Protein AF-A0A1V4AT78-F1 (afdb_monomer_lite)

Radius of gyration: 45.96 Å; chains: 1; bounding box: 81×84×139 Å

Secondary structure (DSSP, 8-state):
--SHHHHHHHHHHHHHHHHHHHHHHHHHHHHHHHTSPP-----S-EEEE-TTS-EEEEE-TT-EEEETTEEEEEGGG-HHHHHHHHHHHHHHHHHHHS-TT-HHHHHHHHHHHHHHHHHHHHHHHHHHHHHHHHHHS---SHHHHHHHHHHHTT-HHHHHHTS-HHHHHHHHHHHHHHHHHHHHHHHHHHHHHHHHHHHHHHHHHHHHH-TT-TTHHHHHHHHHHHHHHH---HHHHHHHHHHHHHTT-HHHHHHHHHHHHHHHTTTS-HHHHHHHHHHHHHHHHHTT-HHHHHHHHHHHHHHHHHHHHH-HHHHHHHHHHHHHHHHHHHHHTS--HHHHHHHHHHHHHHHGGGTTT-TTHHHHHHHHHHHHHHTT--HHHHHHTT-GGG-

Sequence (391 aa):
MKHTIQKGAITTLAIIVTVVITSITLDTFAELKHQLPQPQKDTGKISIQDSQNVVTGSINAKGDVIIGGSKVTNIYGFDDYQKLVEQIKELEQDLKDIPPDKVVSRLHKGKKLEELRKQEQDFKQQVIRLAETFNKIEINTERLKQAQQYFAQGKFREADAVLKAEELSLDQKQLLDAKVRKTRELEELNKQLISNSSEFLIKAQITATNFSNPNRFQDACSFYEKSIQSYPTFENLFQYAYFLYEHNQHNDAGRYYQEVMNKFGREMDTATRAMTLNNLGALQAAKNEFEDALKSYREALEIYRKLAQANPQSYLPDVAMTLINLSIFYQASQPDKETSIKYAIEALEILAPFLEKAPYTQRYAQSARQVLQGWGVDIEKMLAEGSSLAK

Structure (mmCIF, N/CA/C/O backbone):
data_AF-A0A1V4AT78-F1
#
_entry.id   AF-A0A1V4AT78-F1
#
loop_
_atom_site.group_PDB
_atom_site.id
_atom_site.type_symbol
_atom_site.label_atom_id
_atom_site.label_alt_id
_atom_site.label_comp_id
_atom_site.label_asym_id
_atom_site.label_entity_id
_atom_site.label_seq_id
_atom_site.pdbx_PDB_ins_code
_atom_site.Cartn_x
_atom_site.Cartn_y
_atom_site.Cartn_z
_atom_site.occupancy
_atom_site.B_iso_or_equiv
_atom_site.auth_seq_id
_atom_site.auth_comp_id
_atom_site.auth_asym_id
_atom_site.auth_atom_id
_atom_site.pdbx_PDB_model_num
ATOM 1 N N . MET A 1 1 ? -24.329 62.465 97.294 1.00 45.50 1 MET A N 1
ATOM 2 C CA . MET A 1 1 ? -24.465 62.486 95.816 1.00 45.50 1 MET A CA 1
ATOM 3 C C . MET A 1 1 ? -23.651 61.421 95.058 1.00 45.50 1 MET A C 1
ATOM 5 O O . MET A 1 1 ? -23.862 61.297 93.862 1.00 45.50 1 MET A O 1
ATOM 9 N N . LYS A 1 2 ? -22.785 60.597 95.683 1.00 41.78 2 LYS A N 1
ATOM 10 C CA . LYS A 1 2 ? -21.995 59.577 94.948 1.00 41.78 2 LYS A CA 1
ATOM 11 C C . LYS A 1 2 ? -22.668 58.204 94.742 1.00 41.78 2 LYS A C 1
ATOM 13 O O . LYS A 1 2 ? -22.196 57.445 93.909 1.00 41.78 2 LYS A O 1
ATOM 18 N N . HIS A 1 3 ? -23.780 57.892 95.417 1.00 43.12 3 HIS A N 1
ATOM 19 C CA . HIS A 1 3 ? -24.427 56.569 95.300 1.00 43.12 3 HIS A CA 1
ATOM 20 C C . HIS A 1 3 ? -25.548 56.455 94.252 1.00 43.12 3 HIS A C 1
ATOM 22 O O . HIS A 1 3 ? -25.955 55.343 93.926 1.00 43.12 3 HIS A O 1
ATOM 28 N N . THR A 1 4 ? -26.017 57.565 93.675 1.00 43.66 4 THR A N 1
ATOM 29 C CA . THR A 1 4 ? -27.126 57.547 92.699 1.00 43.66 4 THR A CA 1
ATOM 30 C C . THR A 1 4 ? -26.640 57.391 91.250 1.00 43.66 4 THR A C 1
ATOM 32 O O . THR A 1 4 ? -27.350 56.834 90.420 1.00 43.66 4 THR A O 1
ATOM 35 N N . ILE A 1 5 ? -25.399 57.788 90.943 1.00 43.34 5 ILE A N 1
ATOM 36 C CA . ILE A 1 5 ? -24.840 57.751 89.575 1.00 43.34 5 ILE A CA 1
ATOM 37 C C . ILE A 1 5 ? -24.407 56.325 89.173 1.00 43.34 5 ILE A C 1
ATOM 39 O O . ILE A 1 5 ? -24.507 55.940 88.010 1.00 43.34 5 ILE A O 1
ATOM 43 N N . GLN A 1 6 ? -24.004 55.494 90.140 1.00 43.50 6 GLN A N 1
ATOM 44 C CA . GLN A 1 6 ? -23.454 54.162 89.864 1.00 43.50 6 GLN A CA 1
ATOM 45 C C . GLN A 1 6 ? -24.532 53.116 89.518 1.00 43.50 6 GLN A C 1
ATOM 47 O O . GLN A 1 6 ? -24.288 52.245 88.690 1.00 43.50 6 GLN A O 1
ATOM 52 N N . LYS A 1 7 ? -25.752 53.227 90.071 1.00 48.72 7 LYS A N 1
ATOM 53 C CA . LYS A 1 7 ? -26.873 52.337 89.702 1.00 48.72 7 LYS A CA 1
ATOM 54 C C . LYS A 1 7 ? -27.452 52.659 88.317 1.00 48.72 7 LYS A C 1
ATOM 56 O O . LYS A 1 7 ? -27.806 51.737 87.589 1.00 48.72 7 LYS A O 1
ATOM 61 N N . GLY A 1 8 ? -27.485 53.935 87.919 1.00 46.25 8 GLY A N 1
ATOM 62 C CA . GLY A 1 8 ? -27.912 54.339 86.572 1.00 46.25 8 GLY A CA 1
ATOM 63 C C . GLY A 1 8 ? -26.984 53.802 85.479 1.00 46.25 8 GLY A C 1
ATOM 64 O O . GLY A 1 8 ? -27.452 53.196 84.524 1.00 46.25 8 GLY A O 1
ATOM 65 N N . ALA A 1 9 ? -25.665 53.921 85.665 1.00 47.09 9 ALA A N 1
ATOM 66 C CA . ALA A 1 9 ? -24.675 53.463 84.687 1.00 47.09 9 ALA A CA 1
ATOM 67 C C . ALA A 1 9 ? -24.655 51.933 84.496 1.00 47.09 9 ALA A C 1
ATOM 69 O O . ALA A 1 9 ? -24.538 51.466 83.367 1.00 47.09 9 ALA A O 1
ATOM 70 N N . ILE A 1 10 ? -24.817 51.152 85.572 1.00 49.81 10 ILE A N 1
ATOM 71 C CA . ILE A 1 10 ? -24.837 49.678 85.503 1.00 49.81 10 ILE A CA 1
ATOM 72 C C . ILE A 1 10 ? -26.097 49.174 84.786 1.00 49.81 10 ILE A C 1
ATOM 74 O O . ILE A 1 10 ? -26.020 48.238 83.993 1.00 49.81 10 ILE A O 1
ATOM 78 N N . THR A 1 11 ? -27.243 49.824 85.004 1.00 51.56 11 THR A N 1
ATOM 79 C CA . THR A 1 11 ? -28.498 49.448 84.333 1.00 51.56 11 THR A CA 1
ATOM 80 C C . THR A 1 11 ? -28.437 49.772 82.836 1.00 51.56 11 THR A C 1
ATOM 82 O O . THR A 1 11 ? -28.828 48.950 82.012 1.00 51.56 11 THR A O 1
ATOM 85 N N . THR A 1 12 ? -27.853 50.915 82.459 1.00 49.69 12 THR A N 1
ATOM 86 C CA . THR A 1 12 ? -27.651 51.288 81.050 1.00 49.69 12 THR A CA 1
ATOM 87 C C . THR A 1 12 ? -26.634 50.381 80.346 1.00 49.69 12 THR A C 1
ATOM 89 O O . THR A 1 12 ? -26.875 49.977 79.214 1.00 49.69 12 THR A O 1
ATOM 92 N N . LEU A 1 13 ? -25.538 49.985 81.008 1.00 46.50 13 LEU A N 1
ATOM 93 C CA . LEU A 1 13 ? -24.563 49.029 80.457 1.00 46.50 13 LEU A CA 1
ATOM 94 C C . LEU A 1 13 ? -25.154 47.625 80.280 1.00 46.50 13 LEU A C 1
ATOM 96 O O . LEU A 1 13 ? -24.898 46.993 79.261 1.00 46.50 13 LEU A O 1
ATOM 100 N N . ALA A 1 14 ? -25.983 47.153 81.215 1.00 43.81 14 ALA A N 1
ATOM 101 C CA . ALA A 1 14 ? -26.669 45.871 81.074 1.00 43.81 14 ALA A CA 1
ATOM 102 C C . ALA A 1 14 ? -27.669 45.879 79.903 1.00 43.81 14 ALA A C 1
ATOM 104 O O . ALA A 1 14 ? -27.737 44.908 79.152 1.00 43.81 14 ALA A O 1
ATOM 105 N N . ILE A 1 15 ? -28.391 46.985 79.692 1.00 49.09 15 ILE A N 1
ATOM 106 C CA . ILE A 1 15 ? -29.299 47.143 78.545 1.00 49.09 15 ILE A CA 1
ATOM 107 C C . ILE A 1 15 ? -28.506 47.218 77.236 1.00 49.09 15 ILE A C 1
ATOM 109 O O . ILE A 1 15 ? -28.856 46.518 76.294 1.00 49.09 15 ILE A O 1
ATOM 113 N N . ILE A 1 16 ? -27.408 47.982 77.174 1.00 44.78 16 ILE A N 1
ATOM 114 C CA . ILE A 1 16 ? -26.568 48.080 75.967 1.00 44.78 16 ILE A CA 1
ATOM 115 C C . ILE A 1 16 ? -25.931 46.729 75.631 1.00 44.78 16 ILE A C 1
ATOM 117 O O . ILE A 1 16 ? -25.974 46.322 74.479 1.00 44.78 16 ILE A O 1
ATOM 121 N N . VAL A 1 17 ? -25.397 45.993 76.610 1.00 46.38 17 VAL A N 1
ATOM 122 C CA . VAL A 1 17 ? -24.814 44.661 76.372 1.00 46.38 17 VAL A CA 1
ATOM 123 C C . VAL A 1 17 ? -25.886 43.667 75.934 1.00 46.38 17 VAL A C 1
ATOM 125 O O . VAL A 1 17 ? -25.659 42.909 74.997 1.00 46.38 17 VAL A O 1
ATOM 128 N N . THR A 1 18 ? -27.076 43.707 76.539 1.00 46.69 18 THR A N 1
ATOM 129 C CA . THR A 1 18 ? -28.181 42.833 76.126 1.00 46.69 18 THR A CA 1
ATOM 130 C C . THR A 1 18 ? -28.625 43.163 74.704 1.00 46.69 18 THR A C 1
ATOM 132 O O . THR A 1 18 ? -28.687 42.248 73.890 1.00 46.69 18 THR A O 1
ATOM 135 N N . VAL A 1 19 ? -28.839 44.444 74.371 1.00 47.78 19 VAL A N 1
ATOM 136 C CA . VAL A 1 19 ? -29.237 44.915 73.030 1.00 47.78 19 VAL A CA 1
ATOM 137 C C . VAL A 1 19 ? -28.161 44.616 71.987 1.00 47.78 19 VAL A C 1
ATOM 139 O O . VAL A 1 19 ? -28.492 44.143 70.911 1.00 47.78 19 VAL A O 1
ATOM 142 N N . VAL A 1 20 ? -26.876 44.800 72.298 1.00 44.56 20 VAL A N 1
ATOM 143 C CA . VAL A 1 20 ? -25.769 44.485 71.377 1.00 44.56 20 VAL A CA 1
ATOM 144 C C . VAL A 1 20 ? -25.663 42.977 71.141 1.00 44.56 20 VAL A C 1
ATOM 146 O O . VAL A 1 20 ? -25.507 42.559 69.999 1.00 44.56 20 VAL A O 1
ATOM 149 N N . ILE A 1 21 ? -25.829 42.140 72.172 1.00 45.72 21 ILE A N 1
ATOM 150 C CA . ILE A 1 21 ? -25.876 40.678 72.003 1.00 45.72 21 ILE A CA 1
ATOM 151 C C . ILE A 1 21 ? -27.127 40.258 71.218 1.00 45.72 21 ILE A C 1
ATOM 153 O O . ILE A 1 21 ? -27.031 39.381 70.360 1.00 45.72 21 ILE A O 1
ATOM 157 N N . THR A 1 22 ? -28.287 40.890 71.443 1.00 45.72 22 THR A N 1
ATOM 158 C CA . THR A 1 22 ? -29.501 40.585 70.661 1.00 45.72 22 THR A CA 1
ATOM 159 C C . THR A 1 22 ? -29.359 41.022 69.204 1.00 45.72 22 THR A C 1
ATOM 161 O O . THR A 1 22 ? -29.732 40.264 68.319 1.00 45.72 22 THR A O 1
ATOM 164 N N . SER A 1 23 ? -28.761 42.182 68.927 1.00 43.41 23 SER A N 1
ATOM 165 C CA . SER A 1 23 ? -28.523 42.663 67.560 1.00 43.41 23 SER A CA 1
ATOM 166 C C . SER A 1 23 ? -27.481 41.822 66.821 1.00 43.41 23 SER A C 1
ATOM 168 O O . SER A 1 23 ? -27.727 41.430 65.688 1.00 43.41 23 SER A O 1
ATOM 170 N N . ILE A 1 24 ? -26.372 41.444 67.472 1.00 48.34 24 ILE A N 1
ATOM 171 C CA . ILE A 1 24 ? -25.363 40.550 66.874 1.00 48.34 24 ILE A CA 1
ATOM 172 C C . ILE A 1 24 ? -25.967 39.174 66.573 1.00 48.34 24 ILE A C 1
ATOM 174 O O . ILE A 1 24 ? -25.697 38.607 65.515 1.00 48.34 24 ILE A O 1
ATOM 178 N N . THR A 1 25 ? -26.797 38.637 67.475 1.00 52.66 25 THR A N 1
ATOM 179 C CA . THR A 1 25 ? -27.484 37.353 67.255 1.00 52.66 25 THR A CA 1
ATOM 180 C C . THR A 1 25 ? -28.571 37.440 66.187 1.00 52.66 25 THR A C 1
ATOM 182 O O . THR A 1 25 ? -28.726 36.479 65.442 1.00 52.66 25 THR A O 1
ATOM 185 N N . LEU A 1 26 ? -29.274 38.569 66.055 1.00 50.94 26 LEU A N 1
ATOM 186 C CA . LEU A 1 26 ? -30.249 38.825 64.988 1.00 50.94 26 LEU A CA 1
ATOM 187 C C . LEU A 1 26 ? -29.587 38.970 63.613 1.00 50.94 26 LEU A C 1
ATOM 189 O O . LEU A 1 26 ? -30.081 38.373 62.658 1.00 50.94 26 LEU A O 1
ATOM 193 N N . ASP A 1 27 ? -28.463 39.684 63.519 1.00 51.41 27 ASP A N 1
ATOM 194 C CA . ASP A 1 27 ? -27.717 39.856 62.267 1.00 51.41 27 ASP A CA 1
ATOM 195 C C . ASP A 1 27 ? -27.086 38.533 61.807 1.00 51.41 27 ASP A C 1
ATOM 197 O O . ASP A 1 27 ? -27.262 38.140 60.654 1.00 51.41 27 ASP A O 1
ATOM 201 N N . THR A 1 28 ? -26.476 37.757 62.715 1.00 54.19 28 THR A N 1
ATOM 202 C CA . THR A 1 28 ? -26.005 36.395 62.381 1.00 54.19 28 THR A CA 1
ATOM 203 C C . THR A 1 28 ? -27.155 35.444 62.037 1.00 54.19 28 THR A C 1
ATOM 205 O O . THR A 1 28 ? -27.007 34.611 61.143 1.00 54.19 28 THR A O 1
ATOM 208 N N . PHE A 1 29 ? -28.324 35.564 62.680 1.00 54.00 29 PHE A N 1
ATOM 209 C CA . PHE A 1 29 ? -29.516 34.797 62.294 1.00 54.00 29 PHE A CA 1
ATOM 210 C C . PHE A 1 29 ? -30.021 35.172 60.899 1.00 54.00 29 PHE A C 1
ATOM 212 O O . PHE A 1 29 ? -30.411 34.285 60.141 1.00 54.00 29 PHE A O 1
ATOM 219 N N . ALA A 1 30 ? -30.038 36.461 60.555 1.00 55.44 30 ALA A N 1
ATOM 220 C CA . ALA A 1 30 ? -30.465 36.944 59.247 1.00 55.44 30 ALA A CA 1
ATOM 221 C C . ALA A 1 30 ? -29.510 36.469 58.140 1.00 55.44 30 ALA A C 1
ATOM 223 O O . ALA A 1 30 ? -29.960 35.985 57.099 1.00 55.44 30 ALA A O 1
ATOM 224 N N . GLU A 1 31 ? -28.204 36.506 58.401 1.00 55.94 31 GLU A N 1
ATOM 225 C CA . GLU A 1 31 ? -27.157 36.045 57.488 1.00 55.94 31 GLU A CA 1
ATOM 226 C C . GLU A 1 31 ? -27.203 34.517 57.278 1.00 55.94 31 GLU A C 1
ATOM 228 O O . GLU A 1 31 ? -27.165 34.037 56.143 1.00 55.94 31 GLU A O 1
ATOM 233 N N . LEU A 1 32 ? -27.429 33.735 58.343 1.00 53.94 32 LEU A N 1
ATOM 234 C CA . LEU A 1 32 ? -27.657 32.284 58.259 1.00 53.94 32 LEU A CA 1
ATOM 235 C C . LEU A 1 32 ? -28.977 31.920 57.559 1.00 53.94 32 LEU A C 1
ATOM 237 O O . LEU A 1 32 ? -29.064 30.885 56.897 1.00 53.94 32 LEU A O 1
ATOM 241 N N . LYS A 1 33 ? -30.014 32.759 57.670 1.00 53.38 33 LYS A N 1
ATOM 242 C CA . LYS A 1 33 ? -31.307 32.549 56.999 1.00 53.38 33 LYS A CA 1
ATOM 243 C C . LYS A 1 33 ? -31.201 32.729 55.482 1.00 53.38 33 LYS A C 1
ATOM 245 O O . LYS A 1 33 ? -31.885 32.018 54.750 1.00 53.38 33 LYS A O 1
ATOM 250 N N . HIS A 1 34 ? -30.313 33.608 55.012 1.00 53.84 34 HIS A N 1
ATOM 251 C CA . HIS A 1 34 ? -29.964 33.738 53.592 1.00 53.84 34 HIS A CA 1
ATOM 252 C C . HIS A 1 34 ? -29.127 32.562 53.052 1.00 53.84 34 HIS A C 1
ATOM 254 O O . HIS A 1 34 ? -29.126 32.335 51.845 1.00 53.84 34 HIS A O 1
ATOM 260 N N . GLN A 1 35 ? -28.475 31.783 53.925 1.00 52.59 35 GLN A N 1
ATOM 261 C CA . GLN A 1 35 ? -27.742 30.556 53.574 1.00 52.59 35 GLN A CA 1
ATOM 262 C C . GLN A 1 35 ? -28.610 29.284 53.598 1.00 52.59 35 GLN A C 1
ATOM 264 O O . GLN A 1 35 ? -28.119 28.200 53.280 1.00 52.59 35 GLN A O 1
ATOM 269 N N . LEU A 1 36 ? -29.892 29.376 53.980 1.00 51.16 36 LEU A N 1
ATOM 270 C CA . LEU A 1 36 ? -30.807 28.238 53.905 1.00 51.16 36 LEU A CA 1
ATOM 271 C C . LEU A 1 36 ? -31.138 27.936 52.431 1.00 51.16 36 LEU A C 1
ATOM 273 O O . LEU A 1 36 ? -31.583 28.838 51.714 1.00 51.16 36 LEU A O 1
ATOM 277 N N . PRO A 1 37 ? -30.971 26.683 51.969 1.00 46.69 37 PRO A N 1
ATOM 278 C CA . PRO A 1 37 ? -31.261 26.323 50.588 1.00 46.69 37 PRO A CA 1
ATOM 279 C C . PRO A 1 37 ? -32.745 26.548 50.271 1.00 46.69 37 PRO A C 1
ATOM 281 O O . PRO A 1 37 ? -33.634 26.050 50.966 1.00 46.69 37 PRO A O 1
ATOM 284 N N . GLN A 1 38 ? -33.015 27.316 49.212 1.00 45.72 38 GLN A N 1
ATOM 285 C CA . GLN A 1 38 ? -34.368 27.539 48.703 1.00 45.72 38 GLN A CA 1
ATOM 286 C C . GLN A 1 38 ? -34.890 26.258 48.027 1.00 45.72 38 GLN A C 1
ATOM 288 O O . GLN A 1 38 ? -34.104 25.520 47.423 1.00 45.72 38 GLN A O 1
ATOM 293 N N . PRO A 1 39 ? -36.202 25.968 48.083 1.00 42.34 39 PRO A N 1
ATOM 294 C CA . PRO A 1 39 ? -36.773 24.823 47.384 1.00 42.34 39 PRO A CA 1
ATOM 295 C C . PRO A 1 39 ? -36.614 24.994 45.864 1.00 42.34 39 PRO A C 1
ATOM 297 O O . PRO A 1 39 ? -37.363 25.730 45.223 1.00 42.34 39 PRO A O 1
ATOM 300 N N . GLN A 1 40 ? -35.628 24.314 45.273 1.00 45.69 40 GLN A N 1
ATOM 301 C CA . GLN A 1 40 ? -35.532 24.150 43.824 1.00 45.69 40 GLN A CA 1
ATOM 302 C C . GLN A 1 40 ? -36.632 23.185 43.365 1.00 45.69 40 GLN A C 1
ATOM 304 O O . GLN A 1 40 ? -36.764 22.087 43.903 1.00 45.69 40 GLN A O 1
ATOM 309 N N . LYS A 1 41 ? -37.433 23.594 42.374 1.00 42.03 41 LYS A N 1
ATOM 310 C CA . LYS A 1 41 ? -38.353 22.684 41.682 1.00 42.03 41 LYS A CA 1
ATOM 311 C C . LYS A 1 41 ? -37.521 21.714 40.847 1.00 42.03 41 LYS A C 1
ATOM 313 O O . LYS A 1 41 ? -36.931 22.141 39.857 1.00 42.03 4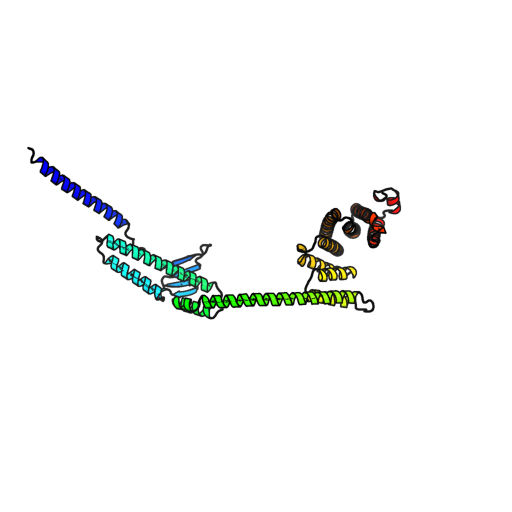1 LYS A O 1
ATOM 318 N N . ASP A 1 42 ? -37.501 20.436 41.221 1.00 48.38 42 ASP A N 1
ATOM 319 C CA . ASP A 1 42 ? -37.038 19.385 40.316 1.00 48.38 42 ASP A CA 1
ATOM 320 C C . ASP A 1 42 ? -37.970 19.378 39.098 1.00 48.38 42 ASP A C 1
ATOM 322 O O . ASP A 1 42 ? -39.172 19.127 39.200 1.00 48.38 42 ASP A O 1
ATOM 326 N N . THR A 1 43 ? -37.441 19.759 37.939 1.00 47.75 43 THR A N 1
ATOM 327 C CA . THR A 1 43 ? -38.212 19.810 36.693 1.00 47.75 43 THR A CA 1
ATOM 328 C C . THR A 1 43 ? -38.400 18.418 36.090 1.00 47.75 43 THR A C 1
ATOM 330 O O . THR A 1 43 ? -39.109 18.285 35.089 1.00 47.75 43 THR A O 1
ATOM 333 N N . GLY A 1 44 ? -37.764 17.383 36.663 1.00 54.88 44 GLY A N 1
ATOM 334 C CA . GLY A 1 44 ? -37.846 15.993 36.216 1.00 54.88 44 GLY A CA 1
ATOM 335 C C . GLY A 1 44 ? -37.255 15.747 34.824 1.00 54.88 44 GLY A C 1
ATOM 336 O O . GLY A 1 44 ? -37.363 14.640 34.304 1.00 54.88 44 GLY A O 1
ATOM 337 N N . LYS A 1 45 ? -36.649 16.766 34.200 1.00 64.44 45 LYS A N 1
ATOM 338 C CA . LYS A 1 45 ? -36.080 16.710 32.852 1.00 64.44 45 LYS A CA 1
ATOM 339 C C . LYS A 1 45 ? -34.598 17.030 32.907 1.00 64.44 45 LYS A C 1
ATOM 341 O O . LYS A 1 45 ? -34.209 18.142 33.250 1.00 64.44 45 LYS A O 1
ATOM 346 N N . ILE A 1 46 ? -33.787 16.052 32.525 1.00 78.19 46 ILE A N 1
ATOM 347 C CA . ILE A 1 46 ? -32.339 16.195 32.381 1.00 78.19 46 ILE A CA 1
ATOM 348 C C . ILE A 1 46 ? -31.962 15.801 30.958 1.00 78.19 46 ILE A C 1
ATOM 350 O O . ILE A 1 46 ? -32.509 14.845 30.415 1.00 78.19 46 ILE A O 1
ATOM 354 N N . SER A 1 47 ? -31.033 16.537 30.356 1.00 78.62 47 SER A N 1
ATOM 355 C CA . SER A 1 47 ? -30.506 16.252 29.024 1.00 78.62 47 SER A CA 1
ATOM 356 C C . SER A 1 47 ? -28.991 16.397 28.987 1.00 78.62 47 SER A C 1
ATOM 358 O O . SER A 1 47 ? -28.423 17.202 29.726 1.00 78.62 47 SER A O 1
ATOM 360 N N . ILE A 1 48 ? -28.362 15.643 28.093 1.00 73.75 48 ILE A N 1
ATOM 361 C CA . ILE A 1 48 ? -26.965 15.802 27.687 1.00 73.75 48 ILE A CA 1
ATOM 362 C C . ILE A 1 48 ? -26.952 16.334 26.264 1.00 73.75 48 ILE A C 1
ATOM 364 O O . ILE A 1 48 ? -27.796 15.946 25.457 1.00 73.75 48 ILE A O 1
ATOM 368 N N . GLN A 1 49 ? -26.025 17.246 25.989 1.00 77.50 49 GLN A N 1
ATOM 369 C CA . GLN A 1 49 ? -25.788 17.802 24.664 1.00 77.50 49 GLN A CA 1
ATOM 370 C C . GLN A 1 49 ? -24.381 17.441 24.180 1.00 77.50 49 GLN A C 1
ATOM 372 O O . GLN A 1 49 ? -23.463 17.304 24.995 1.00 77.50 49 GLN A O 1
ATOM 377 N N . ASP A 1 50 ? -24.207 17.298 22.868 1.00 69.19 50 ASP A N 1
ATOM 378 C CA . ASP A 1 50 ? -22.886 17.189 22.246 1.00 69.19 50 ASP A CA 1
ATOM 379 C C . ASP A 1 50 ? -22.207 18.559 22.054 1.00 69.19 50 ASP A C 1
ATOM 381 O O . ASP A 1 50 ? -22.725 19.608 22.440 1.00 69.19 50 ASP A O 1
ATOM 385 N N . SER A 1 51 ? -21.022 18.554 21.436 1.00 65.62 51 SER A N 1
ATOM 386 C CA . SER A 1 51 ? -20.250 19.760 21.109 1.00 65.62 51 SER A CA 1
ATOM 387 C C . SER A 1 51 ? -20.933 20.692 20.101 1.00 65.62 51 SER A C 1
ATOM 389 O O . SER A 1 51 ? -20.459 21.809 19.897 1.00 65.62 51 SER A O 1
ATOM 391 N N . GLN A 1 52 ? -22.028 20.255 19.476 1.00 70.88 52 GLN A N 1
ATOM 392 C CA . GLN A 1 52 ? -22.858 21.035 18.560 1.00 70.88 52 GLN A CA 1
ATOM 393 C C . GLN A 1 52 ? -24.173 21.486 19.224 1.00 70.88 52 GLN A C 1
ATOM 395 O O . GLN A 1 52 ? -25.061 21.995 18.542 1.00 70.88 52 GLN A O 1
ATOM 400 N N . ASN A 1 53 ? -24.290 21.343 20.552 1.00 71.75 53 ASN A N 1
ATOM 401 C CA . ASN A 1 53 ? -25.482 21.625 21.358 1.00 71.75 53 ASN A CA 1
ATOM 402 C C . ASN A 1 53 ? -26.712 20.765 21.006 1.00 71.75 53 ASN A C 1
ATOM 404 O O . ASN A 1 53 ? -27.840 21.112 21.374 1.00 71.75 53 ASN A O 1
ATOM 408 N N . VAL A 1 54 ? -26.533 19.629 20.326 1.00 75.00 54 VAL A N 1
ATOM 409 C CA . VAL A 1 54 ? -27.627 18.698 20.022 1.00 75.00 54 VAL A CA 1
ATOM 410 C C . VAL A 1 54 ? -27.863 17.802 21.229 1.00 75.00 54 VAL A C 1
ATOM 412 O O . VAL A 1 54 ? -26.923 17.224 21.762 1.00 75.00 54 VAL A O 1
ATOM 415 N N . VAL A 1 55 ? -29.120 17.663 21.665 1.00 77.94 55 VAL A N 1
ATOM 416 C CA . VAL A 1 55 ? -29.472 16.761 22.772 1.00 77.94 55 VAL A CA 1
ATOM 417 C C . VAL A 1 55 ? -29.242 15.310 22.347 1.00 77.94 55 VAL A C 1
ATOM 419 O O . VAL A 1 55 ? -30.006 14.760 21.556 1.00 77.94 55 VAL A O 1
ATOM 422 N N . THR A 1 56 ? -28.199 14.687 22.886 1.00 78.88 56 THR A N 1
ATOM 423 C CA . THR A 1 56 ? -27.794 13.309 22.574 1.00 78.88 56 THR A CA 1
ATOM 424 C C . THR A 1 56 ? -28.513 12.272 23.429 1.00 78.88 56 THR A C 1
ATOM 426 O O . THR A 1 56 ? -28.711 11.133 22.999 1.00 78.88 56 THR A O 1
ATOM 429 N N . GLY A 1 57 ? -28.978 12.687 24.605 1.00 88.56 57 GLY A N 1
ATOM 430 C CA . GLY A 1 57 ? -29.718 11.840 25.521 1.00 88.56 57 GLY A CA 1
ATOM 431 C C . GLY A 1 57 ? -30.520 12.652 26.528 1.00 88.56 57 GLY A C 1
ATOM 432 O O . GLY A 1 57 ? -30.155 13.774 26.883 1.00 88.56 57 GLY A O 1
ATOM 433 N N . SER A 1 58 ? -31.642 12.103 26.984 1.00 92.50 58 SER A N 1
ATOM 434 C CA . SER A 1 58 ? -32.491 12.766 27.975 1.00 92.50 58 SER A CA 1
ATOM 435 C C . SER A 1 58 ? -33.209 11.785 28.889 1.00 92.50 58 SER A C 1
ATOM 437 O O . SER A 1 58 ? -33.398 10.622 28.542 1.00 92.50 58 SER A O 1
ATOM 439 N N . ILE A 1 59 ? -33.629 12.276 30.053 1.00 92.25 59 ILE A N 1
ATOM 440 C CA . ILE A 1 59 ? -34.580 11.611 30.938 1.00 92.25 59 ILE A CA 1
ATOM 441 C C . ILE A 1 59 ? -35.861 12.436 30.940 1.00 92.25 59 ILE A C 1
ATOM 443 O O . ILE A 1 59 ? -35.836 13.638 31.220 1.00 92.25 59 ILE A O 1
ATOM 447 N N . ASN A 1 60 ? -36.976 11.798 30.587 1.00 90.25 60 ASN A N 1
ATOM 448 C CA . ASN A 1 60 ? -38.286 12.439 30.619 1.00 90.25 60 ASN A CA 1
ATOM 449 C C . ASN A 1 60 ? -38.906 12.380 32.031 1.00 90.25 60 ASN A C 1
ATOM 451 O O . ASN A 1 60 ? -38.421 11.687 32.921 1.00 90.25 60 ASN A O 1
ATOM 455 N N . ALA A 1 61 ? -40.048 13.047 32.217 1.00 87.50 61 ALA A N 1
ATOM 456 C CA . ALA A 1 61 ? -40.749 13.084 33.505 1.00 87.50 61 ALA A CA 1
ATOM 457 C C . ALA A 1 61 ? -41.296 11.719 33.986 1.00 87.50 61 ALA A C 1
ATOM 459 O O . ALA A 1 61 ? -41.746 11.609 35.120 1.00 87.50 61 ALA A O 1
ATOM 460 N N . LYS A 1 62 ? -41.299 10.687 33.131 1.00 91.31 62 LYS A N 1
ATOM 461 C CA . LYS A 1 62 ? -41.659 9.305 33.491 1.00 91.31 62 LYS A CA 1
ATOM 462 C C . LYS A 1 62 ? -40.433 8.471 33.886 1.00 91.31 62 LYS A C 1
ATOM 464 O O . LYS A 1 62 ? -40.578 7.274 34.121 1.00 91.31 62 LYS A O 1
ATOM 469 N N . GLY A 1 63 ? -39.241 9.070 33.905 1.00 90.44 63 GLY A N 1
ATOM 470 C CA . GLY A 1 63 ? -37.978 8.382 34.154 1.00 90.44 63 GLY A CA 1
ATOM 471 C C . GLY A 1 63 ? -37.438 7.615 32.945 1.00 90.44 63 GLY A C 1
ATOM 472 O O . GLY A 1 63 ? -36.447 6.900 33.083 1.00 90.44 63 GLY A O 1
ATOM 473 N N . ASP A 1 64 ? -38.052 7.728 31.760 1.00 95.19 64 ASP A N 1
ATOM 474 C CA . ASP A 1 64 ? -37.541 7.041 30.572 1.00 95.19 64 ASP A CA 1
ATOM 475 C C . ASP A 1 64 ? -36.254 7.711 30.095 1.00 95.19 64 ASP A C 1
ATOM 477 O O . ASP A 1 64 ? -36.236 8.919 29.839 1.00 95.19 64 ASP A O 1
ATOM 481 N N . VAL A 1 65 ? -35.207 6.906 29.929 1.00 95.00 65 VAL A N 1
ATOM 482 C CA . VAL A 1 65 ? -33.942 7.315 29.316 1.00 95.00 65 VAL A CA 1
ATOM 483 C C . VAL A 1 65 ? -34.091 7.174 27.804 1.00 95.00 65 VAL A C 1
ATOM 485 O O . VAL A 1 65 ? -34.306 6.068 27.298 1.00 95.00 65 VAL A O 1
ATOM 488 N N . ILE A 1 66 ? -33.993 8.289 27.085 1.00 94.00 66 ILE A N 1
ATOM 489 C CA . ILE A 1 66 ? -34.174 8.371 25.635 1.00 94.00 66 ILE A CA 1
ATOM 490 C C . ILE A 1 66 ? -32.847 8.747 24.986 1.00 94.00 66 ILE A C 1
ATOM 492 O O . ILE A 1 66 ? -32.328 9.831 25.251 1.00 94.00 66 ILE A O 1
ATOM 496 N N . ILE A 1 67 ? -32.345 7.884 24.102 1.00 92.62 67 ILE A N 1
ATOM 497 C CA . ILE A 1 67 ? -31.138 8.101 23.294 1.00 92.62 67 ILE A CA 1
ATOM 498 C C . ILE A 1 67 ? -31.535 8.042 21.820 1.00 92.62 67 ILE A C 1
ATOM 500 O O . ILE A 1 67 ? -32.235 7.118 21.408 1.00 92.62 67 ILE A O 1
ATOM 504 N N . GLY A 1 68 ? -31.142 9.040 21.023 1.00 86.25 68 GLY A N 1
ATOM 505 C CA . GLY A 1 68 ? -31.458 9.067 19.585 1.00 86.25 68 GLY A CA 1
ATOM 506 C C . GLY A 1 68 ? -32.959 8.946 19.264 1.00 86.25 68 GLY A C 1
ATOM 507 O O . GLY A 1 68 ? -33.330 8.375 18.244 1.00 86.25 68 GLY A O 1
ATOM 508 N N . GLY A 1 69 ? -33.831 9.416 20.163 1.00 86.00 69 GLY A N 1
ATOM 509 C CA . GLY A 1 69 ? -35.290 9.327 20.024 1.00 86.00 69 GLY A CA 1
ATOM 510 C C . GLY A 1 69 ? -35.921 7.999 20.463 1.00 86.00 69 GLY A C 1
ATOM 511 O O . GLY A 1 69 ? -37.146 7.906 20.499 1.00 86.00 69 GLY A O 1
ATOM 512 N N . SER A 1 70 ? -35.128 6.998 20.855 1.00 90.94 70 SER A N 1
ATOM 513 C CA . SER A 1 70 ? -35.623 5.695 21.315 1.00 90.94 70 SER A CA 1
ATOM 514 C C . SER A 1 70 ? -35.469 5.529 22.823 1.00 90.94 70 SER A C 1
ATOM 516 O O . SER A 1 70 ? -34.462 5.924 23.411 1.00 90.94 70 SER A O 1
ATOM 518 N N . LYS A 1 71 ? -36.472 4.922 23.464 1.00 94.19 71 LYS A N 1
ATOM 519 C CA . LYS A 1 71 ? -36.400 4.551 24.881 1.00 94.19 71 LYS A CA 1
ATOM 520 C C . LYS A 1 71 ? -35.430 3.381 25.055 1.00 94.19 71 LYS A C 1
ATOM 522 O O . LYS A 1 71 ? -35.647 2.322 24.477 1.00 94.19 71 LYS A O 1
ATOM 527 N N . VAL A 1 72 ? -34.419 3.567 25.900 1.00 93.44 72 VAL A N 1
ATOM 528 C CA . VAL A 1 72 ? -33.405 2.544 26.210 1.00 93.44 72 VAL A CA 1
ATOM 529 C C . VAL A 1 72 ? -33.720 1.823 27.520 1.00 93.44 72 VAL A C 1
ATOM 531 O O . VAL A 1 72 ? -33.617 0.605 27.606 1.00 93.44 72 VAL A O 1
ATOM 534 N N . THR A 1 73 ? -34.121 2.563 28.553 1.00 94.94 73 THR A N 1
ATOM 535 C CA . THR A 1 73 ? -34.436 2.019 29.883 1.00 94.94 73 THR A CA 1
ATOM 536 C C . THR A 1 73 ? -35.318 3.004 30.668 1.00 94.94 73 THR A C 1
ATOM 538 O O . THR A 1 73 ? -35.719 4.042 30.132 1.00 94.94 73 THR A O 1
ATOM 541 N N . ASN A 1 74 ? -35.674 2.679 31.911 1.00 95.75 74 ASN A N 1
ATOM 542 C CA . ASN A 1 74 ? -36.386 3.563 32.825 1.00 95.75 74 ASN A CA 1
ATOM 543 C C . ASN A 1 74 ? -35.675 3.613 34.186 1.00 95.75 74 ASN A C 1
ATOM 545 O O . ASN A 1 74 ? -35.636 2.622 34.913 1.00 95.75 74 ASN A O 1
ATOM 549 N N . ILE A 1 75 ? -35.145 4.789 34.526 1.00 95.12 75 ILE A N 1
ATOM 550 C CA . ILE A 1 75 ? -34.308 5.005 35.712 1.00 95.12 75 ILE A CA 1
ATOM 551 C C . ILE A 1 75 ? -35.080 4.847 37.028 1.00 95.12 75 ILE A C 1
ATOM 553 O O . ILE A 1 75 ? -34.494 4.507 38.050 1.00 95.12 75 ILE A O 1
ATOM 557 N N . TYR A 1 76 ? -36.402 5.041 37.017 1.00 93.69 76 TYR A N 1
ATOM 558 C CA . TYR A 1 76 ? -37.233 4.891 38.216 1.00 93.69 76 TYR A CA 1
ATOM 559 C C . TYR A 1 76 ? -37.374 3.430 38.650 1.00 93.69 76 TYR A C 1
ATOM 561 O O . TYR A 1 76 ? -37.735 3.166 39.795 1.00 93.69 76 TYR A O 1
ATOM 569 N N . GLY A 1 77 ? -37.065 2.483 37.760 1.00 92.88 77 GLY A N 1
ATOM 570 C CA . GLY A 1 77 ? -36.986 1.062 38.087 1.00 92.88 77 GLY A CA 1
ATOM 571 C C . GLY A 1 77 ? -35.667 0.634 38.734 1.00 92.88 77 GLY A C 1
ATOM 572 O O . GLY A 1 77 ? -35.522 -0.544 39.031 1.00 92.88 77 GLY A O 1
ATOM 573 N N . PHE A 1 78 ? -34.693 1.535 38.911 1.00 96.69 78 PHE A N 1
ATOM 574 C CA . PHE A 1 78 ? -33.371 1.172 39.423 1.00 96.69 78 PHE A CA 1
ATOM 575 C C . PHE A 1 78 ? -33.337 1.261 40.950 1.00 96.69 78 PHE A C 1
ATOM 577 O O . PHE A 1 78 ? -33.572 2.332 41.509 1.00 96.69 78 PHE A O 1
ATOM 584 N N . ASP A 1 79 ? -32.964 0.171 41.621 1.00 94.31 79 ASP A N 1
ATOM 585 C CA . ASP A 1 79 ? -32.907 0.102 43.089 1.00 94.31 79 ASP A CA 1
ATOM 586 C C . ASP A 1 79 ? -32.021 1.198 43.701 1.00 94.31 79 ASP A C 1
ATOM 588 O O . ASP A 1 79 ? -32.374 1.805 44.713 1.00 94.31 79 ASP A O 1
ATOM 592 N N . ASP A 1 80 ? -30.869 1.480 43.087 1.00 91.81 80 ASP A N 1
ATOM 593 C CA . ASP A 1 80 ? -29.942 2.507 43.575 1.00 91.81 80 ASP A CA 1
ATOM 594 C C . ASP A 1 80 ? -30.514 3.923 43.420 1.00 91.81 80 ASP A C 1
ATOM 596 O O . ASP A 1 80 ? -30.322 4.766 44.298 1.00 91.81 80 ASP A O 1
ATOM 600 N N . TYR A 1 81 ? -31.289 4.169 42.357 1.00 94.94 81 TYR A N 1
ATOM 601 C CA . TYR A 1 81 ? -32.004 5.433 42.183 1.00 94.94 81 TYR A CA 1
ATOM 602 C C . TYR A 1 81 ? -33.119 5.586 43.222 1.00 94.94 81 TYR A C 1
ATOM 604 O O . TYR A 1 81 ? -33.236 6.634 43.852 1.00 94.94 81 TYR A O 1
ATOM 612 N N . GLN A 1 82 ? -33.908 4.530 43.451 1.00 94.75 82 GLN A N 1
ATOM 613 C CA . GLN A 1 82 ? -34.987 4.541 44.442 1.00 94.75 82 GLN A CA 1
ATOM 614 C C . GLN A 1 82 ? -34.462 4.802 45.858 1.00 94.75 82 GLN A C 1
ATOM 616 O O . GLN A 1 82 ? -35.025 5.629 46.572 1.00 94.75 82 GLN A O 1
ATOM 621 N N . LYS A 1 83 ? -33.350 4.164 46.249 1.00 95.31 83 LYS A N 1
ATOM 622 C CA . LYS A 1 83 ? -32.696 4.417 47.545 1.00 95.31 83 LYS A CA 1
ATOM 623 C C . LYS A 1 83 ? -32.255 5.871 47.689 1.00 95.31 83 LYS A C 1
ATOM 625 O O . LYS A 1 83 ? -32.452 6.460 48.747 1.00 95.31 83 LYS A O 1
ATOM 630 N N . LEU A 1 84 ? -31.666 6.445 46.639 1.00 94.56 84 LEU A N 1
ATOM 631 C CA . LEU A 1 84 ? -31.205 7.832 46.647 1.00 94.56 84 LEU A CA 1
ATOM 632 C C . LEU A 1 84 ? -32.374 8.817 46.785 1.00 94.56 84 LEU A C 1
ATOM 634 O O . LEU A 1 84 ? -32.306 9.746 47.588 1.00 94.56 84 LEU A O 1
ATOM 638 N N . VAL A 1 85 ? -33.467 8.586 46.054 1.00 93.75 85 VAL A N 1
ATOM 639 C CA . VAL A 1 85 ? -34.678 9.414 46.139 1.00 93.75 85 VAL A CA 1
ATOM 640 C C . VAL A 1 85 ? -35.365 9.280 47.500 1.00 93.75 85 VAL A C 1
ATOM 642 O O . VAL A 1 85 ? -35.806 10.292 48.044 1.00 93.75 85 VAL A O 1
ATOM 645 N N . GLU A 1 86 ? -35.429 8.082 48.091 1.00 96.00 86 GLU A N 1
ATOM 646 C CA . GLU A 1 86 ? -36.024 7.924 49.426 1.00 96.00 86 GLU A CA 1
ATOM 647 C C . GLU A 1 86 ? -35.192 8.650 50.494 1.00 96.00 86 GLU A C 1
ATOM 649 O O . GLU A 1 86 ? -35.762 9.376 51.301 1.00 96.00 86 GLU A O 1
ATOM 654 N N . GLN A 1 87 ? -33.855 8.591 50.431 1.00 96.50 87 GLN A N 1
ATOM 655 C CA . GLN A 1 87 ? -32.983 9.373 51.323 1.00 96.50 87 GLN A CA 1
ATOM 656 C C . GLN A 1 87 ? -33.208 10.887 51.190 1.00 96.50 87 GLN A C 1
ATOM 658 O O . GLN A 1 87 ? -33.224 11.606 52.190 1.00 96.50 87 GLN A O 1
ATOM 663 N N . ILE A 1 88 ? -33.386 11.385 49.961 1.00 93.69 88 ILE A N 1
ATOM 664 C CA . ILE A 1 88 ? -33.716 12.795 49.704 1.00 93.69 88 ILE A CA 1
ATOM 665 C C . ILE A 1 88 ? -35.058 13.145 50.351 1.00 93.69 88 ILE A C 1
ATOM 667 O O . ILE A 1 88 ? -35.154 14.140 51.067 1.00 93.69 88 ILE A O 1
ATOM 671 N N . LYS A 1 89 ? -36.082 12.318 50.138 1.00 93.88 89 LYS A N 1
ATOM 672 C CA . LYS A 1 89 ? -37.446 12.534 50.633 1.00 93.88 89 LYS A CA 1
ATOM 673 C C . LYS A 1 89 ? -37.538 12.484 52.159 1.00 93.88 89 LYS A C 1
ATOM 675 O O . LYS A 1 89 ? -38.190 13.345 52.749 1.00 93.88 89 LYS A O 1
ATOM 680 N N . GLU A 1 90 ? -36.876 11.520 52.796 1.00 94.94 90 GLU A N 1
ATOM 681 C CA . GLU A 1 90 ? -36.753 11.438 54.256 1.00 94.94 90 GLU A CA 1
ATOM 682 C C . GLU A 1 90 ? -36.111 12.714 54.809 1.00 94.94 90 GLU A C 1
ATOM 684 O O . GLU A 1 90 ? -36.645 13.343 55.722 1.00 94.94 90 GLU A O 1
ATOM 689 N N . LEU A 1 91 ? -35.011 13.164 54.196 1.00 93.19 91 LEU A N 1
ATOM 690 C CA . LEU A 1 91 ? -34.291 14.351 54.644 1.00 93.19 91 LEU A CA 1
ATOM 691 C C . LEU A 1 91 ? -35.070 15.657 54.405 1.00 93.19 91 LEU A C 1
ATOM 693 O O . LEU A 1 91 ? -34.978 16.591 55.203 1.00 93.19 91 LEU A O 1
ATOM 697 N N . GLU A 1 92 ? -35.857 15.733 53.330 1.00 91.75 92 GLU A N 1
ATOM 698 C CA . GLU A 1 92 ? -36.788 16.836 53.074 1.00 91.75 92 GLU A CA 1
ATOM 699 C C . GLU A 1 92 ? -37.907 16.898 54.110 1.00 91.75 92 GLU A C 1
ATOM 701 O O . GLU A 1 92 ? -38.258 17.990 54.565 1.00 91.75 92 GLU A O 1
ATOM 706 N N . GLN A 1 93 ? -38.473 15.744 54.471 1.00 92.12 93 GLN A N 1
ATOM 707 C CA . GLN A 1 93 ? -39.515 15.655 55.486 1.00 92.12 93 GLN A CA 1
ATOM 708 C C . GLN A 1 93 ? -38.966 16.066 56.855 1.00 92.12 93 GLN A C 1
ATOM 710 O O . GLN A 1 93 ? -39.488 16.988 57.479 1.00 92.12 93 GLN A O 1
ATOM 715 N N . ASP A 1 94 ? -37.818 15.513 57.232 1.00 91.19 94 ASP A N 1
ATOM 716 C CA . ASP A 1 94 ? -37.063 15.901 58.419 1.00 91.19 94 ASP A CA 1
ATOM 717 C C . ASP A 1 94 ? -36.805 17.415 58.500 1.00 91.19 94 ASP A C 1
ATOM 719 O O . ASP A 1 94 ? -36.856 18.012 59.575 1.00 91.19 94 ASP A O 1
ATOM 723 N N . LEU A 1 95 ? -36.492 18.063 57.373 1.00 89.31 95 LEU A N 1
ATOM 724 C CA . LEU A 1 95 ? -36.240 19.505 57.322 1.00 89.31 95 LEU A CA 1
ATOM 725 C C . LEU A 1 95 ? -37.521 20.335 57.516 1.00 89.31 95 LEU A C 1
ATOM 727 O O . LEU A 1 95 ? -37.447 21.462 58.018 1.00 89.31 95 LEU A O 1
ATOM 731 N N . LYS A 1 96 ? -38.686 19.812 57.110 1.00 89.12 96 LYS A N 1
ATOM 732 C CA . LYS A 1 96 ? -39.995 20.438 57.371 1.00 89.12 96 LYS A CA 1
ATOM 733 C C . LYS A 1 96 ? -40.367 20.342 58.847 1.00 89.12 96 LYS A C 1
ATOM 735 O O . LYS A 1 96 ? -40.909 21.304 59.383 1.00 89.12 96 LYS A O 1
ATOM 740 N N . ASP A 1 97 ? -40.016 19.231 59.486 1.00 90.88 97 ASP A N 1
ATOM 741 C CA . ASP A 1 97 ? -40.354 18.955 60.884 1.00 90.88 97 ASP A CA 1
ATOM 742 C C . ASP A 1 97 ? -39.461 19.724 61.879 1.00 90.88 97 ASP A C 1
ATOM 744 O O . ASP A 1 97 ? -39.833 19.917 63.037 1.00 90.88 97 ASP A O 1
ATOM 748 N N . ILE A 1 98 ? -38.297 20.227 61.441 1.00 87.31 98 ILE A N 1
ATOM 749 C CA . ILE A 1 98 ? -37.427 21.073 62.272 1.00 87.31 98 ILE A CA 1
ATOM 750 C C . ILE A 1 98 ? -37.973 22.513 62.351 1.00 87.31 98 ILE A C 1
ATOM 752 O O . ILE A 1 98 ? -38.023 23.199 61.321 1.00 87.31 98 ILE A O 1
ATOM 756 N N . PRO A 1 99 ? -38.255 23.038 63.562 1.00 89.38 99 PRO A N 1
ATOM 757 C CA . PRO A 1 99 ? -38.731 24.406 63.757 1.00 89.38 99 PRO A CA 1
ATOM 758 C C . PRO A 1 99 ? -37.831 25.472 63.096 1.00 89.38 99 PRO A C 1
ATOM 760 O O . PRO A 1 99 ? -36.602 25.334 63.122 1.00 89.38 99 PRO A O 1
ATOM 763 N N . PRO A 1 100 ? -38.394 26.550 62.512 1.00 82.19 100 PRO A N 1
ATOM 764 C CA . PRO A 1 100 ? -37.619 27.578 61.805 1.00 82.19 100 PRO A CA 1
ATOM 765 C C . PRO A 1 100 ? -36.523 28.263 62.638 1.00 82.19 100 PRO A C 1
ATOM 767 O O . PRO A 1 100 ? -35.542 28.740 62.073 1.00 82.19 100 PRO A O 1
ATOM 770 N N . ASP A 1 101 ? -36.667 28.301 63.963 1.00 85.00 101 ASP A N 1
ATOM 771 C CA . ASP A 1 101 ? -35.715 28.869 64.924 1.00 85.00 101 ASP A CA 1
ATOM 772 C C . ASP A 1 101 ? -34.484 27.973 65.174 1.00 85.00 101 ASP A C 1
ATOM 774 O O . ASP A 1 101 ? -33.453 28.446 65.651 1.00 85.00 101 ASP A O 1
ATOM 778 N N . LYS A 1 102 ? -34.521 26.691 64.784 1.00 89.25 102 LYS A N 1
ATOM 779 C CA . LYS A 1 102 ? -33.392 25.747 64.902 1.00 89.25 102 LYS A CA 1
ATOM 780 C C . LYS A 1 102 ? -32.420 25.843 63.718 1.00 89.25 102 LYS A C 1
ATOM 782 O O . LYS A 1 102 ? -32.140 24.860 63.030 1.00 89.25 102 LYS A O 1
ATOM 787 N N . VAL A 1 103 ? -31.877 27.036 63.488 1.00 85.00 103 VAL A N 1
ATOM 788 C CA . VAL A 1 103 ? -31.096 27.393 62.286 1.00 85.00 103 VAL A CA 1
ATOM 789 C C . VAL A 1 103 ? -29.896 26.477 62.020 1.00 85.00 103 VAL A C 1
ATOM 791 O O . VAL A 1 103 ? -29.726 26.020 60.893 1.00 85.00 103 VAL A O 1
ATOM 794 N N . VAL A 1 104 ? -29.097 26.139 63.037 1.00 85.00 104 VAL A N 1
ATOM 795 C CA . VAL A 1 104 ? -27.892 25.300 62.861 1.00 85.00 104 VAL A CA 1
ATOM 796 C C . VAL A 1 104 ? -28.244 23.881 62.391 1.00 85.00 104 VAL A C 1
ATOM 798 O O . VAL A 1 104 ? -27.626 23.360 61.462 1.00 85.00 104 VAL A O 1
ATOM 801 N N . SER A 1 105 ? -29.274 23.263 62.979 1.00 82.31 105 SER A N 1
ATOM 802 C CA . SER A 1 105 ? -29.741 21.926 62.587 1.00 82.31 105 SER A CA 1
ATOM 803 C C . SER A 1 105 ? -30.330 21.917 61.174 1.00 82.31 105 SER A C 1
ATOM 805 O O . SER A 1 105 ? -30.065 20.990 60.407 1.00 82.31 105 SER A O 1
ATOM 807 N N . ARG A 1 106 ? -31.073 22.972 60.804 1.00 87.62 106 ARG A N 1
ATOM 808 C CA . ARG A 1 106 ? -31.591 23.162 59.438 1.00 87.62 106 ARG A CA 1
ATOM 809 C C . ARG A 1 106 ? -30.462 23.342 58.426 1.00 87.62 106 ARG A C 1
ATOM 811 O O . ARG A 1 106 ? -30.532 22.765 57.348 1.00 87.62 106 ARG A O 1
ATOM 818 N N . LEU A 1 107 ? -29.410 24.084 58.775 1.00 85.69 107 LEU A N 1
ATOM 819 C CA . LEU A 1 107 ? -28.257 24.294 57.899 1.00 85.69 107 LEU A CA 1
ATOM 820 C C . LEU A 1 107 ? -27.512 22.981 57.617 1.00 85.69 107 LEU A C 1
ATOM 822 O O . LEU A 1 107 ? -27.204 22.690 56.464 1.00 85.69 107 LEU A O 1
ATOM 826 N N . HIS A 1 108 ? -27.250 22.169 58.646 1.00 87.31 108 HIS A N 1
ATOM 827 C CA . HIS A 1 108 ? -26.547 20.894 58.473 1.00 87.31 108 HIS A CA 1
ATOM 828 C C . HIS A 1 108 ? -27.337 19.911 57.592 1.00 87.31 108 HIS A C 1
ATOM 830 O O . HIS A 1 108 ? -26.795 19.393 56.615 1.00 87.31 108 HIS A O 1
ATOM 836 N N . LYS A 1 109 ? -28.632 19.707 57.880 1.00 90.00 109 LYS A N 1
ATOM 837 C CA . LYS A 1 109 ? -29.494 18.851 57.045 1.00 90.00 109 LYS A CA 1
ATOM 838 C C . LYS A 1 109 ? -29.690 19.425 55.638 1.00 90.00 109 LYS A C 1
ATOM 840 O O . LYS A 1 109 ? -29.681 18.670 54.674 1.00 90.00 109 LYS A O 1
ATOM 845 N N . GLY A 1 110 ? -29.795 20.748 55.506 1.00 88.69 110 GLY A N 1
ATOM 846 C CA . GLY A 1 110 ? -29.897 21.435 54.217 1.00 88.69 110 GLY A CA 1
ATOM 847 C C . GLY A 1 110 ? -28.688 21.189 53.312 1.00 88.69 110 GLY A C 1
ATOM 848 O O . GLY A 1 110 ? -28.871 20.846 52.148 1.00 88.69 110 GLY A O 1
ATOM 849 N N . LYS A 1 111 ? -27.464 21.268 53.853 1.00 90.94 111 LYS A N 1
ATOM 850 C CA . LYS A 1 111 ? -26.242 20.909 53.109 1.00 90.94 111 LYS A CA 1
ATOM 851 C C . LYS A 1 111 ? -26.249 19.447 52.675 1.00 90.94 111 LYS A C 1
ATOM 853 O O . LYS A 1 111 ? -25.920 19.142 51.533 1.00 90.94 111 LYS A O 1
ATOM 858 N N . LYS A 1 112 ? -26.667 18.536 53.561 1.00 93.25 112 LYS A N 1
ATOM 859 C CA . LYS A 1 112 ? -26.734 17.113 53.215 1.00 93.25 112 LYS A CA 1
ATOM 860 C C . LYS A 1 112 ? -27.756 16.828 52.109 1.00 93.25 112 LYS A C 1
ATOM 862 O O . LYS A 1 112 ? -27.503 16.001 51.238 1.00 93.25 112 LYS A O 1
ATOM 867 N N . LEU A 1 113 ? -28.881 17.539 52.118 1.00 92.25 113 LEU A N 1
ATOM 868 C CA . LEU A 1 113 ? -29.903 17.458 51.077 1.00 92.25 113 LEU A CA 1
ATOM 869 C C . LEU A 1 113 ? -29.375 17.963 49.731 1.00 92.25 113 LEU A C 1
ATOM 871 O O . LEU A 1 113 ? -29.637 17.351 48.700 1.00 92.25 113 LEU A O 1
ATOM 875 N N . GLU A 1 114 ? -28.605 19.049 49.739 1.00 90.69 114 GLU A N 1
ATOM 876 C CA . GLU A 1 114 ? -27.938 19.565 48.543 1.00 90.69 114 GLU A CA 1
ATOM 877 C C . GLU A 1 114 ? -26.934 18.553 47.964 1.00 90.69 114 GLU A C 1
ATOM 879 O O . GLU A 1 114 ? -26.946 18.303 46.759 1.00 90.69 114 GLU A O 1
ATOM 884 N N . GLU A 1 115 ? -26.128 17.901 48.811 1.00 93.75 115 GLU A N 1
ATOM 885 C CA . GLU A 1 115 ? -25.224 16.822 48.387 1.00 93.75 115 GLU A CA 1
ATOM 886 C C . GLU A 1 115 ? -25.974 15.660 47.726 1.00 93.75 115 GLU A C 1
ATOM 888 O O . GLU A 1 115 ? -25.573 15.210 46.654 1.00 93.75 115 GLU A O 1
ATOM 893 N N . LEU A 1 116 ? -27.061 15.176 48.340 1.00 93.50 116 LEU A N 1
ATOM 894 C CA . LEU A 1 116 ? -27.846 14.065 47.794 1.00 93.50 116 LEU A CA 1
ATOM 895 C C . LEU A 1 116 ? -28.522 14.441 46.469 1.00 93.50 116 LEU A C 1
ATOM 897 O O . LEU A 1 116 ? -28.502 13.655 45.526 1.00 93.50 116 LEU A O 1
ATOM 901 N N . ARG A 1 117 ? -29.054 15.664 46.349 1.00 90.94 117 ARG A N 1
ATOM 902 C CA . ARG A 1 117 ? -29.621 16.168 45.086 1.00 90.94 117 ARG A CA 1
ATOM 903 C C . ARG A 1 117 ? -28.570 16.271 43.986 1.00 90.94 117 ARG A C 1
ATOM 905 O O . ARG A 1 117 ? -28.848 15.934 42.837 1.00 90.94 117 ARG A O 1
ATOM 912 N N . LYS A 1 118 ? -27.349 16.691 44.326 1.00 91.38 118 LYS A N 1
ATOM 913 C CA . LYS A 1 118 ? -26.231 16.674 43.380 1.00 91.38 118 LYS A CA 1
ATOM 914 C C . LYS A 1 118 ? -25.890 15.244 42.955 1.00 91.38 118 LYS A C 1
ATOM 916 O O . LYS A 1 118 ? -25.758 14.992 41.763 1.00 91.38 118 LYS A O 1
ATOM 921 N N . GLN A 1 119 ? -25.814 14.305 43.899 1.00 93.62 119 GLN A N 1
ATOM 922 C CA . GLN A 1 119 ? -25.601 12.887 43.589 1.00 93.62 119 GLN A CA 1
ATOM 923 C C . GLN A 1 119 ? -26.702 12.327 42.680 1.00 93.62 119 GLN A C 1
ATOM 925 O O . GLN A 1 119 ? -26.407 11.545 41.782 1.00 93.62 119 GLN A O 1
ATOM 930 N N . GLU A 1 120 ? -27.954 12.749 42.860 1.00 93.44 120 GLU A N 1
ATOM 931 C CA . GLU A 1 120 ? -29.070 12.342 42.001 1.00 93.44 120 GLU A CA 1
ATOM 932 C C . GLU A 1 120 ? -28.909 12.868 40.571 1.00 93.44 120 GLU A C 1
ATOM 934 O O . GLU A 1 120 ? -29.102 12.125 39.604 1.00 93.44 120 GLU A O 1
ATOM 939 N N . GLN A 1 121 ? -28.523 14.137 40.423 1.00 90.25 121 GLN A N 1
ATOM 940 C CA . GLN A 1 121 ? -28.226 14.727 39.120 1.00 90.25 121 GLN A CA 1
ATOM 941 C C . GLN A 1 121 ? -27.044 14.027 38.444 1.00 90.25 121 GLN A C 1
ATOM 943 O O . GLN A 1 121 ? -27.148 13.663 37.271 1.00 90.25 121 GLN A O 1
ATOM 948 N N . ASP A 1 122 ? -25.960 13.787 39.183 1.00 91.31 122 ASP A N 1
ATOM 949 C CA . ASP A 1 122 ? -24.780 13.078 38.691 1.00 91.31 122 ASP A CA 1
ATOM 950 C C . ASP A 1 122 ? -25.150 11.652 38.260 1.00 91.31 122 ASP A C 1
ATOM 952 O O . ASP A 1 122 ? -24.795 11.228 37.162 1.00 91.31 122 ASP A O 1
ATOM 956 N N . PHE A 1 123 ? -25.942 10.931 39.055 1.00 94.12 123 PHE A N 1
ATOM 957 C CA . PHE A 1 123 ? -26.425 9.594 38.714 1.00 94.12 123 PHE A CA 1
ATOM 958 C C . PHE A 1 123 ? -27.247 9.596 37.416 1.00 94.12 123 PHE A C 1
ATOM 960 O O . PHE A 1 123 ? -26.943 8.838 36.493 1.00 94.12 123 PHE A O 1
ATOM 967 N N . LYS A 1 124 ? -28.238 10.494 37.295 1.00 92.56 124 LYS A N 1
ATOM 968 C CA . LYS A 1 124 ? -29.045 10.675 36.071 1.00 92.56 124 LYS A CA 1
ATOM 969 C C . LYS A 1 124 ? -28.152 10.930 34.849 1.00 92.56 124 LYS A C 1
ATOM 971 O O . LYS A 1 124 ? -28.343 10.317 33.801 1.00 92.56 124 LYS A O 1
ATOM 976 N N . GLN A 1 125 ? -27.151 11.798 34.992 1.00 91.75 125 GLN A N 1
ATOM 977 C CA . GLN A 1 125 ? -26.183 12.113 33.940 1.00 91.75 125 GLN A CA 1
ATOM 978 C C . GLN A 1 125 ? -25.335 10.896 33.545 1.00 91.75 125 GLN A C 1
ATOM 980 O O . GLN A 1 125 ? -25.185 10.616 32.356 1.00 91.75 125 GLN A O 1
ATOM 985 N N . GLN A 1 126 ? -24.813 10.138 34.512 1.00 93.56 126 GLN A N 1
ATOM 986 C CA . GLN A 1 126 ? -24.007 8.947 34.227 1.00 93.56 126 GLN A CA 1
ATOM 987 C C . GLN A 1 126 ? -24.821 7.843 33.543 1.00 93.56 126 GLN A C 1
ATOM 989 O O . GLN A 1 126 ? -24.325 7.212 32.611 1.00 93.56 126 GLN A O 1
ATOM 994 N N . VAL A 1 127 ? -26.089 7.660 33.923 1.00 95.50 127 VAL A N 1
ATOM 995 C CA . VAL A 1 127 ? -26.995 6.718 33.245 1.00 95.50 127 VAL A CA 1
ATOM 996 C C . VAL A 1 127 ? -27.200 7.103 31.780 1.00 95.50 127 VAL A C 1
ATOM 998 O O . VAL A 1 127 ? -27.114 6.233 30.913 1.00 95.50 127 VAL A O 1
ATOM 1001 N N . ILE A 1 128 ? -27.419 8.389 31.477 1.00 93.75 128 ILE A N 1
ATOM 1002 C CA . ILE A 1 128 ? -27.540 8.853 30.086 1.00 93.75 128 ILE A CA 1
ATOM 1003 C C . ILE A 1 128 ? -26.234 8.584 29.322 1.00 93.75 128 ILE A C 1
ATOM 1005 O O . ILE A 1 128 ? -26.278 8.009 28.238 1.00 93.75 128 ILE A O 1
ATOM 1009 N N . ARG A 1 129 ? -25.067 8.926 29.890 1.00 92.75 129 ARG A N 1
ATOM 1010 C CA . ARG A 1 129 ? -23.757 8.695 29.242 1.00 92.75 129 ARG A CA 1
ATOM 1011 C C . ARG A 1 129 ? -23.499 7.218 28.951 1.00 92.75 129 ARG A C 1
ATOM 1013 O O . ARG A 1 129 ? -23.011 6.875 27.873 1.00 92.75 129 ARG A O 1
ATOM 1020 N N . LEU A 1 130 ? -23.830 6.337 29.891 1.00 94.94 130 LEU A N 1
ATOM 1021 C CA . LEU A 1 130 ? -23.663 4.899 29.712 1.00 94.94 130 LEU A CA 1
ATOM 1022 C C . LEU A 1 130 ? -24.633 4.350 28.653 1.00 94.94 130 LEU A C 1
ATOM 1024 O O . LEU A 1 130 ? -24.210 3.592 27.781 1.00 94.94 130 LEU A O 1
ATOM 1028 N N . ALA A 1 131 ? -25.895 4.798 28.653 1.00 94.88 131 ALA A N 1
ATOM 1029 C CA . ALA A 1 131 ? -26.865 4.451 27.611 1.00 94.88 131 ALA A CA 1
ATOM 1030 C C . ALA A 1 131 ? -26.402 4.904 26.216 1.00 94.88 131 ALA A C 1
ATOM 1032 O O . ALA A 1 131 ? -26.476 4.134 25.260 1.00 94.88 131 ALA A O 1
ATOM 1033 N N . GLU A 1 132 ? -25.880 6.129 26.096 1.00 93.56 132 GLU A N 1
ATOM 1034 C CA . GLU A 1 132 ? -25.290 6.617 24.847 1.00 93.56 132 GLU A CA 1
ATOM 1035 C C . GLU A 1 132 ? -24.113 5.760 24.392 1.00 93.56 132 GLU A C 1
ATOM 1037 O O . GLU A 1 132 ? -23.979 5.491 23.201 1.00 93.56 132 GLU A O 1
ATOM 1042 N N . THR A 1 133 ? -23.265 5.333 25.328 1.00 94.25 133 THR A N 1
ATOM 1043 C CA . THR A 1 133 ? -22.104 4.495 25.021 1.00 94.25 133 THR A CA 1
ATOM 1044 C C . THR A 1 133 ? -22.553 3.164 24.430 1.00 94.25 133 THR A C 1
ATOM 1046 O O . THR A 1 133 ? -22.120 2.821 23.333 1.00 94.25 133 THR A O 1
ATOM 1049 N N . PHE A 1 134 ? -23.490 2.466 25.081 1.00 94.94 134 PHE A N 1
ATOM 1050 C CA . PHE A 1 134 ? -24.069 1.224 24.557 1.00 94.94 134 PHE A CA 1
ATOM 1051 C C . PHE A 1 134 ? -24.752 1.394 23.193 1.00 94.94 134 PHE A C 1
ATOM 1053 O O . PHE A 1 134 ? -24.777 0.449 22.414 1.00 94.94 134 PHE A O 1
ATOM 1060 N N . ASN A 1 135 ? -25.302 2.575 22.897 1.00 91.56 135 ASN A N 1
ATOM 1061 C CA . ASN A 1 135 ? -25.931 2.865 21.607 1.00 91.56 135 ASN A CA 1
ATOM 1062 C C . ASN A 1 135 ? -24.916 3.194 20.494 1.00 91.56 135 ASN A C 1
ATOM 1064 O O . ASN A 1 135 ? -25.227 3.038 19.317 1.00 91.56 135 ASN A O 1
ATOM 1068 N N . LYS A 1 136 ? -23.729 3.701 20.849 1.00 92.06 136 LYS A N 1
ATOM 1069 C CA . LYS A 1 136 ? -22.684 4.115 19.894 1.00 92.06 136 LYS A CA 1
ATOM 1070 C C . LYS A 1 136 ? -21.732 2.980 19.519 1.00 92.06 136 LYS A C 1
ATOM 1072 O O . LYS A 1 136 ? -21.150 3.025 18.439 1.00 92.06 136 LYS A O 1
ATOM 1077 N N . ILE A 1 137 ? -21.535 2.006 20.405 1.00 94.12 137 ILE A N 1
ATOM 1078 C CA . ILE A 1 137 ? -20.630 0.876 20.169 1.00 94.12 137 ILE A CA 1
ATOM 1079 C C . ILE A 1 137 ? -21.369 -0.319 19.563 1.00 94.12 137 ILE A C 1
ATOM 1081 O O . ILE A 1 137 ? -22.562 -0.516 19.783 1.00 94.12 137 ILE A O 1
ATOM 1085 N N . GLU A 1 138 ? -20.635 -1.163 18.844 1.00 95.00 138 GLU A N 1
ATOM 1086 C CA . GLU A 1 138 ? -21.150 -2.451 18.392 1.00 95.00 138 GLU A CA 1
ATOM 1087 C C . GLU A 1 138 ? -21.162 -3.464 19.552 1.00 95.00 138 GLU A C 1
ATOM 1089 O O . GLU A 1 138 ? -20.147 -3.689 20.214 1.00 95.00 138 GLU A O 1
ATOM 1094 N N . ILE A 1 139 ? -22.310 -4.098 19.797 1.00 94.25 139 ILE A N 1
ATOM 1095 C CA . ILE A 1 139 ? -22.495 -5.088 20.869 1.00 94.25 139 ILE A CA 1
ATOM 1096 C C . ILE A 1 139 ? -22.367 -6.500 20.286 1.00 94.25 139 ILE A C 1
ATOM 1098 O O . ILE A 1 139 ? -23.353 -7.175 19.991 1.00 94.25 139 ILE A O 1
ATOM 1102 N N . ASN A 1 140 ? -21.124 -6.941 20.095 1.00 94.25 140 ASN A N 1
ATOM 1103 C CA . ASN A 1 140 ? -20.794 -8.178 19.376 1.00 94.25 140 ASN A CA 1
ATOM 1104 C C . ASN A 1 140 ? -20.239 -9.312 20.260 1.00 94.25 140 ASN A C 1
ATOM 1106 O O . ASN A 1 140 ? -20.019 -10.416 19.765 1.00 94.25 140 ASN A O 1
ATOM 1110 N N . THR A 1 141 ? -20.064 -9.089 21.565 1.00 94.88 141 THR A N 1
ATOM 1111 C CA . THR A 1 141 ? -19.660 -10.138 22.517 1.00 94.88 141 THR A CA 1
ATOM 1112 C C . THR A 1 141 ? -20.807 -10.513 23.450 1.00 94.88 141 THR A C 1
ATOM 1114 O O . THR A 1 141 ? -21.623 -9.668 23.820 1.00 94.88 141 THR A O 1
ATOM 1117 N N . GLU A 1 142 ? -20.855 -11.774 23.885 1.00 95.00 142 GLU A N 1
ATOM 1118 C CA . GLU A 1 142 ? -21.856 -12.224 24.866 1.00 95.00 142 GLU A CA 1
ATOM 1119 C C . GLU A 1 142 ? -21.751 -11.456 26.193 1.00 95.00 142 GLU A C 1
ATOM 1121 O O . GLU A 1 142 ? -22.772 -11.091 26.772 1.00 95.00 142 GLU A O 1
ATOM 1126 N N . ARG A 1 143 ? -20.530 -11.108 26.627 1.00 95.69 143 ARG A N 1
ATOM 1127 C CA . ARG A 1 143 ? -20.301 -10.274 27.818 1.00 95.69 143 ARG A CA 1
ATOM 1128 C C . ARG A 1 143 ? -20.905 -8.875 27.670 1.00 95.69 143 ARG A C 1
ATOM 1130 O O . ARG A 1 143 ? -21.591 -8.422 28.580 1.00 95.69 143 ARG A O 1
ATOM 1137 N N . LEU A 1 144 ? -20.726 -8.208 26.524 1.00 96.50 144 LEU A N 1
ATOM 1138 C CA . LEU A 1 144 ? -21.335 -6.892 26.286 1.00 96.50 144 LEU A CA 1
ATOM 1139 C C . LEU A 1 144 ? -22.864 -6.966 26.188 1.00 96.50 144 LEU A C 1
ATOM 1141 O O . LEU A 1 144 ? -23.536 -6.089 26.729 1.00 96.50 144 LEU A O 1
ATOM 1145 N N . LYS A 1 145 ? -23.423 -8.012 25.560 1.00 97.25 145 LYS A N 1
ATOM 1146 C CA . LYS A 1 145 ? -24.881 -8.235 25.525 1.00 97.25 145 LYS A CA 1
ATOM 1147 C C . LYS A 1 145 ? -25.450 -8.375 26.937 1.00 97.25 145 LYS A C 1
ATOM 1149 O O . LYS A 1 145 ? -26.435 -7.719 27.270 1.00 97.25 145 LYS A O 1
ATOM 1154 N N . GLN A 1 146 ? -24.811 -9.185 27.782 1.00 97.69 146 GLN A N 1
ATOM 1155 C CA . GLN A 1 146 ? -25.216 -9.364 29.179 1.00 97.69 146 GLN A CA 1
ATOM 1156 C C . GLN A 1 146 ? -25.067 -8.070 29.986 1.00 97.69 146 GLN A C 1
ATOM 1158 O O . GLN A 1 146 ? -25.993 -7.685 30.697 1.00 97.69 146 GLN A O 1
ATOM 1163 N N . ALA A 1 147 ? -23.951 -7.350 29.835 1.00 97.69 147 ALA A N 1
ATOM 1164 C CA . ALA A 1 147 ? -23.735 -6.071 30.510 1.00 97.69 147 ALA A CA 1
ATOM 1165 C C . ALA A 1 147 ? -24.809 -5.039 30.135 1.00 97.69 147 ALA A C 1
ATOM 1167 O O . ALA A 1 147 ? -25.346 -4.361 31.010 1.00 97.69 147 ALA A O 1
ATOM 1168 N N . GLN A 1 148 ? -25.186 -4.967 28.854 1.00 97.19 148 GLN A N 1
ATOM 1169 C CA . GLN A 1 148 ? -26.266 -4.102 28.380 1.00 97.19 148 GLN A CA 1
ATOM 1170 C C . GLN A 1 148 ? -27.627 -4.509 28.969 1.00 97.19 148 GLN A C 1
ATOM 1172 O O . GLN A 1 148 ? -28.407 -3.646 29.372 1.00 97.19 148 GLN A O 1
ATOM 1177 N N . GLN A 1 149 ? -27.915 -5.811 29.061 1.00 96.62 149 GLN A N 1
ATOM 1178 C CA . GLN A 1 149 ? -29.145 -6.316 29.680 1.00 96.62 149 GLN A CA 1
ATOM 1179 C C . GLN A 1 149 ? -29.223 -5.987 31.175 1.00 96.62 149 GLN A C 1
ATOM 1181 O O . GLN A 1 149 ? -30.287 -5.590 31.655 1.00 96.62 149 GLN A O 1
ATOM 1186 N N . TYR A 1 150 ? -28.120 -6.134 31.912 1.00 97.38 150 TYR A N 1
ATOM 1187 C CA . TYR A 1 150 ? -28.052 -5.754 33.322 1.00 97.38 150 TYR A CA 1
ATOM 1188 C C . TYR A 1 150 ? -28.163 -4.239 33.506 1.00 97.38 150 TYR A C 1
ATOM 1190 O O . TYR A 1 150 ? -28.934 -3.784 34.351 1.00 97.38 150 TYR A O 1
ATOM 1198 N N . PHE A 1 151 ? -27.496 -3.450 32.659 1.00 96.75 151 PHE A N 1
ATOM 1199 C CA . PHE A 1 151 ? -27.650 -1.996 32.625 1.00 96.75 151 PHE A CA 1
ATOM 1200 C C . PHE A 1 151 ? -29.111 -1.577 32.412 1.00 96.75 151 PHE A C 1
ATOM 1202 O O . PHE A 1 151 ? -29.625 -0.739 33.150 1.00 96.75 151 PHE A O 1
ATOM 1209 N N . ALA A 1 152 ? -29.815 -2.197 31.460 1.00 94.94 152 ALA A N 1
ATOM 1210 C CA . ALA A 1 152 ? -31.221 -1.898 31.194 1.00 94.94 152 ALA A CA 1
ATOM 1211 C C . ALA A 1 152 ? -32.143 -2.196 32.394 1.00 94.94 152 ALA A C 1
ATOM 1213 O O . ALA A 1 152 ? -33.221 -1.610 32.479 1.00 94.94 152 ALA A O 1
ATOM 1214 N N . GLN A 1 153 ? -31.713 -3.065 33.317 1.00 94.69 153 GLN A N 1
ATOM 1215 C CA . GLN A 1 153 ? -32.392 -3.393 34.578 1.00 94.69 153 GLN A CA 1
ATOM 1216 C C . GLN A 1 153 ? -31.911 -2.547 35.774 1.00 94.69 153 GLN A C 1
ATOM 1218 O O . GLN A 1 153 ? -32.412 -2.740 36.876 1.00 94.69 153 GLN A O 1
ATOM 1223 N N . GLY A 1 154 ? -30.927 -1.657 35.600 1.00 95.00 154 GLY A N 1
ATOM 1224 C CA . GLY A 1 154 ? -30.314 -0.897 36.699 1.00 95.00 154 GLY A CA 1
ATOM 1225 C C . GLY A 1 154 ? -29.348 -1.701 37.572 1.00 95.00 154 GLY A C 1
ATOM 1226 O O . GLY A 1 154 ? -28.961 -1.248 38.645 1.00 95.00 154 GLY A O 1
ATOM 1227 N N . LYS A 1 155 ? -28.955 -2.897 37.125 1.00 96.19 155 LYS A N 1
ATOM 1228 C CA . LYS A 1 155 ? -28.094 -3.844 37.843 1.00 96.19 155 LYS A CA 1
ATOM 1229 C C . LYS A 1 155 ? -26.619 -3.592 37.533 1.00 96.19 155 LYS A C 1
ATOM 1231 O O . LYS A 1 155 ? -25.965 -4.366 36.836 1.00 96.19 155 LYS A O 1
ATOM 1236 N N . PHE A 1 156 ? -26.095 -2.454 37.990 1.00 94.19 156 PHE A N 1
ATOM 1237 C CA . PHE A 1 156 ? -24.738 -2.016 37.632 1.00 94.19 156 PHE A CA 1
ATOM 1238 C C . PHE A 1 156 ? -23.643 -2.950 38.153 1.00 94.19 156 PHE A C 1
ATOM 1240 O O . PHE A 1 156 ? -22.637 -3.136 37.476 1.00 94.19 156 PHE A O 1
ATOM 1247 N N . ARG A 1 157 ? -23.840 -3.567 39.325 1.00 93.56 157 ARG A N 1
ATOM 1248 C CA . ARG A 1 157 ? -22.865 -4.506 39.902 1.00 93.56 157 ARG A CA 1
ATOM 1249 C C . ARG A 1 157 ? -22.766 -5.785 39.083 1.00 93.56 157 ARG A C 1
ATOM 1251 O O . ARG A 1 157 ? -21.679 -6.308 38.889 1.00 93.56 157 ARG A O 1
ATOM 1258 N N . GLU A 1 158 ? -23.889 -6.279 38.587 1.00 96.00 158 GLU A N 1
ATOM 1259 C CA . GLU A 1 158 ? -23.943 -7.453 37.726 1.00 96.00 158 GLU A CA 1
ATOM 1260 C C . GLU A 1 158 ? -23.381 -7.145 36.335 1.00 96.00 158 GLU A C 1
ATOM 1262 O O . GLU A 1 158 ? -22.657 -7.968 35.781 1.00 96.00 158 GLU A O 1
ATOM 1267 N N . ALA A 1 159 ? -23.647 -5.945 35.803 1.00 95.38 159 ALA A N 1
ATOM 1268 C CA . ALA A 1 159 ? -23.035 -5.472 34.563 1.00 95.38 159 ALA A CA 1
ATOM 1269 C C . ALA A 1 159 ? -21.499 -5.377 34.669 1.00 95.38 159 ALA A C 1
ATOM 1271 O O . ALA A 1 159 ? -20.797 -5.763 33.737 1.00 95.38 159 ALA A O 1
ATOM 1272 N N . ASP A 1 160 ? -20.978 -4.909 35.805 1.00 94.50 160 ASP A N 1
ATOM 1273 C CA . ASP A 1 160 ? -19.541 -4.880 36.105 1.00 94.50 160 ASP A CA 1
ATOM 1274 C C . ASP A 1 160 ? -18.965 -6.298 36.276 1.00 94.50 160 ASP A C 1
ATOM 1276 O O . ASP A 1 160 ? -17.950 -6.647 35.675 1.00 94.50 160 ASP A O 1
ATOM 1280 N N . ALA A 1 161 ? -19.673 -7.173 36.997 1.00 94.25 161 ALA A N 1
ATOM 1281 C CA . ALA A 1 161 ? -19.236 -8.541 37.266 1.00 94.25 161 ALA A CA 1
ATOM 1282 C C . ALA A 1 161 ? -19.103 -9.421 36.009 1.00 94.25 161 ALA A C 1
ATOM 1284 O O . ALA A 1 161 ? -18.341 -10.391 36.032 1.00 94.25 161 ALA A O 1
ATOM 1285 N N . VAL A 1 162 ? -19.819 -9.113 34.920 1.00 96.50 162 VAL A N 1
ATOM 1286 C CA . VAL A 1 162 ? -19.632 -9.789 33.621 1.00 96.50 162 VAL A CA 1
ATOM 1287 C C . VAL A 1 162 ? -18.490 -9.193 32.786 1.00 96.50 162 VAL A C 1
ATOM 1289 O O . VAL A 1 162 ? -18.016 -9.840 31.853 1.00 96.50 162 VAL A O 1
ATOM 1292 N N . LEU A 1 163 ? -18.009 -7.991 33.119 1.00 95.25 163 LEU A N 1
ATOM 1293 C CA . LEU A 1 163 ? -16.922 -7.273 32.441 1.00 95.25 163 LEU A CA 1
ATOM 1294 C C . LEU A 1 163 ? -15.640 -7.232 33.294 1.00 95.25 163 LEU A C 1
ATOM 1296 O O . LEU A 1 163 ? -14.995 -6.193 33.420 1.00 95.25 163 LEU A O 1
ATOM 1300 N N . LYS A 1 164 ? -15.239 -8.376 33.863 1.00 94.62 164 LYS A N 1
ATOM 1301 C CA . LYS A 1 164 ? -14.073 -8.451 34.760 1.00 94.62 164 LYS A CA 1
ATOM 1302 C C . LYS A 1 164 ? -12.777 -8.040 34.067 1.00 94.62 164 LYS A C 1
ATOM 1304 O O . LYS A 1 164 ? -12.399 -8.614 33.041 1.00 94.62 164 LYS A O 1
ATOM 1309 N N . ALA A 1 165 ? -12.062 -7.096 34.671 1.00 92.81 165 ALA A N 1
ATOM 1310 C CA . ALA A 1 165 ? -10.844 -6.520 34.113 1.00 92.81 165 ALA A CA 1
ATOM 1311 C C . ALA A 1 165 ? -9.753 -7.570 33.841 1.00 92.81 165 ALA A C 1
ATOM 1313 O O . ALA A 1 165 ? -9.050 -7.471 32.835 1.00 92.81 165 ALA A O 1
ATOM 1314 N N . GLU A 1 166 ? -9.626 -8.596 34.685 1.00 93.88 166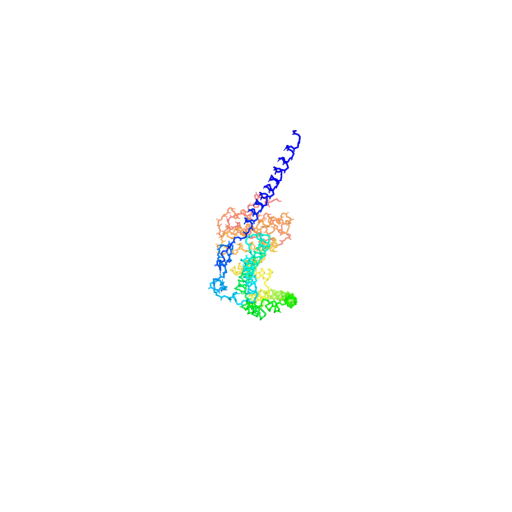 GLU A N 1
ATOM 1315 C CA . GLU A 1 166 ? -8.635 -9.667 34.543 1.00 93.88 166 GLU A CA 1
ATOM 1316 C C . GLU A 1 166 ? -8.916 -10.542 33.316 1.00 93.88 166 GLU A C 1
ATOM 1318 O O . GLU A 1 166 ? -8.002 -10.841 32.548 1.00 93.88 166 GLU A O 1
ATOM 1323 N N . GLU A 1 167 ? -10.183 -10.914 33.105 1.00 94.25 167 GLU A N 1
ATOM 1324 C CA . GLU A 1 167 ? -10.619 -11.704 31.947 1.00 94.25 167 GLU A CA 1
ATOM 1325 C C . GLU A 1 167 ? -10.450 -10.894 30.654 1.00 94.25 167 GLU A C 1
ATOM 1327 O O . GLU A 1 167 ? -9.861 -11.383 29.692 1.00 94.25 167 GLU A O 1
ATOM 1332 N N . LEU A 1 168 ? -10.882 -9.626 30.653 1.00 96.19 168 LEU A N 1
ATOM 1333 C CA . LEU A 1 168 ? -10.714 -8.718 29.511 1.00 96.19 168 LEU A CA 1
ATOM 1334 C C . LEU A 1 168 ? -9.233 -8.515 29.152 1.00 96.19 168 LEU A C 1
ATOM 1336 O O . LEU A 1 168 ? -8.865 -8.520 27.976 1.00 96.19 168 LEU A O 1
ATOM 1340 N N . SER A 1 169 ? -8.374 -8.368 30.163 1.00 96.38 169 SER A N 1
ATOM 1341 C CA . SER A 1 169 ? -6.929 -8.186 29.977 1.00 96.38 169 SER A CA 1
ATOM 1342 C C . SER A 1 169 ? -6.251 -9.454 29.459 1.00 96.38 169 SER A C 1
ATOM 1344 O O . SER A 1 169 ? -5.339 -9.379 28.630 1.00 96.38 169 SER A O 1
ATOM 1346 N N . LEU A 1 170 ? -6.695 -10.629 29.916 1.00 97.38 170 LEU A N 1
ATOM 1347 C CA . LEU A 1 170 ? -6.193 -11.911 29.427 1.00 97.38 170 LEU A CA 1
ATOM 1348 C C . LEU A 1 170 ? -6.531 -12.105 27.944 1.00 97.38 170 LEU A C 1
ATOM 1350 O O . LEU A 1 170 ? -5.636 -12.434 27.161 1.00 97.38 170 LEU A O 1
ATOM 1354 N N . ASP A 1 171 ? -7.780 -11.844 27.552 1.00 96.31 171 ASP A N 1
ATOM 1355 C CA . ASP A 1 171 ? -8.215 -11.922 26.153 1.00 96.31 171 ASP A CA 1
ATOM 1356 C C . ASP A 1 171 ? -7.426 -10.948 25.274 1.00 96.31 171 ASP A C 1
ATOM 1358 O O . ASP A 1 171 ? -6.909 -11.326 24.221 1.00 96.31 171 ASP A O 1
ATOM 1362 N N . GLN A 1 172 ? -7.267 -9.699 25.731 1.00 97.62 172 GLN A N 1
ATOM 1363 C CA . GLN A 1 172 ? -6.480 -8.687 25.028 1.00 97.62 172 GLN A CA 1
ATOM 1364 C C . GLN A 1 172 ? -5.053 -9.176 24.771 1.00 97.62 172 GLN A C 1
ATOM 1366 O O . GLN A 1 172 ? -4.565 -9.089 23.642 1.00 97.62 172 GLN A O 1
ATOM 1371 N N . LYS A 1 173 ? -4.386 -9.719 25.796 1.00 98.31 173 LYS A N 1
ATOM 1372 C CA . LYS A 1 173 ? -3.025 -10.244 25.664 1.00 98.31 173 LYS A CA 1
ATOM 1373 C C . LYS A 1 173 ? -2.957 -11.371 24.631 1.00 98.31 173 LYS A C 1
ATOM 1375 O O . LYS A 1 173 ? -2.110 -11.331 23.744 1.00 98.31 173 LYS A O 1
ATOM 1380 N N . GLN A 1 174 ? -3.871 -12.339 24.700 1.00 98.38 174 GLN A N 1
ATOM 1381 C CA . GLN A 1 174 ? -3.907 -13.460 23.756 1.00 98.38 174 GLN A CA 1
ATOM 1382 C C . GLN A 1 174 ? -4.130 -12.998 22.311 1.00 98.38 174 GLN A C 1
ATOM 1384 O O . GLN A 1 174 ? -3.473 -13.504 21.397 1.00 98.38 174 GLN A O 1
ATOM 1389 N N . LEU A 1 175 ? -5.019 -12.021 22.101 1.00 98.38 175 LEU A N 1
ATOM 1390 C CA . LEU A 1 175 ? -5.296 -11.438 20.787 1.00 98.38 175 LEU A CA 1
ATOM 1391 C C . LEU A 1 175 ? -4.088 -10.675 20.234 1.00 98.38 175 LEU A C 1
ATOM 1393 O O . LEU A 1 175 ? -3.767 -10.813 19.053 1.00 98.38 175 LEU A O 1
ATOM 1397 N N . LEU A 1 176 ? -3.388 -9.907 21.072 1.00 98.38 176 LEU A N 1
ATOM 1398 C CA . LEU A 1 176 ? -2.165 -9.208 20.673 1.00 98.38 176 LEU A CA 1
ATOM 1399 C C . LEU A 1 176 ? -1.042 -10.192 20.324 1.00 98.38 176 LEU A C 1
ATOM 1401 O O . LEU A 1 176 ? -0.422 -10.055 19.269 1.00 98.38 176 LEU A O 1
ATOM 1405 N N . ASP A 1 177 ? -0.839 -11.229 21.137 1.00 98.38 177 ASP A N 1
ATOM 1406 C CA . ASP A 1 177 ? 0.150 -12.274 20.865 1.00 98.38 177 ASP A CA 1
ATOM 1407 C C . ASP A 1 177 ? -0.180 -13.033 19.566 1.00 98.38 177 ASP A C 1
ATOM 1409 O O . ASP A 1 177 ? 0.706 -13.331 18.760 1.00 98.38 177 ASP A O 1
ATOM 1413 N N . ALA A 1 178 ? -1.462 -13.331 19.326 1.00 98.56 178 ALA A N 1
ATOM 1414 C CA . ALA A 1 178 ? -1.924 -13.948 18.085 1.00 98.56 178 ALA A CA 1
ATOM 1415 C C . ALA A 1 178 ? -1.703 -13.035 16.872 1.00 98.56 178 ALA A C 1
ATOM 1417 O O . ALA A 1 178 ? -1.235 -13.513 15.837 1.00 98.56 178 ALA A O 1
ATOM 1418 N N . LYS A 1 179 ? -1.973 -11.731 17.005 1.00 98.62 179 LYS A N 1
ATOM 1419 C CA . LYS A 1 179 ? -1.719 -10.735 15.958 1.00 98.62 179 LYS A CA 1
ATOM 1420 C C . LYS A 1 179 ? -0.240 -10.699 15.584 1.00 98.62 179 LYS A C 1
ATOM 1422 O O . LYS A 1 179 ? 0.073 -10.799 14.405 1.00 98.62 179 LYS A O 1
ATOM 1427 N N . VAL A 1 180 ? 0.662 -10.644 16.567 1.00 98.44 180 VAL A N 1
ATOM 1428 C CA . VAL A 1 180 ? 2.116 -10.658 16.324 1.00 98.44 180 VAL A CA 1
ATOM 1429 C C . VAL A 1 180 ? 2.548 -11.931 15.591 1.00 98.44 180 VAL A C 1
ATOM 1431 O O . VAL A 1 180 ? 3.297 -11.849 14.617 1.00 98.44 180 VAL A O 1
ATOM 1434 N N . ARG A 1 181 ? 2.051 -13.108 16.004 1.00 98.31 181 ARG A N 1
ATOM 1435 C CA . ARG A 1 181 ? 2.345 -14.373 15.305 1.00 98.31 181 ARG A CA 1
ATOM 1436 C C . ARG A 1 181 ? 1.867 -14.348 13.854 1.00 98.31 181 ARG A C 1
ATOM 1438 O O . ARG A 1 181 ? 2.641 -14.683 12.965 1.00 98.31 181 ARG A O 1
ATOM 1445 N N . LYS A 1 182 ? 0.631 -13.903 13.611 1.00 98.56 182 LYS A N 1
ATOM 1446 C CA . LYS A 1 182 ? 0.055 -13.818 12.262 1.00 98.56 182 LYS A CA 1
ATOM 1447 C C . LYS A 1 182 ? 0.780 -12.810 11.375 1.00 98.56 182 LYS A C 1
ATOM 1449 O O . LYS A 1 182 ? 0.990 -13.093 10.202 1.00 98.56 182 LYS A O 1
ATOM 1454 N N . THR A 1 183 ? 1.219 -11.680 11.927 1.00 98.06 183 THR A N 1
ATOM 1455 C CA . THR A 1 183 ? 2.071 -10.727 11.206 1.00 98.06 183 THR A CA 1
ATOM 1456 C C . THR A 1 183 ? 3.392 -11.373 10.791 1.00 98.06 183 THR A C 1
ATOM 1458 O O . THR A 1 183 ? 3.760 -11.273 9.627 1.00 98.06 183 THR A O 1
ATOM 1461 N N . ARG A 1 184 ? 4.062 -12.110 11.688 1.00 98.00 184 ARG A N 1
ATOM 1462 C CA . ARG A 1 184 ? 5.306 -12.822 11.352 1.00 98.00 184 ARG A CA 1
ATOM 1463 C C . ARG A 1 184 ? 5.094 -13.906 10.289 1.00 98.00 184 ARG A C 1
ATOM 1465 O O . ARG A 1 184 ? 5.917 -14.043 9.390 1.00 98.00 184 ARG A O 1
ATOM 1472 N N . GLU A 1 185 ? 4.006 -14.672 10.381 1.00 98.12 185 GLU A N 1
ATOM 1473 C CA . GLU A 1 185 ? 3.634 -15.660 9.355 1.00 98.12 185 GLU A CA 1
ATOM 1474 C C . GLU A 1 185 ? 3.420 -14.992 7.986 1.00 98.12 185 GLU A C 1
ATOM 1476 O O . GLU A 1 185 ? 3.904 -15.497 6.975 1.00 98.12 185 GLU A O 1
ATOM 1481 N N . LEU A 1 186 ? 2.748 -13.835 7.955 1.00 97.94 186 LEU A N 1
ATOM 1482 C CA . LEU A 1 186 ? 2.528 -13.060 6.732 1.00 97.94 186 LEU A CA 1
ATOM 1483 C C . LEU A 1 186 ? 3.834 -12.493 6.156 1.00 97.94 186 LEU A C 1
ATOM 1485 O O . LEU A 1 186 ? 4.040 -12.546 4.947 1.00 97.94 186 LEU A O 1
ATOM 1489 N N . GLU A 1 187 ? 4.725 -11.972 7.000 1.00 97.56 187 GLU A N 1
ATOM 1490 C CA . GLU A 1 187 ? 6.047 -11.488 6.580 1.00 97.56 187 GLU A CA 1
ATOM 1491 C C . GLU A 1 187 ? 6.878 -12.603 5.939 1.00 97.56 187 GLU A C 1
ATOM 1493 O O . GLU A 1 187 ? 7.507 -12.388 4.904 1.00 97.56 187 GLU A O 1
ATOM 1498 N N . GLU A 1 188 ? 6.862 -13.802 6.521 1.00 98.19 188 GLU A N 1
ATOM 1499 C CA . GLU A 1 188 ? 7.594 -14.941 5.972 1.00 98.19 188 GLU A CA 1
ATOM 1500 C C . GLU A 1 188 ? 6.987 -15.432 4.652 1.00 98.19 188 GLU A C 1
ATOM 1502 O O . GLU A 1 188 ? 7.717 -15.697 3.696 1.00 98.19 188 GLU A O 1
ATOM 1507 N N . LEU A 1 189 ? 5.654 -15.462 4.551 1.00 98.25 189 LEU A N 1
ATOM 1508 C CA . LEU A 1 189 ? 4.964 -15.755 3.296 1.00 98.25 189 LEU A CA 1
ATOM 1509 C C . LEU A 1 189 ? 5.318 -14.731 2.204 1.00 98.25 189 LEU A C 1
ATOM 1511 O O . LEU A 1 189 ? 5.591 -15.114 1.068 1.00 98.25 189 LEU A O 1
ATOM 1515 N N . ASN A 1 190 ? 5.391 -13.442 2.545 1.00 97.69 190 ASN A N 1
ATOM 1516 C CA . ASN A 1 190 ? 5.790 -12.397 1.603 1.00 97.69 190 ASN A CA 1
ATOM 1517 C C . ASN A 1 190 ? 7.225 -12.593 1.091 1.00 97.69 190 ASN A C 1
ATOM 1519 O O . ASN A 1 190 ? 7.466 -12.415 -0.100 1.00 97.69 190 ASN A O 1
ATOM 1523 N N . LYS A 1 191 ? 8.177 -13.021 1.932 1.00 97.88 191 LYS A N 1
ATOM 1524 C CA . LYS A 1 191 ? 9.542 -13.347 1.467 1.00 97.88 191 LYS A CA 1
ATOM 1525 C C . LYS A 1 191 ? 9.555 -14.505 0.468 1.00 97.88 191 LYS A C 1
ATOM 1527 O O . LYS A 1 191 ? 10.299 -14.464 -0.515 1.00 97.88 191 LYS A O 1
ATOM 1532 N N . GLN A 1 192 ? 8.725 -15.523 0.694 1.00 98.44 192 GLN A N 1
ATOM 1533 C CA . GLN A 1 192 ? 8.579 -16.643 -0.240 1.00 98.44 192 GLN A CA 1
ATOM 1534 C C . GLN A 1 192 ? 7.964 -16.181 -1.566 1.00 98.44 192 GLN A C 1
ATOM 1536 O O . GLN A 1 192 ? 8.454 -16.552 -2.630 1.00 98.44 192 GLN A O 1
ATOM 1541 N N . LEU A 1 193 ? 6.957 -15.305 -1.519 1.00 98.50 193 LEU A N 1
ATOM 1542 C CA . LEU A 1 193 ? 6.353 -14.703 -2.710 1.00 98.50 193 LEU A CA 1
ATOM 1543 C C . LEU A 1 193 ? 7.335 -13.818 -3.492 1.00 98.50 193 LEU A C 1
ATOM 1545 O O . LEU A 1 193 ? 7.358 -13.885 -4.718 1.00 98.50 193 LEU A O 1
ATOM 1549 N N . ILE A 1 194 ? 8.194 -13.051 -2.812 1.00 97.75 194 ILE A N 1
ATOM 1550 C CA . ILE A 1 194 ? 9.284 -12.282 -3.443 1.00 97.75 194 ILE A CA 1
ATOM 1551 C C . ILE A 1 194 ? 10.288 -13.218 -4.131 1.00 97.75 194 ILE A C 1
ATOM 1553 O O . ILE A 1 194 ? 10.723 -12.957 -5.255 1.00 97.75 194 ILE A O 1
ATOM 1557 N N . SER A 1 195 ? 10.641 -14.329 -3.481 1.00 98.12 195 SER A N 1
ATOM 1558 C CA . SER A 1 195 ? 11.551 -15.327 -4.056 1.00 98.12 195 SER A CA 1
ATOM 1559 C C . SER A 1 195 ? 10.946 -15.967 -5.307 1.00 98.12 195 SER A C 1
ATOM 1561 O O . SER A 1 195 ? 11.576 -15.982 -6.361 1.00 98.12 195 SER A O 1
ATOM 1563 N N . ASN A 1 196 ? 9.681 -16.389 -5.241 1.00 98.50 196 ASN A N 1
ATOM 1564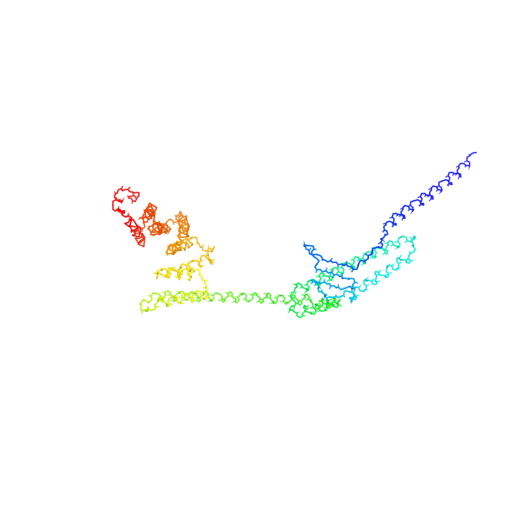 C CA . ASN A 1 196 ? 8.972 -16.946 -6.390 1.00 98.50 196 ASN A CA 1
ATOM 1565 C C . ASN A 1 196 ? 8.768 -15.921 -7.523 1.00 98.50 196 ASN A C 1
ATOM 1567 O O . ASN A 1 196 ? 8.894 -16.251 -8.701 1.00 98.50 196 ASN A O 1
ATOM 1571 N N . SER A 1 197 ? 8.507 -14.660 -7.176 1.00 98.56 197 SER A N 1
ATOM 1572 C CA . SER A 1 197 ? 8.477 -13.549 -8.130 1.00 98.56 197 SER A CA 1
ATOM 1573 C C . SER A 1 197 ? 9.808 -13.427 -8.880 1.00 98.56 197 SER A C 1
ATOM 1575 O O . SER A 1 197 ? 9.817 -13.315 -10.109 1.00 98.56 197 SER A O 1
ATOM 1577 N N . SER A 1 198 ? 10.931 -13.551 -8.169 1.00 98.19 198 SER A N 1
ATOM 1578 C CA . SER A 1 198 ? 12.273 -13.505 -8.760 1.00 98.19 198 SER A CA 1
ATOM 1579 C C . SER A 1 198 ? 12.543 -14.708 -9.676 1.00 98.19 198 SER A C 1
ATOM 1581 O O . SER A 1 198 ? 13.102 -14.546 -10.760 1.00 98.19 198 SER A O 1
ATOM 1583 N N . GLU A 1 199 ? 12.090 -15.908 -9.303 1.00 98.56 199 GLU A N 1
ATOM 1584 C CA . GLU A 1 199 ? 12.170 -17.100 -10.164 1.00 98.56 199 GLU A CA 1
ATOM 1585 C C . GLU A 1 199 ? 11.424 -16.898 -11.491 1.00 98.56 199 GLU A C 1
ATOM 1587 O O . GLU A 1 199 ? 11.959 -17.204 -12.561 1.00 98.56 199 GLU A O 1
ATOM 1592 N N . PHE A 1 200 ? 10.208 -16.343 -11.445 1.00 98.81 200 PHE A N 1
ATOM 1593 C CA . PHE A 1 200 ? 9.435 -16.047 -12.652 1.00 98.81 200 PHE A CA 1
ATOM 1594 C C . PHE A 1 200 ? 10.061 -14.946 -13.508 1.00 98.81 200 PHE A C 1
ATOM 1596 O O . PHE A 1 200 ? 10.031 -15.054 -14.734 1.00 98.81 200 PHE A O 1
ATOM 1603 N N . LEU A 1 201 ? 10.674 -13.932 -12.891 1.00 98.62 201 LEU A N 1
ATOM 1604 C CA . LEU A 1 201 ? 11.404 -12.891 -13.613 1.00 98.62 201 LEU A CA 1
ATOM 1605 C C . LEU A 1 201 ? 12.554 -13.496 -14.432 1.00 98.62 201 LEU A C 1
ATOM 1607 O O . LEU A 1 201 ? 12.644 -13.281 -15.642 1.00 98.62 201 LEU A O 1
ATOM 1611 N N . ILE A 1 202 ? 13.389 -14.320 -13.796 1.00 98.50 202 ILE A N 1
ATOM 1612 C CA . ILE A 1 202 ? 14.488 -15.012 -14.481 1.00 98.50 202 ILE A CA 1
ATOM 1613 C C . ILE A 1 202 ? 13.944 -15.958 -15.556 1.00 98.50 202 ILE A C 1
ATOM 1615 O O . ILE A 1 202 ? 14.473 -16.017 -16.669 1.00 98.50 202 ILE A O 1
ATOM 1619 N N . LYS A 1 203 ? 12.843 -16.667 -15.277 1.00 98.50 203 LYS A N 1
ATOM 1620 C CA . LYS A 1 203 ? 12.184 -17.529 -16.264 1.00 98.50 203 LYS A CA 1
ATOM 1621 C C . LYS A 1 203 ? 11.720 -16.746 -17.494 1.00 98.50 203 LYS A C 1
ATOM 1623 O O . LYS A 1 203 ? 11.887 -17.249 -18.609 1.00 98.50 203 LYS A O 1
ATOM 1628 N N . ALA A 1 204 ? 11.172 -15.546 -17.315 1.00 98.56 204 ALA A N 1
ATOM 1629 C CA . ALA A 1 204 ? 10.755 -14.674 -18.408 1.00 98.56 204 ALA A CA 1
ATOM 1630 C C . ALA A 1 204 ? 11.949 -14.274 -19.287 1.00 98.56 204 ALA A C 1
ATOM 1632 O O . ALA A 1 204 ? 11.901 -14.463 -20.502 1.00 98.56 204 ALA A O 1
ATOM 1633 N N . GLN A 1 205 ? 13.057 -13.842 -18.679 1.00 98.00 205 GLN A N 1
ATOM 1634 C CA . GLN A 1 205 ? 14.275 -13.437 -19.394 1.00 98.00 205 GLN A CA 1
ATOM 1635 C C . GLN A 1 205 ? 14.944 -14.598 -20.151 1.00 98.00 205 GLN A C 1
ATOM 1637 O O . GLN A 1 205 ? 15.332 -14.450 -21.314 1.00 98.00 205 GLN A O 1
ATOM 1642 N N . ILE A 1 206 ? 15.028 -15.785 -19.535 1.00 98.19 206 ILE A N 1
ATOM 1643 C CA . ILE A 1 206 ? 15.516 -17.000 -20.210 1.00 98.19 206 ILE A CA 1
ATOM 1644 C C . ILE A 1 206 ? 14.626 -17.325 -21.412 1.00 98.19 206 ILE A C 1
ATOM 1646 O O . ILE A 1 206 ? 15.124 -17.653 -22.489 1.00 98.19 206 ILE A O 1
ATOM 1650 N N . THR A 1 207 ? 13.308 -17.220 -21.238 1.00 98.25 207 THR A N 1
ATOM 1651 C CA . THR A 1 207 ? 12.341 -17.498 -22.304 1.00 98.25 207 THR A CA 1
ATOM 1652 C C . THR A 1 207 ? 12.493 -16.503 -23.451 1.00 98.25 207 THR A C 1
ATOM 1654 O O . THR A 1 207 ? 12.596 -16.935 -24.595 1.00 98.25 207 THR A O 1
ATOM 1657 N N . ALA A 1 208 ? 12.619 -15.207 -23.155 1.00 97.44 208 ALA A N 1
ATOM 1658 C CA . ALA A 1 208 ? 12.864 -14.153 -24.138 1.00 97.44 208 ALA A CA 1
ATOM 1659 C C . ALA A 1 208 ? 14.150 -14.376 -24.955 1.00 97.44 208 ALA A C 1
ATOM 1661 O O . ALA A 1 208 ? 14.182 -14.091 -26.152 1.00 97.44 208 ALA A O 1
ATOM 1662 N N . THR A 1 209 ? 15.188 -14.933 -24.324 1.00 96.19 209 THR A N 1
ATOM 1663 C CA . THR A 1 209 ? 16.491 -15.215 -24.953 1.00 96.19 209 THR A CA 1
ATOM 1664 C C . THR A 1 209 ? 16.486 -16.510 -25.779 1.00 96.19 209 THR A C 1
ATOM 1666 O O . THR A 1 209 ? 17.389 -16.754 -26.579 1.00 96.19 209 THR A O 1
ATOM 1669 N N . ASN A 1 210 ? 15.469 -17.364 -25.634 1.00 96.06 210 ASN A N 1
ATOM 1670 C CA . ASN A 1 210 ? 15.380 -18.625 -26.363 1.00 96.06 210 ASN A CA 1
ATOM 1671 C C . ASN A 1 210 ? 14.841 -18.421 -27.791 1.00 96.06 210 ASN A C 1
ATOM 1673 O O . ASN A 1 210 ? 13.657 -18.624 -28.062 1.00 96.06 210 ASN A O 1
ATOM 1677 N N . PHE A 1 211 ? 15.724 -18.061 -28.724 1.00 94.38 211 PHE A N 1
ATOM 1678 C CA . PHE A 1 211 ? 15.377 -17.841 -30.136 1.00 94.38 211 PHE A CA 1
ATOM 1679 C C . PHE A 1 211 ? 14.859 -19.088 -30.869 1.00 94.38 211 PHE A C 1
ATOM 1681 O O . PHE A 1 211 ? 14.230 -18.949 -31.916 1.00 94.38 211 PHE A O 1
ATOM 1688 N N . SER A 1 212 ? 15.055 -20.287 -30.314 1.00 96.31 212 SER A N 1
ATOM 1689 C CA . SER A 1 212 ? 14.477 -21.524 -30.851 1.00 96.31 212 SER A CA 1
ATOM 1690 C C . SER A 1 212 ? 12.982 -21.669 -30.541 1.00 96.31 212 SER A C 1
ATOM 1692 O O . SER A 1 212 ? 12.311 -22.481 -31.174 1.00 96.31 212 SER A O 1
ATOM 1694 N N . ASN A 1 213 ? 12.443 -20.909 -29.578 1.00 94.88 213 ASN A N 1
ATOM 1695 C CA . ASN A 1 213 ? 11.012 -20.888 -29.281 1.00 94.88 213 ASN A CA 1
ATOM 1696 C C . ASN A 1 213 ? 10.297 -19.837 -30.160 1.00 94.88 213 ASN A C 1
ATOM 1698 O O . ASN A 1 213 ? 10.525 -18.635 -29.975 1.00 94.88 213 ASN A O 1
ATOM 1702 N N . PRO A 1 214 ? 9.391 -20.242 -31.073 1.00 95.12 214 PRO A N 1
ATOM 1703 C CA . PRO A 1 214 ? 8.650 -19.294 -31.905 1.00 95.12 214 PRO A CA 1
ATOM 1704 C C . PRO A 1 214 ? 7.701 -18.401 -31.090 1.00 95.12 214 PRO A C 1
ATOM 1706 O O . PRO A 1 214 ? 7.462 -17.261 -31.479 1.00 95.12 214 PRO A O 1
ATOM 1709 N N . ASN A 1 215 ? 7.226 -18.869 -29.931 1.00 96.62 215 ASN A N 1
ATOM 1710 C CA . ASN A 1 215 ? 6.303 -18.145 -29.052 1.00 96.62 215 ASN A CA 1
ATOM 1711 C C . ASN A 1 215 ? 7.013 -17.390 -27.919 1.00 96.62 215 ASN A C 1
ATOM 1713 O O . ASN A 1 215 ? 6.360 -16.924 -26.986 1.00 96.62 215 ASN A O 1
ATOM 1717 N N . ARG A 1 216 ? 8.346 -17.235 -27.992 1.00 96.81 216 ARG A N 1
ATOM 1718 C CA . ARG A 1 216 ? 9.163 -16.682 -26.898 1.00 96.81 216 ARG A CA 1
ATOM 1719 C C . ARG A 1 216 ? 8.655 -15.352 -26.345 1.00 96.81 216 ARG A C 1
ATOM 1721 O O . ARG A 1 216 ? 8.756 -15.131 -25.147 1.00 96.81 216 ARG A O 1
ATOM 1728 N N . PHE A 1 217 ? 8.114 -14.488 -27.205 1.00 96.88 217 PHE A N 1
ATOM 1729 C CA . PHE A 1 217 ? 7.590 -13.187 -26.800 1.00 96.88 217 PHE A CA 1
ATOM 1730 C C . PHE A 1 217 ? 6.360 -13.342 -25.897 1.00 96.88 217 PHE A C 1
ATOM 1732 O O . PHE A 1 217 ? 6.366 -12.866 -24.766 1.00 96.88 217 PHE A O 1
ATOM 1739 N N . GLN A 1 218 ? 5.350 -14.083 -26.362 1.00 97.75 218 GLN A N 1
ATOM 1740 C CA . GLN A 1 218 ? 4.117 -14.316 -25.610 1.00 97.75 218 GLN A CA 1
ATOM 1741 C C . GLN A 1 218 ? 4.383 -15.076 -24.304 1.00 97.75 218 GLN A C 1
ATOM 1743 O O . GLN A 1 218 ? 3.835 -14.731 -23.255 1.00 97.75 218 GLN A O 1
ATOM 1748 N N . ASP A 1 219 ? 5.253 -16.086 -24.354 1.00 98.12 219 ASP A N 1
ATOM 1749 C CA . ASP A 1 219 ? 5.612 -16.874 -23.178 1.00 98.12 219 ASP A CA 1
ATOM 1750 C C . ASP A 1 219 ? 6.376 -16.024 -22.149 1.00 98.12 219 ASP A C 1
ATOM 1752 O O . ASP A 1 219 ? 6.103 -16.113 -20.951 1.00 98.12 219 ASP A O 1
ATOM 1756 N N . ALA A 1 220 ? 7.303 -15.165 -22.597 1.00 98.44 220 ALA A N 1
ATOM 1757 C CA . ALA A 1 220 ? 8.017 -14.241 -21.720 1.00 98.44 220 ALA A CA 1
ATOM 1758 C C . ALA A 1 220 ? 7.056 -13.256 -21.043 1.00 98.44 220 ALA A C 1
ATOM 1760 O O . ALA A 1 220 ? 7.115 -13.124 -19.822 1.00 98.44 220 ALA A O 1
ATOM 1761 N N . CYS A 1 221 ? 6.132 -12.642 -21.793 1.00 98.31 221 CYS A N 1
ATOM 1762 C CA . CYS A 1 221 ? 5.082 -11.782 -21.235 1.00 98.31 221 CYS A CA 1
ATOM 1763 C C . CYS A 1 221 ? 4.289 -12.497 -20.129 1.00 98.31 221 CYS A C 1
ATOM 1765 O O . CYS A 1 221 ? 4.165 -11.977 -19.022 1.00 98.31 221 CYS A O 1
ATOM 1767 N N . SER A 1 222 ? 3.850 -13.737 -20.376 1.00 98.50 222 SER A N 1
ATOM 1768 C CA . SER A 1 222 ? 3.126 -14.527 -19.371 1.00 98.50 222 SER A CA 1
ATOM 1769 C C . SER A 1 222 ? 3.950 -14.775 -18.100 1.00 98.50 222 SER A C 1
ATOM 1771 O O . SER A 1 222 ? 3.408 -14.753 -16.993 1.00 98.50 222 SER A O 1
ATOM 1773 N N . PHE A 1 223 ? 5.260 -15.009 -18.219 1.00 98.75 223 PHE A N 1
ATOM 1774 C CA . PHE A 1 223 ? 6.123 -15.193 -17.051 1.00 98.75 223 PHE A CA 1
ATOM 1775 C C . PHE A 1 223 ? 6.421 -13.885 -16.309 1.00 98.75 223 PHE A C 1
ATOM 1777 O O . PHE A 1 223 ? 6.455 -13.903 -15.079 1.00 98.75 223 PHE A O 1
ATOM 1784 N N . TYR A 1 224 ? 6.561 -12.756 -17.007 1.00 98.69 224 TYR A N 1
ATOM 1785 C CA . TYR A 1 224 ? 6.639 -11.446 -16.357 1.00 98.69 224 TYR A CA 1
ATOM 1786 C C . TYR A 1 224 ? 5.363 -11.140 -15.563 1.00 98.69 224 TYR A C 1
ATOM 1788 O O . TYR A 1 224 ? 5.434 -10.735 -14.404 1.00 98.69 224 TYR A O 1
ATOM 1796 N N . GLU A 1 225 ? 4.193 -11.411 -16.138 1.00 98.38 225 GLU A N 1
ATOM 1797 C CA . GLU A 1 225 ? 2.908 -11.233 -15.456 1.00 98.38 225 GLU A CA 1
ATOM 1798 C C . GLU A 1 225 ? 2.792 -12.118 -14.211 1.00 98.38 225 GLU A C 1
ATOM 1800 O O . GLU A 1 225 ? 2.366 -11.640 -13.161 1.00 98.38 225 GLU A O 1
ATOM 1805 N N . LYS A 1 226 ? 3.244 -13.378 -14.283 1.00 98.62 226 LYS A N 1
ATOM 1806 C CA . LYS A 1 226 ? 3.312 -14.271 -13.114 1.00 98.62 226 LYS A CA 1
ATOM 1807 C C . LYS A 1 226 ? 4.278 -13.764 -12.047 1.00 98.62 226 LYS A C 1
ATOM 1809 O O . LYS A 1 226 ? 3.951 -13.841 -10.869 1.00 98.62 226 LYS A O 1
ATOM 1814 N N . SER A 1 227 ? 5.427 -13.211 -12.438 1.00 98.69 227 SER A N 1
ATOM 1815 C CA . SER A 1 227 ? 6.364 -12.581 -11.498 1.00 98.69 227 SER A CA 1
ATOM 1816 C C . SER A 1 227 ? 5.682 -11.456 -10.717 1.00 98.69 227 SER A C 1
ATOM 1818 O O . SER A 1 227 ? 5.681 -11.455 -9.484 1.00 98.69 227 SER A O 1
ATOM 1820 N N . ILE A 1 228 ? 5.022 -10.542 -11.431 1.00 98.00 228 ILE A N 1
ATOM 1821 C CA . ILE A 1 228 ? 4.307 -9.411 -10.832 1.00 98.00 228 ILE A CA 1
ATOM 1822 C C . ILE A 1 228 ? 3.144 -9.903 -9.960 1.00 98.00 228 ILE A C 1
ATOM 1824 O O . ILE A 1 228 ? 2.943 -9.378 -8.866 1.00 98.00 228 ILE A O 1
ATOM 1828 N N . GLN A 1 229 ? 2.410 -10.928 -10.403 1.00 97.75 229 GLN A N 1
ATOM 1829 C CA . GLN A 1 229 ? 1.314 -11.530 -9.643 1.00 97.75 229 GLN A CA 1
ATOM 1830 C C . GLN A 1 229 ? 1.788 -12.157 -8.325 1.00 97.75 229 GLN A C 1
ATOM 1832 O O . GLN A 1 229 ? 1.094 -12.019 -7.319 1.00 97.75 229 GLN A O 1
ATOM 1837 N N . SER A 1 230 ? 2.943 -12.833 -8.316 1.00 97.81 230 SER A N 1
ATOM 1838 C CA . SER A 1 230 ? 3.515 -13.410 -7.094 1.00 97.81 230 SER A CA 1
ATOM 1839 C C . SER A 1 230 ? 3.868 -12.317 -6.089 1.00 97.81 230 SER A C 1
ATOM 1841 O O . SER A 1 230 ? 3.427 -12.365 -4.943 1.00 97.81 230 SER A O 1
ATOM 1843 N N . TYR A 1 231 ? 4.638 -11.315 -6.518 1.00 97.25 231 TYR A N 1
ATOM 1844 C CA . TYR A 1 231 ? 4.910 -10.122 -5.720 1.00 97.25 231 TYR A CA 1
ATOM 1845 C C . TYR A 1 231 ? 5.410 -8.987 -6.629 1.00 97.25 231 TYR A C 1
ATOM 1847 O O . TYR A 1 231 ? 6.460 -9.149 -7.265 1.00 97.25 231 TYR A O 1
ATOM 1855 N N . PRO A 1 232 ? 4.727 -7.829 -6.694 1.00 95.69 232 PRO A N 1
ATOM 1856 C CA . PRO A 1 232 ? 5.208 -6.681 -7.454 1.00 95.69 232 PRO A CA 1
ATOM 1857 C C . PRO A 1 232 ? 6.478 -6.116 -6.820 1.00 95.69 232 PRO A C 1
ATOM 1859 O O . PRO A 1 232 ? 6.490 -5.739 -5.649 1.00 95.69 232 PRO A O 1
ATOM 1862 N N . THR A 1 233 ? 7.546 -6.026 -7.601 1.00 94.19 233 THR A N 1
ATOM 1863 C CA . THR A 1 233 ? 8.809 -5.410 -7.188 1.00 94.19 233 THR A CA 1
ATOM 1864 C C . THR A 1 233 ? 9.163 -4.309 -8.173 1.00 94.19 233 THR A C 1
ATOM 1866 O O . THR A 1 233 ? 8.632 -4.264 -9.282 1.00 94.19 233 THR A O 1
ATOM 1869 N N . PHE A 1 234 ? 10.063 -3.408 -7.782 1.00 92.44 234 PHE A N 1
ATOM 1870 C CA . PHE A 1 234 ? 10.617 -2.449 -8.731 1.00 92.44 234 PHE A CA 1
ATOM 1871 C C . PHE A 1 234 ? 11.192 -3.180 -9.958 1.00 92.44 234 PHE A C 1
ATOM 1873 O O . PHE A 1 234 ? 10.844 -2.857 -11.091 1.00 92.44 234 PHE A O 1
ATOM 1880 N N . GLU A 1 235 ? 12.002 -4.214 -9.711 1.00 92.62 235 GLU A N 1
ATOM 1881 C CA . GLU A 1 235 ? 12.741 -4.929 -10.749 1.00 92.62 235 GLU A CA 1
ATOM 1882 C C . GLU A 1 235 ? 11.812 -5.592 -11.771 1.00 92.62 235 GLU A C 1
ATOM 1884 O O . GLU A 1 235 ? 11.953 -5.358 -12.966 1.00 92.62 235 GLU A O 1
ATOM 1889 N N . ASN A 1 236 ? 10.823 -6.383 -11.343 1.00 96.81 236 ASN A N 1
ATOM 1890 C CA . ASN A 1 236 ? 9.988 -7.106 -12.308 1.00 96.81 236 ASN A CA 1
ATOM 1891 C C . ASN A 1 236 ? 9.093 -6.186 -13.149 1.00 96.81 236 ASN A C 1
ATOM 1893 O O . ASN A 1 236 ? 8.935 -6.426 -14.346 1.00 96.81 236 ASN A O 1
ATOM 1897 N N . LEU A 1 237 ? 8.561 -5.115 -12.559 1.00 96.31 237 LEU A N 1
ATOM 1898 C CA . LEU A 1 237 ? 7.752 -4.132 -13.270 1.00 96.31 237 LEU A CA 1
ATOM 1899 C C . LEU A 1 237 ? 8.608 -3.328 -14.251 1.00 96.31 237 LEU A C 1
ATOM 1901 O O . LEU A 1 237 ? 8.220 -3.167 -15.408 1.00 96.31 237 LEU A O 1
ATOM 1905 N N . PHE A 1 238 ? 9.786 -2.870 -13.819 1.00 93.69 238 PHE A N 1
ATOM 1906 C CA . PHE A 1 238 ? 10.701 -2.114 -14.670 1.00 93.69 238 PHE A CA 1
ATOM 1907 C C . PHE A 1 238 ? 11.225 -2.965 -15.833 1.00 93.69 238 PHE A C 1
ATOM 1909 O O . PHE A 1 238 ? 11.179 -2.533 -16.985 1.00 93.69 238 PHE A O 1
ATOM 1916 N N . GLN A 1 239 ? 11.672 -4.193 -15.555 1.00 95.56 239 GLN A N 1
ATOM 1917 C CA . GLN A 1 239 ? 12.184 -5.105 -16.578 1.00 95.56 239 GLN A CA 1
ATOM 1918 C C . GLN A 1 239 ? 11.097 -5.523 -17.567 1.00 95.56 239 GLN A C 1
ATOM 1920 O O . GLN A 1 239 ? 11.379 -5.640 -18.758 1.00 95.56 239 GLN A O 1
ATOM 1925 N N . TYR A 1 240 ? 9.852 -5.711 -17.114 1.00 97.88 240 TYR A N 1
ATOM 1926 C CA . TYR A 1 240 ? 8.761 -6.009 -18.037 1.00 97.88 240 TYR A CA 1
ATOM 1927 C C . TYR A 1 240 ? 8.418 -4.804 -18.917 1.00 97.88 240 TYR A C 1
ATOM 1929 O O . TYR A 1 240 ? 8.277 -4.953 -20.130 1.00 97.88 240 TYR A O 1
ATOM 1937 N N . ALA A 1 241 ? 8.359 -3.601 -18.337 1.00 95.62 241 ALA A N 1
ATOM 1938 C CA . ALA A 1 241 ? 8.153 -2.367 -19.091 1.00 95.62 241 ALA A CA 1
ATOM 1939 C C . ALA A 1 241 ? 9.232 -2.177 -20.169 1.00 95.62 241 ALA A C 1
ATOM 1941 O O . ALA A 1 241 ? 8.913 -1.881 -21.321 1.00 95.62 241 ALA A O 1
ATOM 1942 N N . TYR A 1 242 ? 10.497 -2.416 -19.812 1.00 92.25 242 TYR A N 1
ATOM 1943 C CA . TYR A 1 242 ? 11.622 -2.361 -20.741 1.00 92.25 242 TYR A CA 1
ATOM 1944 C C . TYR A 1 242 ? 11.523 -3.430 -21.836 1.00 92.25 242 TYR A C 1
ATOM 1946 O O . TYR A 1 242 ? 11.652 -3.123 -23.019 1.00 92.25 242 TYR A O 1
ATOM 1954 N N . PHE A 1 243 ? 11.212 -4.675 -21.469 1.00 96.19 243 PHE A N 1
ATOM 1955 C CA . PHE A 1 243 ? 11.014 -5.757 -22.431 1.00 96.19 243 PHE A CA 1
ATOM 1956 C C . PHE A 1 243 ? 9.921 -5.418 -23.456 1.00 96.19 243 PHE A C 1
ATOM 1958 O O . PHE A 1 243 ? 10.122 -5.597 -24.656 1.00 96.19 243 PHE A O 1
ATOM 1965 N N . LEU A 1 244 ? 8.787 -4.884 -23.001 1.00 95.38 244 LEU A N 1
ATOM 1966 C CA . LEU A 1 244 ? 7.689 -4.449 -23.864 1.00 95.38 244 LEU A CA 1
ATOM 1967 C C . LEU A 1 244 ? 8.099 -3.282 -24.771 1.00 95.38 244 LEU A C 1
ATOM 1969 O O . LEU A 1 244 ? 7.750 -3.280 -25.953 1.00 95.38 244 LEU A O 1
ATOM 1973 N N . TYR A 1 245 ? 8.866 -2.324 -24.243 1.00 88.38 245 TYR A N 1
ATOM 1974 C CA . TYR A 1 245 ? 9.400 -1.197 -25.007 1.00 88.38 245 TYR A CA 1
ATOM 1975 C C . TYR A 1 245 ? 10.268 -1.670 -26.183 1.00 88.38 245 TYR A C 1
ATOM 1977 O O . TYR A 1 245 ? 10.000 -1.290 -27.322 1.00 88.38 245 TYR A O 1
ATOM 1985 N N . GLU A 1 246 ? 11.227 -2.569 -25.935 1.00 87.88 246 GLU A N 1
ATOM 1986 C CA . GLU A 1 246 ? 12.117 -3.129 -26.969 1.00 87.88 246 GLU A CA 1
ATOM 1987 C C . GLU A 1 246 ? 11.359 -3.928 -28.048 1.00 87.88 246 GLU A C 1
ATOM 1989 O O . GLU A 1 246 ? 11.840 -4.098 -29.167 1.00 87.88 246 GLU A O 1
ATOM 1994 N N . HIS A 1 247 ? 10.149 -4.401 -27.735 1.00 91.62 247 HIS A N 1
ATOM 1995 C CA . HIS A 1 247 ? 9.274 -5.131 -28.658 1.00 91.62 247 HIS A CA 1
ATOM 1996 C C . HIS A 1 247 ? 8.152 -4.256 -29.241 1.00 91.62 247 HIS A C 1
ATOM 1998 O O . HIS A 1 247 ? 7.146 -4.771 -29.741 1.00 91.62 247 HIS A O 1
ATOM 2004 N N . ASN A 1 248 ? 8.324 -2.931 -29.200 1.00 88.69 248 ASN A N 1
ATOM 2005 C CA . ASN A 1 248 ? 7.403 -1.928 -29.744 1.00 88.69 248 ASN A CA 1
ATOM 2006 C C . ASN A 1 248 ? 5.983 -1.983 -29.148 1.00 88.69 248 ASN A C 1
ATOM 2008 O O . ASN A 1 248 ? 5.030 -1.471 -29.737 1.00 88.69 248 ASN A O 1
ATOM 2012 N N . GLN A 1 249 ? 5.816 -2.575 -27.962 1.00 91.75 249 GLN A N 1
ATOM 2013 C CA . GLN A 1 249 ? 4.552 -2.577 -27.220 1.00 91.75 249 GLN A CA 1
ATOM 2014 C C . GLN A 1 249 ? 4.449 -1.320 -26.346 1.00 91.75 249 GLN A C 1
ATOM 2016 O O . GLN A 1 249 ? 4.345 -1.381 -25.121 1.00 91.75 249 GLN A O 1
ATOM 2021 N N . HIS A 1 250 ? 4.506 -0.148 -26.982 1.00 85.25 250 HIS A N 1
ATOM 2022 C CA . HIS A 1 250 ? 4.630 1.145 -26.299 1.00 85.25 250 HIS A CA 1
ATOM 2023 C C . HIS A 1 250 ? 3.460 1.456 -25.347 1.00 85.25 250 HIS A C 1
ATOM 2025 O O . HIS A 1 250 ? 3.653 2.055 -24.287 1.00 85.25 250 HIS A O 1
ATOM 2031 N N . ASN A 1 251 ? 2.244 1.013 -25.683 1.00 85.69 251 ASN A N 1
ATOM 2032 C CA . ASN A 1 251 ? 1.075 1.226 -24.830 1.00 85.69 251 ASN A CA 1
ATOM 2033 C C . ASN A 1 251 ? 1.210 0.510 -23.482 1.00 85.69 251 ASN A C 1
ATOM 2035 O O . ASN A 1 251 ? 1.041 1.152 -22.439 1.00 85.69 251 ASN A O 1
ATOM 2039 N N . ASP A 1 252 ? 1.562 -0.776 -23.512 1.00 89.75 252 ASP A N 1
ATOM 2040 C CA . ASP A 1 252 ? 1.721 -1.595 -22.312 1.00 89.75 252 ASP A CA 1
ATOM 2041 C C . ASP A 1 252 ? 2.985 -1.228 -21.535 1.00 89.75 252 ASP A C 1
ATOM 2043 O O . ASP A 1 252 ? 2.924 -1.091 -20.313 1.00 89.75 252 ASP A O 1
ATOM 2047 N N . ALA A 1 253 ? 4.098 -0.965 -22.228 1.00 92.62 253 ALA A N 1
ATOM 2048 C CA . ALA A 1 253 ? 5.325 -0.474 -21.604 1.00 92.62 253 ALA A CA 1
ATOM 2049 C C . ALA A 1 253 ? 5.067 0.796 -20.776 1.00 92.62 253 ALA A C 1
ATOM 2051 O O . ALA A 1 253 ? 5.487 0.894 -19.623 1.00 92.62 253 ALA A O 1
ATOM 2052 N N . GLY A 1 254 ? 4.307 1.749 -21.332 1.00 89.06 254 GLY A N 1
ATOM 2053 C CA . GLY A 1 254 ? 4.006 3.013 -20.655 1.00 89.06 254 GLY A CA 1
ATOM 2054 C C . GLY A 1 254 ? 3.162 2.810 -19.403 1.00 89.06 254 GLY A C 1
ATOM 2055 O O . GLY A 1 254 ? 3.401 3.456 -18.384 1.00 89.06 254 GLY A O 1
ATOM 2056 N N . ARG A 1 255 ? 2.219 1.861 -19.449 1.00 92.44 255 ARG A N 1
ATOM 2057 C CA . ARG A 1 255 ? 1.406 1.487 -18.287 1.00 92.44 255 ARG A CA 1
ATOM 2058 C C . ARG A 1 255 ? 2.278 0.960 -17.146 1.00 92.44 255 ARG A C 1
ATOM 2060 O O . ARG A 1 255 ? 2.111 1.409 -16.014 1.00 92.44 255 ARG A O 1
ATOM 2067 N N . TYR A 1 256 ? 3.224 0.067 -17.435 1.00 94.94 256 TYR A N 1
ATOM 2068 C CA . TYR A 1 256 ? 4.098 -0.500 -16.407 1.00 94.94 256 TYR A CA 1
ATOM 2069 C C . TYR A 1 256 ? 5.120 0.509 -15.865 1.00 94.94 256 TYR A C 1
ATOM 2071 O O . TYR A 1 256 ? 5.308 0.565 -14.652 1.00 94.94 256 TYR A O 1
ATOM 2079 N N . TYR A 1 257 ? 5.710 1.376 -16.696 1.00 92.94 257 TYR A N 1
ATOM 2080 C CA . TYR A 1 257 ? 6.567 2.459 -16.187 1.00 92.94 257 TYR A CA 1
ATOM 2081 C C . TYR A 1 257 ? 5.806 3.443 -15.289 1.00 92.94 257 TYR A C 1
ATOM 2083 O O . TYR A 1 257 ? 6.326 3.869 -14.256 1.00 92.94 257 TYR A O 1
ATOM 2091 N N . GLN A 1 258 ? 4.552 3.763 -15.621 1.00 90.94 258 GLN A N 1
ATOM 2092 C CA . GLN A 1 258 ? 3.709 4.579 -14.747 1.00 90.94 258 GLN A CA 1
ATOM 2093 C C . GLN A 1 258 ? 3.402 3.863 -13.424 1.00 90.94 258 GLN A C 1
ATOM 2095 O O . GLN A 1 258 ? 3.409 4.486 -12.361 1.00 90.94 258 GLN A O 1
ATOM 2100 N N . GLU A 1 259 ? 3.155 2.553 -13.465 1.00 93.81 259 GLU A N 1
ATOM 2101 C CA . GLU A 1 259 ? 2.939 1.748 -12.263 1.00 93.81 259 GLU A CA 1
ATOM 2102 C C . GLU A 1 259 ? 4.180 1.720 -11.357 1.00 93.81 259 GLU A C 1
ATOM 2104 O O . GLU A 1 259 ? 4.041 1.884 -10.141 1.00 93.81 259 GLU A O 1
ATOM 2109 N N . VAL A 1 260 ? 5.382 1.611 -11.936 1.00 93.81 260 VAL A N 1
ATOM 2110 C CA . VAL A 1 260 ? 6.658 1.739 -11.213 1.00 93.81 260 VAL A CA 1
ATOM 2111 C C . VAL A 1 260 ? 6.731 3.076 -10.477 1.00 93.81 260 VAL A C 1
ATOM 2113 O O . VAL A 1 260 ? 6.966 3.096 -9.269 1.00 93.81 260 VAL A O 1
ATOM 2116 N N . MET A 1 261 ? 6.459 4.188 -11.166 1.00 90.75 261 MET A N 1
ATOM 2117 C CA . MET A 1 261 ? 6.488 5.525 -10.560 1.00 90.75 261 MET A CA 1
ATOM 2118 C C . MET A 1 261 ? 5.449 5.684 -9.443 1.00 90.75 261 MET A C 1
ATOM 2120 O O . MET A 1 261 ? 5.743 6.273 -8.403 1.00 90.75 261 MET A O 1
ATOM 2124 N N . ASN A 1 262 ? 4.251 5.126 -9.622 1.00 91.62 262 ASN A N 1
ATOM 2125 C CA . ASN A 1 262 ? 3.180 5.210 -8.631 1.00 91.62 262 ASN A CA 1
ATOM 2126 C C . ASN A 1 262 ? 3.483 4.392 -7.366 1.00 91.62 262 ASN A C 1
ATOM 2128 O O . ASN A 1 262 ? 3.166 4.839 -6.264 1.00 91.62 262 ASN A O 1
ATOM 2132 N N . LYS A 1 263 ? 4.073 3.198 -7.514 1.00 91.88 263 LYS A N 1
ATOM 2133 C CA . LYS A 1 263 ? 4.366 2.293 -6.390 1.00 91.88 263 LYS A CA 1
ATOM 2134 C C . LYS A 1 263 ? 5.684 2.616 -5.693 1.00 91.88 263 LYS A C 1
ATOM 2136 O O . LYS A 1 263 ? 5.731 2.589 -4.470 1.00 91.88 263 LYS A O 1
ATOM 2141 N N . PHE A 1 264 ? 6.728 2.930 -6.457 1.00 90.81 264 PHE A N 1
ATOM 2142 C CA . PHE A 1 264 ? 8.102 3.013 -5.956 1.00 90.81 264 PHE A CA 1
ATOM 2143 C C . PHE A 1 264 ? 8.730 4.401 -6.099 1.00 90.81 264 PHE A C 1
ATOM 2145 O O . PHE A 1 264 ? 9.826 4.616 -5.597 1.00 90.81 264 PHE A O 1
ATOM 2152 N N . GLY A 1 265 ? 8.054 5.385 -6.705 1.00 85.62 265 GLY A N 1
ATOM 2153 C CA . GLY A 1 265 ? 8.658 6.685 -7.038 1.00 85.62 265 GLY A CA 1
ATOM 2154 C C . GLY A 1 265 ? 9.241 7.488 -5.865 1.00 85.62 265 GLY A C 1
ATOM 2155 O O . GLY A 1 265 ? 10.055 8.384 -6.090 1.00 85.62 265 GLY A O 1
ATOM 2156 N N . ARG A 1 266 ? 8.845 7.191 -4.618 1.00 84.75 266 ARG A N 1
ATOM 2157 C CA . ARG A 1 266 ? 9.431 7.792 -3.401 1.00 84.75 266 ARG A CA 1
ATOM 2158 C C . ARG A 1 266 ? 10.686 7.075 -2.903 1.00 84.75 266 ARG A C 1
ATOM 2160 O O . ARG A 1 266 ? 11.504 7.706 -2.247 1.00 84.75 266 ARG A O 1
ATOM 2167 N N . GLU A 1 267 ? 10.791 5.780 -3.168 1.00 84.50 267 GLU A N 1
ATOM 2168 C CA . GLU A 1 267 ? 11.854 4.895 -2.674 1.00 84.50 267 GLU A CA 1
ATOM 2169 C C . GLU A 1 267 ? 12.942 4.660 -3.730 1.00 84.50 267 GLU A C 1
ATOM 2171 O O . GLU A 1 267 ? 14.048 4.249 -3.391 1.00 84.50 267 GLU A O 1
ATOM 2176 N N . MET A 1 268 ? 12.642 4.944 -5.001 1.00 84.75 268 MET A N 1
ATOM 2177 C CA . MET A 1 268 ? 13.594 4.885 -6.106 1.00 84.75 268 MET A CA 1
ATOM 2178 C C . MET A 1 268 ? 14.750 5.859 -5.883 1.00 84.75 268 MET A C 1
ATOM 2180 O O . MET A 1 268 ? 14.545 7.038 -5.575 1.00 84.75 268 MET A O 1
ATOM 2184 N N . ASP A 1 269 ? 15.969 5.377 -6.112 1.00 89.50 269 ASP A N 1
ATOM 2185 C CA . ASP A 1 269 ? 17.127 6.251 -6.192 1.00 89.50 269 ASP A CA 1
ATOM 2186 C C . ASP A 1 269 ? 16.998 7.219 -7.382 1.00 89.50 269 ASP A C 1
ATOM 2188 O O . ASP A 1 269 ? 16.217 7.032 -8.324 1.00 89.50 269 ASP A O 1
ATOM 2192 N N . THR A 1 270 ? 17.767 8.301 -7.323 1.00 91.50 270 THR A N 1
ATOM 2193 C CA . THR A 1 270 ? 17.670 9.400 -8.283 1.00 91.50 270 THR A CA 1
ATOM 2194 C C . THR A 1 270 ? 18.027 8.983 -9.709 1.00 91.50 270 THR A C 1
ATOM 2196 O O . THR A 1 270 ? 17.377 9.460 -10.639 1.00 91.50 270 THR A O 1
ATOM 2199 N N . ALA A 1 271 ? 18.998 8.086 -9.905 1.00 91.06 271 ALA A N 1
ATOM 2200 C CA . ALA A 1 271 ? 19.397 7.633 -11.237 1.00 91.06 271 ALA A CA 1
ATOM 2201 C C . ALA A 1 271 ? 18.294 6.781 -11.874 1.00 91.06 271 ALA A C 1
ATOM 2203 O O . ALA A 1 271 ? 17.883 7.027 -13.010 1.00 91.06 271 ALA A O 1
ATOM 2204 N N . THR A 1 272 ? 17.739 5.845 -11.108 1.00 89.75 272 THR A N 1
ATOM 2205 C CA . THR A 1 272 ? 16.634 4.988 -11.545 1.00 89.75 272 THR A CA 1
ATOM 2206 C C . THR A 1 272 ? 15.368 5.791 -11.851 1.00 89.75 272 THR A C 1
ATOM 2208 O O . THR A 1 272 ? 14.673 5.529 -12.841 1.00 89.75 272 THR A O 1
ATOM 2211 N N . ARG A 1 273 ? 15.073 6.822 -11.049 1.00 92.06 273 ARG A N 1
ATOM 2212 C CA . ARG A 1 273 ? 13.978 7.762 -11.327 1.00 92.06 273 ARG A CA 1
ATOM 2213 C C . ARG A 1 273 ? 14.184 8.501 -12.646 1.00 92.06 273 ARG A C 1
ATOM 2215 O O . ARG A 1 273 ? 13.251 8.558 -13.443 1.00 92.06 273 ARG A O 1
ATOM 2222 N N . ALA A 1 274 ? 15.380 9.031 -12.893 1.00 94.31 274 ALA A N 1
ATOM 2223 C CA . ALA A 1 274 ? 15.687 9.729 -14.139 1.00 94.31 274 ALA A CA 1
ATOM 2224 C C . ALA A 1 274 ? 15.547 8.806 -15.361 1.00 94.31 274 ALA A C 1
ATOM 2226 O O . ALA A 1 274 ? 14.921 9.191 -16.347 1.00 94.31 274 ALA A O 1
ATOM 2227 N N . MET A 1 275 ? 16.022 7.562 -15.260 1.00 91.31 275 MET A N 1
ATOM 2228 C CA . MET A 1 275 ? 15.877 6.553 -16.314 1.00 91.31 275 MET A CA 1
ATOM 2229 C C . MET A 1 275 ? 14.405 6.254 -16.618 1.00 91.31 275 MET A C 1
ATOM 2231 O O . MET A 1 275 ? 13.985 6.248 -17.774 1.00 91.31 275 MET A O 1
ATOM 2235 N N . THR A 1 276 ? 13.606 6.046 -15.568 1.00 91.00 276 THR A N 1
ATOM 2236 C CA . THR A 1 276 ? 12.173 5.746 -15.694 1.00 91.00 276 THR A CA 1
ATOM 2237 C C . THR A 1 276 ? 11.419 6.911 -16.331 1.00 91.00 276 THR A C 1
ATOM 2239 O O . THR A 1 276 ? 10.612 6.696 -17.233 1.00 91.00 276 THR A O 1
ATOM 2242 N N . LEU A 1 277 ? 11.717 8.148 -15.916 1.00 95.00 277 LEU A N 1
ATOM 2243 C CA . LEU A 1 277 ? 11.148 9.361 -16.505 1.00 95.00 277 LEU A CA 1
ATOM 2244 C C . LEU A 1 277 ? 11.544 9.522 -17.977 1.00 95.00 277 LEU A C 1
ATOM 2246 O O . LEU A 1 277 ? 10.687 9.818 -18.803 1.00 95.00 277 LEU A O 1
ATOM 2250 N N . ASN A 1 278 ? 12.807 9.283 -18.334 1.00 93.94 278 ASN A N 1
ATOM 2251 C CA . ASN A 1 278 ? 13.252 9.353 -19.725 1.00 93.94 278 ASN A CA 1
ATOM 2252 C C . ASN A 1 278 ? 12.495 8.352 -20.620 1.00 93.94 278 ASN A C 1
ATOM 2254 O O . ASN A 1 278 ? 12.021 8.721 -21.693 1.00 93.94 278 ASN A O 1
ATOM 2258 N N . ASN A 1 279 ? 12.312 7.111 -20.162 1.00 92.50 279 ASN A N 1
ATOM 2259 C CA . ASN A 1 279 ? 11.567 6.103 -20.921 1.00 92.50 279 ASN A CA 1
ATOM 2260 C C . ASN A 1 279 ? 10.067 6.429 -20.990 1.00 92.50 279 ASN A C 1
ATOM 2262 O O . ASN A 1 279 ? 9.443 6.263 -22.039 1.00 92.50 279 ASN A O 1
ATOM 2266 N N . LEU A 1 280 ? 9.490 6.944 -19.899 1.00 92.75 280 LEU A N 1
ATOM 2267 C CA . LEU A 1 280 ? 8.105 7.410 -19.881 1.00 92.75 280 LEU A CA 1
ATOM 2268 C C . LEU A 1 280 ? 7.897 8.571 -20.864 1.00 92.75 280 LEU A C 1
ATOM 2270 O O . LEU A 1 280 ? 6.914 8.562 -21.598 1.00 92.75 280 LEU A O 1
ATOM 2274 N N . GLY A 1 281 ? 8.853 9.501 -20.954 1.00 94.62 281 GLY A N 1
ATOM 2275 C CA . GLY A 1 281 ? 8.826 10.609 -21.908 1.00 94.62 281 GLY A CA 1
ATOM 2276 C C . GLY A 1 281 ? 8.755 10.146 -23.366 1.00 94.62 281 GLY A C 1
ATOM 2277 O O . GLY A 1 281 ? 7.959 10.672 -24.144 1.00 94.62 281 GLY A O 1
ATOM 2278 N N . ALA A 1 282 ? 9.513 9.107 -23.731 1.00 90.62 282 ALA A N 1
ATOM 2279 C CA . ALA A 1 282 ? 9.466 8.519 -25.075 1.00 90.62 282 ALA A CA 1
ATOM 2280 C C . ALA A 1 282 ? 8.102 7.913 -25.403 1.00 90.62 282 ALA A C 1
ATOM 2282 O O . ALA A 1 282 ? 7.577 8.079 -26.505 1.00 90.62 282 ALA A O 1
ATOM 2283 N N . LEU A 1 283 ? 7.496 7.255 -24.423 1.00 89.81 283 LEU A N 1
ATOM 2284 C CA . LEU A 1 283 ? 6.199 6.608 -24.575 1.00 89.81 283 LEU A CA 1
ATOM 2285 C C . LEU A 1 283 ? 5.050 7.619 -24.618 1.00 89.81 283 LEU A C 1
ATOM 2287 O O . LEU A 1 283 ? 4.136 7.465 -25.425 1.00 89.81 283 LEU A O 1
ATOM 2291 N N . GLN A 1 284 ? 5.124 8.672 -23.806 1.00 92.75 284 GLN A N 1
ATOM 2292 C CA . GLN A 1 284 ? 4.207 9.813 -23.843 1.00 92.75 284 GLN A CA 1
ATOM 2293 C C . GLN A 1 284 ? 4.269 10.507 -25.211 1.00 92.75 284 GLN A C 1
ATOM 2295 O O . GLN A 1 284 ? 3.237 10.751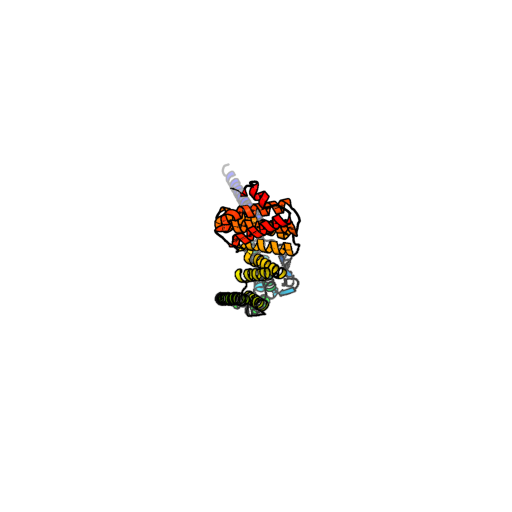 -25.835 1.00 92.75 284 GLN A O 1
ATOM 2300 N N . ALA A 1 285 ? 5.474 10.728 -25.751 1.00 90.81 285 ALA A N 1
ATOM 2301 C CA . ALA A 1 285 ? 5.652 11.301 -27.084 1.00 90.81 285 ALA A CA 1
ATOM 2302 C C . ALA A 1 285 ? 5.021 10.432 -28.185 1.00 90.81 285 ALA A C 1
ATOM 2304 O O . ALA A 1 285 ? 4.313 10.956 -29.043 1.00 90.81 285 ALA A O 1
ATOM 2305 N N . ALA A 1 286 ? 5.207 9.107 -28.126 1.00 87.38 286 ALA A N 1
ATOM 2306 C CA . ALA A 1 286 ? 4.600 8.162 -29.068 1.00 87.38 286 ALA A CA 1
ATOM 2307 C C . ALA A 1 286 ? 3.058 8.137 -29.003 1.00 87.38 286 ALA A C 1
ATOM 2309 O O . ALA A 1 286 ? 2.403 7.793 -29.986 1.00 87.38 286 ALA A O 1
ATOM 2310 N N . LYS A 1 287 ? 2.472 8.525 -27.863 1.00 87.88 287 LYS A N 1
ATOM 2311 C CA . LYS A 1 287 ? 1.019 8.659 -27.655 1.00 87.88 287 LYS A CA 1
ATOM 2312 C C . LYS A 1 287 ? 0.468 10.050 -27.972 1.00 87.88 287 LYS A C 1
ATOM 2314 O O . LYS A 1 287 ? -0.734 10.265 -27.849 1.00 87.88 287 LYS A O 1
ATOM 2319 N N . ASN A 1 288 ? 1.316 10.979 -28.407 1.00 90.38 288 ASN A N 1
ATOM 2320 C CA . ASN A 1 288 ? 0.995 12.397 -28.580 1.00 90.38 288 ASN A CA 1
ATOM 2321 C C . ASN A 1 288 ? 0.676 13.158 -27.274 1.00 90.38 288 ASN A C 1
ATOM 2323 O O . ASN A 1 288 ? 0.083 14.235 -27.306 1.00 90.38 288 ASN A O 1
ATOM 2327 N N . GLU A 1 289 ? 1.112 12.644 -26.122 1.00 93.12 289 GLU A N 1
ATOM 2328 C CA . GLU A 1 289 ? 1.021 13.291 -24.801 1.00 93.12 289 GLU A CA 1
ATOM 2329 C C . GLU A 1 289 ? 2.213 14.248 -24.609 1.00 93.12 289 GLU A C 1
ATOM 2331 O O . GLU A 1 289 ? 3.081 14.073 -23.754 1.00 93.12 289 GLU A O 1
ATOM 2336 N N . PHE A 1 290 ? 2.322 15.240 -25.492 1.00 94.94 290 PHE A N 1
ATOM 2337 C CA . PHE A 1 290 ? 3.561 15.994 -25.687 1.00 94.94 290 PHE A CA 1
ATOM 2338 C C . PHE A 1 290 ? 4.012 16.835 -24.483 1.00 94.94 290 PHE A C 1
ATOM 2340 O O . PHE A 1 290 ? 5.211 16.986 -24.242 1.00 94.94 290 PHE A O 1
ATOM 2347 N N . GLU A 1 291 ? 3.068 17.390 -23.730 1.00 95.44 291 GLU A N 1
ATOM 2348 C CA . GLU A 1 291 ? 3.350 18.213 -22.549 1.00 95.44 291 GLU A CA 1
ATOM 2349 C C . GLU A 1 291 ? 3.947 17.368 -21.420 1.00 95.44 291 GLU A C 1
ATOM 2351 O O . GLU A 1 291 ? 4.959 17.745 -20.819 1.00 95.44 291 GLU A O 1
ATOM 2356 N N . ASP A 1 292 ? 3.369 16.189 -21.191 1.00 93.62 292 ASP A N 1
ATOM 2357 C CA . ASP A 1 292 ? 3.865 15.231 -20.211 1.00 93.62 292 ASP A CA 1
ATOM 2358 C C . ASP A 1 292 ? 5.215 14.648 -20.638 1.00 93.62 292 ASP A C 1
ATOM 2360 O O . ASP A 1 292 ? 6.126 14.562 -19.814 1.00 93.62 292 ASP A O 1
ATOM 2364 N N . ALA A 1 293 ? 5.393 14.358 -21.933 1.00 95.56 293 ALA A N 1
ATOM 2365 C CA . ALA A 1 293 ? 6.669 13.906 -22.482 1.00 95.56 293 ALA A CA 1
ATOM 2366 C C . ALA A 1 293 ? 7.799 14.907 -22.206 1.00 95.56 293 ALA A C 1
ATOM 2368 O O . ALA A 1 293 ? 8.848 14.547 -21.667 1.00 95.56 293 ALA A O 1
ATOM 2369 N N . LEU A 1 294 ? 7.575 16.188 -22.523 1.00 96.75 294 LEU A N 1
ATOM 2370 C CA . LEU A 1 294 ? 8.542 17.255 -22.259 1.00 96.75 294 LEU A CA 1
ATOM 2371 C C . LEU A 1 294 ? 8.850 17.396 -20.773 1.00 96.75 294 LEU A C 1
ATOM 2373 O O . LEU A 1 294 ? 10.009 17.605 -20.408 1.00 96.75 294 LEU A O 1
ATOM 2377 N N . LYS A 1 295 ? 7.833 17.300 -19.914 1.00 97.06 295 LYS A N 1
ATOM 2378 C CA . LYS A 1 295 ? 8.015 17.360 -18.464 1.00 97.06 295 LYS A CA 1
ATOM 2379 C C . LYS A 1 295 ? 8.900 16.213 -17.975 1.00 97.06 295 LYS A C 1
ATOM 2381 O O . LYS A 1 295 ? 9.897 16.476 -17.305 1.00 97.06 295 LYS A O 1
ATOM 2386 N N . SER A 1 296 ? 8.579 14.981 -18.364 1.00 96.50 296 SER A N 1
ATOM 2387 C CA . SER A 1 296 ? 9.344 13.777 -18.033 1.00 96.50 296 SER A CA 1
ATOM 2388 C C . SER A 1 296 ? 10.800 13.881 -18.490 1.00 96.50 296 SER A C 1
ATOM 2390 O O . SER A 1 296 ? 11.715 13.696 -17.688 1.00 96.50 296 SER A O 1
ATOM 2392 N N . TYR A 1 297 ? 11.038 14.264 -19.748 1.00 97.88 297 TYR A N 1
ATOM 2393 C CA . TYR A 1 297 ? 12.393 14.429 -20.275 1.00 97.88 297 TYR A CA 1
ATOM 2394 C C . TYR A 1 297 ? 13.187 15.531 -19.572 1.00 97.88 297 TYR A C 1
ATOM 2396 O O . TYR A 1 297 ? 14.369 15.350 -19.285 1.00 97.88 297 TYR A O 1
ATOM 2404 N N . ARG A 1 298 ? 12.566 16.680 -19.285 1.00 97.62 298 ARG A N 1
ATOM 2405 C CA . ARG A 1 298 ? 13.244 17.792 -18.601 1.00 97.62 298 ARG A CA 1
ATOM 2406 C C . ARG A 1 298 ? 13.606 17.433 -17.166 1.00 97.62 298 ARG A C 1
ATOM 2408 O O . ARG A 1 298 ? 14.716 17.745 -16.742 1.00 97.62 298 ARG A O 1
ATOM 2415 N N . GLU A 1 299 ? 12.712 16.759 -16.447 1.00 97.44 299 GLU A N 1
ATOM 2416 C CA . GLU A 1 299 ? 12.987 16.283 -15.090 1.00 97.44 299 GLU A CA 1
ATOM 2417 C C . GLU A 1 299 ? 14.116 15.239 -15.093 1.00 97.44 299 GLU A C 1
ATOM 2419 O O . GLU A 1 299 ? 15.060 15.359 -14.311 1.00 97.44 299 GLU A O 1
ATOM 2424 N N . ALA A 1 300 ? 14.088 14.274 -16.022 1.00 97.94 300 ALA A N 1
ATOM 2425 C CA . ALA A 1 300 ? 15.171 13.306 -16.197 1.00 97.94 300 ALA A CA 1
ATOM 2426 C C . ALA A 1 300 ? 16.515 13.992 -16.495 1.00 97.94 300 ALA A C 1
ATOM 2428 O O . ALA A 1 300 ? 17.516 13.708 -15.836 1.00 97.94 300 ALA A O 1
ATOM 2429 N N . LEU A 1 301 ? 16.532 14.942 -17.437 1.00 98.31 301 LEU A N 1
ATOM 2430 C CA . LEU A 1 301 ? 17.733 15.683 -17.822 1.00 98.31 301 LEU A CA 1
ATOM 2431 C C . LEU A 1 301 ? 18.302 16.495 -16.653 1.00 98.31 301 LEU A C 1
ATOM 2433 O O . LEU A 1 301 ? 19.518 16.534 -16.462 1.00 98.31 301 LEU A O 1
ATOM 2437 N N . GLU A 1 302 ? 17.444 17.145 -15.863 1.00 98.12 302 GLU A N 1
ATOM 2438 C CA . GLU A 1 302 ? 17.868 17.899 -14.684 1.00 98.12 302 GLU A CA 1
ATOM 2439 C C . GLU A 1 302 ? 18.535 16.984 -13.649 1.00 98.12 302 GLU A C 1
ATOM 2441 O O . GLU A 1 302 ? 19.602 17.318 -13.123 1.00 98.12 302 GLU A O 1
ATOM 2446 N N . ILE A 1 303 ? 17.941 15.819 -13.381 1.00 97.56 303 ILE A N 1
ATOM 2447 C CA . ILE A 1 303 ? 18.497 14.844 -12.440 1.00 97.56 303 ILE A CA 1
ATOM 2448 C C . ILE A 1 303 ? 19.833 14.301 -12.959 1.00 97.56 303 ILE A C 1
ATOM 2450 O O . ILE A 1 303 ? 20.823 14.334 -12.225 1.00 97.56 303 ILE A O 1
ATOM 2454 N N . TYR A 1 304 ? 19.902 13.863 -14.219 1.00 98.19 304 TYR A N 1
ATOM 2455 C CA . TYR A 1 304 ? 21.139 13.335 -14.793 1.00 98.19 304 TYR A CA 1
ATOM 2456 C C . TYR A 1 304 ? 22.258 14.373 -14.842 1.00 98.19 304 TYR A C 1
ATOM 2458 O O . TYR A 1 304 ? 23.401 14.039 -14.539 1.00 98.19 304 TYR A O 1
ATOM 2466 N N . ARG A 1 305 ? 21.958 15.649 -15.118 1.00 97.94 305 ARG A N 1
ATOM 2467 C CA . ARG A 1 305 ? 22.961 16.724 -15.038 1.00 97.94 305 ARG A CA 1
ATOM 2468 C C . ARG A 1 305 ? 23.503 16.899 -13.619 1.00 97.94 305 ARG A C 1
ATOM 2470 O O . ARG A 1 305 ? 24.711 17.048 -13.458 1.00 97.94 305 ARG A O 1
ATOM 2477 N N . LYS A 1 306 ? 22.650 16.841 -12.589 1.00 97.75 306 LYS A N 1
ATOM 2478 C CA . LYS A 1 306 ? 23.095 16.886 -11.180 1.00 97.75 306 LYS A CA 1
ATOM 2479 C C . LYS A 1 306 ? 23.964 15.677 -10.823 1.00 97.75 306 LYS A C 1
ATOM 2481 O O . LYS A 1 306 ? 24.995 15.836 -10.178 1.00 97.75 306 LYS A O 1
ATOM 2486 N N . LEU A 1 307 ? 23.591 14.479 -11.271 1.00 97.19 307 LEU A N 1
ATOM 2487 C CA . LEU A 1 307 ? 24.380 13.263 -11.048 1.00 97.19 307 LEU A CA 1
ATOM 2488 C C . LEU A 1 307 ? 25.729 13.304 -11.778 1.00 97.19 307 LEU A C 1
ATOM 2490 O O . LEU A 1 307 ? 26.755 12.940 -11.202 1.00 97.19 307 LEU A O 1
ATOM 2494 N N . ALA A 1 308 ? 25.755 13.819 -13.007 1.00 97.38 308 ALA A N 1
ATOM 2495 C CA . ALA A 1 308 ? 26.970 13.988 -13.793 1.00 97.38 308 ALA A CA 1
ATOM 2496 C C . ALA A 1 308 ? 27.944 15.006 -13.180 1.00 97.38 308 ALA A C 1
ATOM 2498 O O . ALA A 1 308 ? 29.144 14.868 -13.382 1.00 97.38 308 ALA A O 1
ATOM 2499 N N . GLN A 1 309 ? 27.480 15.980 -12.387 1.00 96.88 309 GLN A N 1
ATOM 2500 C CA . GLN A 1 309 ? 28.381 16.856 -11.621 1.00 96.88 309 GLN A CA 1
ATOM 2501 C C . GLN A 1 309 ? 29.176 16.080 -10.562 1.00 96.88 309 GLN A C 1
ATOM 2503 O O . GLN A 1 309 ? 30.337 16.396 -10.317 1.00 96.88 309 GLN A O 1
ATOM 2508 N N . ALA A 1 310 ? 28.565 15.064 -9.946 1.00 95.62 310 ALA A N 1
ATOM 2509 C CA . ALA A 1 310 ? 29.208 14.243 -8.924 1.00 95.62 310 ALA A CA 1
ATOM 2510 C C . ALA A 1 310 ? 30.040 13.098 -9.524 1.00 95.62 310 ALA A C 1
ATOM 2512 O O . ALA A 1 310 ? 31.116 12.785 -9.019 1.00 95.62 310 ALA A O 1
ATOM 2513 N N . ASN A 1 311 ? 29.553 12.467 -10.596 1.00 95.56 311 ASN A N 1
ATOM 2514 C CA . ASN A 1 311 ? 30.229 11.357 -11.263 1.00 95.56 311 ASN A CA 1
ATOM 2515 C C . ASN A 1 311 ? 30.055 11.440 -12.795 1.00 95.56 311 ASN A C 1
ATOM 2517 O O . ASN A 1 311 ? 29.213 10.742 -13.372 1.00 95.56 311 ASN A O 1
ATOM 2521 N N . PRO A 1 312 ? 30.861 12.282 -13.471 1.00 95.06 312 PRO A N 1
ATOM 2522 C CA . PRO A 1 312 ? 30.713 12.534 -14.902 1.00 95.06 312 PRO A CA 1
ATOM 2523 C C . PRO A 1 312 ? 30.856 11.273 -15.758 1.00 95.06 312 PRO A C 1
ATOM 2525 O O . PRO A 1 312 ? 30.099 11.081 -16.701 1.00 95.06 312 PRO A O 1
ATOM 2528 N N . GLN A 1 313 ? 31.799 10.387 -15.420 1.00 93.12 313 GLN A N 1
ATOM 2529 C CA . GLN A 1 313 ? 32.076 9.185 -16.215 1.00 93.12 313 GLN A CA 1
ATOM 2530 C C . GLN A 1 313 ? 30.895 8.212 -16.259 1.00 93.12 313 GLN A C 1
ATOM 2532 O O . GLN A 1 313 ? 30.744 7.495 -17.242 1.00 93.12 313 GLN A O 1
ATOM 2537 N N . SER A 1 314 ? 30.069 8.185 -15.209 1.00 92.25 314 SER A N 1
ATOM 2538 C CA . SER A 1 314 ? 28.909 7.289 -15.155 1.00 92.25 314 SER A CA 1
ATOM 2539 C C . SER A 1 314 ? 27.673 7.892 -15.818 1.00 92.25 314 SER A C 1
ATOM 2541 O O . SER A 1 314 ? 26.972 7.173 -16.513 1.00 92.25 314 SER A O 1
ATOM 2543 N N . TYR A 1 315 ? 27.427 9.197 -15.644 1.00 96.19 315 TYR A N 1
ATOM 2544 C CA . TYR A 1 315 ? 26.123 9.792 -15.974 1.00 96.19 315 TYR A CA 1
ATOM 2545 C C . TYR A 1 315 ? 26.116 10.741 -17.179 1.00 96.19 315 TYR A C 1
ATOM 2547 O O . TYR A 1 315 ? 25.045 11.084 -17.672 1.00 96.19 315 TYR A O 1
ATOM 2555 N N . LEU A 1 316 ? 27.272 11.174 -17.697 1.00 96.75 316 LEU A N 1
ATOM 2556 C CA . LEU A 1 316 ? 27.305 11.959 -18.940 1.00 96.75 316 LEU A CA 1
ATOM 2557 C C . LEU A 1 316 ? 26.694 11.212 -20.145 1.00 96.75 316 LEU A C 1
ATOM 2559 O O . LEU A 1 316 ? 25.950 11.848 -20.895 1.00 96.75 316 LEU A O 1
ATOM 2563 N N . PRO A 1 317 ? 26.902 9.891 -20.326 1.00 95.94 317 PRO A N 1
ATOM 2564 C CA . PRO A 1 317 ? 26.195 9.138 -21.363 1.00 95.94 317 PRO A CA 1
ATOM 2565 C C . PRO A 1 317 ? 24.663 9.210 -21.242 1.00 95.94 317 PRO A C 1
ATOM 2567 O O . PRO A 1 317 ? 23.981 9.318 -22.262 1.00 95.94 317 PRO A O 1
ATOM 2570 N N . ASP A 1 318 ? 24.121 9.230 -20.021 1.00 96.06 318 ASP A N 1
ATOM 2571 C CA . ASP A 1 318 ? 22.674 9.335 -19.779 1.00 96.06 318 ASP A CA 1
ATOM 2572 C C . ASP A 1 318 ? 22.133 10.746 -20.057 1.00 96.06 318 ASP A C 1
ATOM 2574 O O . ASP A 1 318 ? 21.035 10.905 -20.603 1.00 96.06 318 ASP A O 1
ATOM 2578 N N . VAL A 1 319 ? 22.923 11.785 -19.748 1.00 98.06 319 VAL A N 1
ATOM 2579 C CA . VAL A 1 319 ? 22.622 13.170 -20.154 1.00 98.06 319 VAL A CA 1
ATOM 2580 C C . VAL A 1 319 ? 22.514 13.244 -21.677 1.00 98.06 319 VAL A C 1
ATOM 2582 O O . VAL A 1 319 ? 21.511 13.734 -22.194 1.00 98.06 319 VAL A O 1
ATOM 2585 N N . ALA A 1 320 ? 23.506 12.715 -22.399 1.00 97.50 320 ALA A N 1
ATOM 2586 C CA . ALA A 1 320 ? 23.511 12.718 -23.858 1.00 97.50 320 ALA A CA 1
ATOM 2587 C C . ALA A 1 320 ? 22.324 11.946 -24.448 1.00 97.50 320 ALA A C 1
ATOM 2589 O O . ALA A 1 320 ? 21.669 12.441 -25.363 1.00 97.50 320 ALA A O 1
ATOM 2590 N N . MET A 1 321 ? 21.996 10.772 -23.902 1.00 96.44 321 MET A N 1
ATOM 2591 C CA . MET A 1 321 ? 20.825 10.001 -24.327 1.00 96.44 321 MET A CA 1
ATOM 2592 C C . MET A 1 321 ? 19.521 10.790 -24.138 1.00 96.44 321 MET A C 1
ATOM 2594 O O . MET A 1 321 ? 18.698 10.849 -25.049 1.00 96.44 321 MET A O 1
ATOM 2598 N N . THR A 1 322 ? 19.346 11.449 -22.990 1.00 97.69 322 THR A N 1
ATOM 2599 C CA . THR A 1 322 ? 18.144 12.255 -22.720 1.00 97.69 322 THR A CA 1
ATOM 2600 C C . THR A 1 322 ? 18.047 13.453 -23.675 1.00 97.69 322 THR A C 1
ATOM 2602 O O . THR A 1 322 ? 16.967 13.774 -24.173 1.00 97.69 322 THR A O 1
ATOM 2605 N N . LEU A 1 323 ? 19.178 14.094 -23.993 1.00 98.38 323 LEU A N 1
ATOM 2606 C CA . LEU A 1 323 ? 19.252 15.169 -24.990 1.00 98.38 323 LEU A CA 1
ATOM 2607 C C . LEU A 1 323 ? 18.914 14.672 -26.403 1.00 98.38 323 LEU A C 1
ATOM 2609 O O . LEU A 1 323 ? 18.223 15.370 -27.141 1.00 98.38 323 LEU A O 1
ATOM 2613 N N . ILE A 1 324 ? 19.343 13.463 -26.773 1.00 97.62 324 ILE A N 1
ATOM 2614 C CA . ILE A 1 324 ? 18.974 12.830 -28.048 1.00 97.62 324 ILE A CA 1
ATOM 2615 C C . ILE A 1 324 ? 17.468 12.566 -28.103 1.00 97.62 324 ILE A C 1
ATOM 2617 O O . ILE A 1 324 ? 16.826 12.849 -29.109 1.00 97.62 324 ILE A O 1
ATOM 2621 N N . ASN A 1 325 ? 16.868 12.084 -27.018 1.00 96.81 325 ASN A N 1
ATOM 2622 C CA . ASN A 1 325 ? 15.423 11.873 -26.976 1.00 96.81 325 ASN A CA 1
ATOM 2623 C C . ASN A 1 325 ? 14.643 13.192 -27.104 1.00 96.81 325 ASN A C 1
ATOM 2625 O O . ASN A 1 325 ? 13.657 13.259 -27.840 1.00 96.81 325 ASN A O 1
ATOM 2629 N N . LEU A 1 326 ? 15.118 14.265 -26.464 1.00 98.06 326 LEU A N 1
ATOM 2630 C CA . LEU A 1 326 ? 14.575 15.611 -26.656 1.00 98.06 326 LEU A CA 1
ATOM 2631 C C . LEU A 1 326 ? 14.766 16.111 -28.094 1.00 98.06 326 LEU A C 1
ATOM 2633 O O . LEU A 1 326 ? 13.848 16.706 -28.654 1.00 98.06 326 LEU A O 1
ATOM 2637 N N . SER A 1 327 ? 15.918 15.867 -28.722 1.00 97.25 327 SER A N 1
ATOM 2638 C CA . SER A 1 327 ? 16.158 16.302 -30.101 1.00 97.25 327 SER A CA 1
ATOM 2639 C C . SER A 1 327 ? 15.250 15.580 -31.097 1.00 97.25 327 SER A C 1
ATOM 2641 O O . SER A 1 327 ? 14.685 16.235 -31.975 1.00 97.25 327 SER A O 1
ATOM 2643 N N . ILE A 1 328 ? 15.033 14.273 -30.914 1.00 96.56 328 ILE A N 1
ATOM 2644 C CA . ILE A 1 328 ? 14.073 13.467 -31.682 1.00 96.56 328 ILE A CA 1
ATOM 2645 C C . ILE A 1 328 ? 12.646 13.971 -31.454 1.00 96.56 328 ILE A C 1
ATOM 2647 O O . ILE A 1 328 ? 11.900 14.154 -32.416 1.00 96.56 328 ILE A O 1
ATOM 2651 N N . PHE A 1 329 ? 12.266 14.258 -30.206 1.00 96.38 329 PHE A N 1
ATOM 2652 C CA . PHE A 1 329 ? 10.956 14.828 -29.884 1.00 96.38 329 PHE A CA 1
ATOM 2653 C C . PHE A 1 329 ? 10.711 16.144 -30.639 1.00 96.38 329 PHE A C 1
ATOM 2655 O O . PHE A 1 329 ? 9.679 16.305 -31.292 1.00 96.38 329 PHE A O 1
ATOM 2662 N N . TYR A 1 330 ? 11.686 17.056 -30.628 1.00 97.56 330 TYR A N 1
ATOM 2663 C CA . TYR A 1 330 ? 11.610 18.314 -31.375 1.00 97.56 330 TYR A CA 1
ATOM 2664 C C . TYR A 1 330 ? 11.758 18.141 -32.893 1.00 97.56 330 TYR A C 1
ATOM 2666 O O . TYR A 1 330 ? 11.561 19.097 -33.634 1.00 97.56 330 TYR A O 1
ATOM 2674 N N . GLN A 1 331 ? 12.099 16.951 -33.388 1.00 95.00 331 GLN A N 1
ATOM 2675 C CA . GLN A 1 331 ? 12.119 16.646 -34.818 1.00 95.00 331 GLN A CA 1
ATOM 2676 C C . GLN A 1 331 ? 10.793 16.063 -35.309 1.00 95.00 331 GLN A C 1
ATOM 2678 O O . GLN A 1 331 ? 10.294 16.478 -36.353 1.00 95.00 331 GLN A O 1
ATOM 2683 N N . ALA A 1 332 ? 10.224 15.115 -34.566 1.00 92.62 332 ALA A N 1
ATOM 2684 C CA . ALA A 1 332 ? 9.087 14.317 -35.017 1.00 92.62 332 ALA A CA 1
ATOM 2685 C C . ALA A 1 332 ? 7.748 14.713 -34.373 1.00 92.62 332 ALA A C 1
ATOM 2687 O O . ALA A 1 332 ? 6.710 14.614 -35.022 1.00 92.62 332 ALA A O 1
ATOM 2688 N N . SER A 1 333 ? 7.759 15.145 -33.110 1.00 92.25 333 SER A N 1
ATOM 2689 C CA . SER A 1 333 ? 6.547 15.332 -32.298 1.00 92.25 333 SER A CA 1
ATOM 2690 C C . SER A 1 333 ? 6.145 16.802 -32.161 1.00 92.25 333 SER A C 1
ATOM 2692 O O . SER A 1 333 ? 4.971 17.136 -32.289 1.00 92.25 333 SER A O 1
ATOM 2694 N N . GLN A 1 334 ? 7.115 17.694 -31.943 1.00 92.12 334 GLN A N 1
ATOM 2695 C CA . GLN A 1 334 ? 6.917 19.148 -31.930 1.00 92.12 334 GLN A CA 1
ATOM 2696 C C . GLN A 1 334 ? 8.035 19.835 -32.725 1.00 92.12 334 GLN A C 1
ATOM 2698 O O . GLN A 1 334 ? 9.011 20.271 -32.120 1.00 92.12 334 GLN A O 1
ATOM 2703 N N . PRO A 1 335 ? 7.930 19.912 -34.065 1.00 94.50 335 PRO A N 1
ATOM 2704 C CA . PRO A 1 335 ? 8.983 20.439 -34.930 1.00 94.50 335 PRO A CA 1
ATOM 2705 C C . PRO A 1 335 ? 9.531 21.811 -34.495 1.00 94.50 335 PRO A C 1
ATOM 2707 O O . PRO A 1 335 ? 8.899 22.843 -34.704 1.00 94.50 335 PRO A O 1
ATOM 2710 N N . ASP A 1 336 ? 10.743 21.814 -33.944 1.00 97.12 336 ASP A N 1
ATOM 2711 C CA . ASP A 1 336 ? 11.560 22.987 -33.630 1.00 97.12 336 ASP A CA 1
ATOM 2712 C C . ASP A 1 336 ? 13.005 22.663 -34.020 1.00 97.12 336 ASP A C 1
ATOM 2714 O O . ASP A 1 336 ? 13.758 22.004 -33.293 1.00 97.12 336 ASP A O 1
ATOM 2718 N N . LYS A 1 337 ? 13.379 23.105 -35.223 1.00 94.94 337 LYS A N 1
ATOM 2719 C CA . LYS A 1 337 ? 14.677 22.800 -35.825 1.00 94.94 337 LYS A CA 1
ATOM 2720 C C . LYS A 1 337 ? 15.840 23.330 -34.987 1.00 94.94 337 LYS A C 1
ATOM 2722 O O . LYS A 1 337 ? 16.842 22.631 -34.849 1.00 94.94 337 LYS A O 1
ATOM 2727 N N . GLU A 1 338 ? 15.728 24.541 -34.444 1.00 94.94 338 GLU A N 1
ATOM 2728 C CA . GLU A 1 338 ? 16.815 25.168 -33.687 1.00 94.94 338 GLU A CA 1
ATOM 2729 C C . GLU A 1 338 ? 17.064 24.408 -32.381 1.00 94.94 338 GLU A C 1
ATOM 2731 O O . GLU A 1 338 ? 18.194 23.991 -32.108 1.00 94.94 338 GLU A O 1
ATOM 2736 N N . THR A 1 339 ? 15.999 24.143 -31.622 1.00 96.00 339 THR A N 1
ATOM 2737 C CA . THR A 1 339 ? 16.086 23.405 -30.356 1.00 96.00 339 THR A CA 1
ATOM 2738 C C . THR A 1 339 ? 16.550 21.962 -30.573 1.00 96.00 339 THR A C 1
ATOM 2740 O O . THR A 1 339 ? 17.418 21.475 -29.843 1.00 96.00 339 THR A O 1
ATOM 2743 N N . SER A 1 340 ? 16.032 21.282 -31.602 1.00 96.88 340 SER A N 1
ATOM 2744 C CA . SER A 1 340 ? 16.428 19.912 -31.948 1.00 96.88 340 SER A CA 1
ATOM 2745 C C . SER A 1 340 ? 17.922 19.816 -32.288 1.00 96.88 340 SER A C 1
ATOM 2747 O O . SER A 1 340 ? 18.638 19.002 -31.700 1.00 96.88 340 SER A O 1
ATOM 2749 N N . ILE A 1 341 ? 18.425 20.691 -33.170 1.00 95.25 341 ILE A N 1
ATOM 2750 C CA . ILE A 1 341 ? 19.848 20.728 -33.543 1.00 95.25 341 ILE A CA 1
ATOM 2751 C C . ILE A 1 341 ? 20.722 21.027 -32.325 1.00 95.25 341 ILE A C 1
ATOM 2753 O O . ILE A 1 341 ? 21.724 20.342 -32.117 1.00 95.25 341 ILE A O 1
ATOM 2757 N N . LYS A 1 342 ? 20.333 22.002 -31.495 1.00 95.81 342 LYS A N 1
ATOM 2758 C CA . LYS A 1 342 ? 21.079 22.368 -30.287 1.00 95.81 342 LYS A CA 1
ATOM 2759 C C . LYS A 1 342 ? 21.297 21.167 -29.366 1.00 95.81 342 LYS A C 1
ATOM 2761 O O . LYS A 1 342 ? 22.426 20.921 -28.951 1.00 95.81 342 LYS A O 1
ATOM 2766 N N . TYR A 1 343 ? 20.245 20.403 -29.071 1.00 97.62 343 TYR A N 1
ATOM 2767 C CA . TYR A 1 343 ? 20.364 19.225 -28.209 1.00 97.62 343 TYR A CA 1
ATOM 2768 C C . TYR A 1 343 ? 21.168 18.091 -28.848 1.00 97.62 343 TYR A C 1
ATOM 2770 O O . TYR A 1 343 ? 21.943 17.433 -28.155 1.00 97.62 343 TYR A O 1
ATOM 2778 N N . ALA A 1 344 ? 21.029 17.872 -30.158 1.00 96.25 344 ALA A N 1
ATOM 2779 C CA . ALA A 1 344 ? 21.816 16.861 -30.861 1.00 96.25 344 ALA A CA 1
ATOM 2780 C C . ALA A 1 344 ? 23.322 17.195 -30.871 1.00 96.25 344 ALA A C 1
ATOM 2782 O O . ALA A 1 344 ? 24.144 16.294 -30.703 1.00 96.25 344 ALA A O 1
ATOM 2783 N N . ILE A 1 345 ? 23.688 18.475 -31.013 1.00 94.25 345 ILE A N 1
ATOM 2784 C CA . ILE A 1 345 ? 25.082 18.939 -30.917 1.00 94.25 345 ILE A CA 1
ATOM 2785 C C . ILE A 1 345 ? 25.615 18.761 -29.493 1.00 94.25 345 ILE A C 1
ATOM 2787 O O . ILE A 1 345 ? 26.666 18.148 -29.323 1.00 94.25 345 ILE A O 1
ATOM 2791 N N . GLU A 1 346 ? 24.874 19.218 -28.477 1.00 95.31 346 GLU A N 1
ATOM 2792 C CA . GLU A 1 346 ? 25.279 19.073 -27.070 1.00 95.31 346 GLU A CA 1
ATOM 2793 C C . GLU A 1 346 ? 25.502 17.593 -26.703 1.00 95.31 346 GLU A C 1
ATOM 2795 O O . GLU A 1 346 ? 26.484 17.243 -26.052 1.00 95.31 346 GLU A O 1
ATOM 2800 N N . ALA A 1 347 ? 24.636 16.690 -27.176 1.00 96.94 347 ALA A N 1
ATOM 2801 C CA . ALA A 1 347 ? 24.812 15.257 -26.965 1.00 96.94 347 ALA A CA 1
ATOM 2802 C C . ALA A 1 347 ? 26.102 14.717 -27.609 1.00 96.94 347 ALA A C 1
ATOM 2804 O O . ALA A 1 347 ? 26.803 13.918 -26.990 1.00 96.94 347 ALA A O 1
ATOM 2805 N N . LEU A 1 348 ? 26.443 15.147 -28.830 1.00 94.44 348 LEU A N 1
ATOM 2806 C CA . LEU A 1 348 ? 27.688 14.742 -29.494 1.00 94.44 348 LEU A CA 1
ATOM 2807 C C . LEU A 1 348 ? 28.931 15.257 -28.762 1.00 94.44 348 LEU A C 1
ATOM 2809 O O . LEU A 1 348 ? 29.896 14.505 -28.629 1.00 94.44 348 LEU A O 1
ATOM 2813 N N . GLU A 1 349 ? 28.889 16.491 -28.255 1.00 92.81 349 GLU A N 1
ATOM 2814 C CA . GLU A 1 349 ? 29.964 17.081 -27.442 1.00 92.81 349 GLU A CA 1
ATOM 2815 C C . GLU A 1 349 ? 30.213 16.257 -26.184 1.00 92.81 349 GLU A C 1
ATOM 2817 O O . GLU A 1 349 ? 31.352 15.915 -25.865 1.00 92.81 349 GLU A O 1
ATOM 2822 N N . ILE A 1 350 ? 29.134 15.863 -25.507 1.00 95.19 350 ILE A N 1
ATOM 2823 C CA . ILE A 1 350 ? 29.211 15.035 -24.307 1.00 95.19 350 ILE A CA 1
ATOM 2824 C C . ILE A 1 350 ? 29.770 13.639 -24.617 1.00 95.19 350 ILE A C 1
ATOM 2826 O O . ILE A 1 350 ? 30.538 13.105 -23.819 1.00 95.19 350 ILE A O 1
ATOM 2830 N N . LEU A 1 351 ? 29.394 13.035 -25.750 1.00 94.12 351 LEU A N 1
ATOM 2831 C CA . LEU A 1 351 ? 29.779 11.662 -26.100 1.00 94.12 351 LEU A CA 1
ATOM 2832 C C . LEU A 1 351 ? 31.200 11.543 -26.658 1.00 94.12 351 LEU A C 1
ATOM 2834 O O . LEU A 1 351 ? 31.780 10.463 -26.553 1.00 94.12 351 LEU A O 1
ATOM 2838 N N . ALA A 1 352 ? 31.775 12.614 -27.217 1.00 91.56 352 ALA A N 1
ATOM 2839 C CA . ALA A 1 352 ? 33.102 12.615 -27.838 1.00 91.56 352 ALA A CA 1
ATOM 2840 C C . ALA A 1 352 ? 34.198 11.897 -27.012 1.00 91.56 352 ALA A C 1
ATOM 2842 O O . ALA A 1 352 ? 34.830 10.985 -27.554 1.00 91.56 352 ALA A O 1
ATOM 2843 N N . PRO A 1 353 ? 34.397 12.180 -25.704 1.00 91.50 353 PRO A N 1
ATOM 2844 C CA . PRO A 1 353 ? 35.423 11.503 -24.903 1.00 91.50 353 PRO A CA 1
ATOM 2845 C C . PRO A 1 353 ? 35.114 10.029 -24.566 1.00 91.50 353 PRO A C 1
ATOM 2847 O O . PRO A 1 353 ? 35.981 9.336 -24.022 1.00 91.50 353 PRO A O 1
ATOM 2850 N N . PHE A 1 354 ? 33.903 9.537 -24.856 1.00 92.62 354 PHE A N 1
ATOM 2851 C CA . PHE A 1 354 ? 33.448 8.181 -24.528 1.00 92.62 354 PHE A CA 1
ATOM 2852 C C . PHE A 1 354 ? 33.475 7.210 -25.714 1.00 92.62 354 PHE A C 1
ATOM 2854 O O . PHE A 1 354 ? 33.478 6.001 -25.485 1.00 92.62 354 PHE A O 1
ATOM 2861 N N . LEU A 1 355 ? 33.543 7.699 -26.957 1.00 90.88 355 LEU A N 1
ATOM 2862 C CA . LEU A 1 355 ? 33.371 6.871 -28.163 1.00 90.88 355 LEU A CA 1
ATOM 2863 C C . LEU A 1 355 ? 34.356 5.696 -28.266 1.00 90.88 355 LEU A C 1
ATOM 2865 O O . LEU A 1 355 ? 33.993 4.632 -28.773 1.00 90.88 355 LEU A O 1
ATOM 2869 N N . GLU A 1 356 ? 35.584 5.876 -27.777 1.00 88.56 356 GLU A N 1
ATOM 2870 C CA . GLU A 1 356 ? 36.611 4.826 -27.752 1.00 88.56 356 GLU A CA 1
ATOM 2871 C C . GLU A 1 356 ? 36.504 3.921 -26.518 1.00 88.56 356 GLU A C 1
ATOM 2873 O O . GLU A 1 356 ? 36.750 2.719 -26.593 1.00 88.56 356 GLU A O 1
ATOM 2878 N N . LYS A 1 357 ? 36.137 4.495 -25.366 1.00 87.69 357 LYS A N 1
ATOM 2879 C CA . LYS A 1 357 ? 36.182 3.822 -24.056 1.00 87.69 357 LYS A CA 1
ATOM 2880 C C . LYS A 1 357 ? 34.899 3.062 -23.724 1.00 87.69 357 LYS A C 1
ATOM 2882 O O . LYS A 1 357 ? 34.922 2.149 -22.905 1.00 87.69 357 LYS A O 1
ATOM 2887 N N . ALA A 1 358 ? 33.787 3.442 -24.344 1.00 86.94 358 ALA A N 1
ATOM 2888 C CA . ALA A 1 358 ? 32.458 2.914 -24.086 1.00 86.94 358 ALA A CA 1
ATOM 2889 C C . ALA A 1 358 ? 31.735 2.660 -25.421 1.00 86.94 358 ALA A C 1
ATOM 2891 O O . ALA A 1 358 ? 30.941 3.495 -25.853 1.00 86.94 358 ALA A O 1
ATOM 2892 N N . PRO A 1 359 ? 31.968 1.512 -26.089 1.00 87.44 359 PRO A N 1
ATOM 2893 C CA . PRO A 1 359 ? 31.480 1.260 -27.450 1.00 87.44 359 PRO A CA 1
ATOM 2894 C C . PRO A 1 359 ? 29.966 1.430 -27.646 1.00 87.44 359 PRO A C 1
ATOM 2896 O O . PRO A 1 359 ? 29.521 1.783 -28.735 1.00 87.44 359 PRO A O 1
ATOM 2899 N N . TYR A 1 360 ? 29.155 1.239 -26.599 1.00 85.25 360 TYR A N 1
ATOM 2900 C CA . TYR A 1 360 ? 27.707 1.463 -26.671 1.00 85.25 360 TYR A CA 1
ATOM 2901 C C . TYR A 1 360 ? 27.341 2.926 -26.994 1.00 85.25 360 TYR A C 1
ATOM 2903 O O . TYR A 1 360 ? 26.343 3.171 -27.670 1.00 85.25 360 TYR A O 1
ATOM 2911 N N . THR A 1 361 ? 28.175 3.895 -26.596 1.00 91.12 361 THR A N 1
ATOM 2912 C CA . THR A 1 361 ? 27.966 5.332 -26.854 1.00 91.12 361 THR A CA 1
ATOM 2913 C C . THR A 1 361 ? 28.052 5.699 -28.335 1.00 91.12 361 THR A C 1
ATOM 2915 O O . THR A 1 361 ? 27.497 6.715 -28.754 1.00 91.12 361 THR A O 1
ATOM 2918 N N . GLN A 1 362 ? 28.657 4.842 -29.165 1.00 90.50 362 GLN A N 1
ATOM 2919 C CA . GLN A 1 362 ? 28.694 5.031 -30.616 1.00 90.50 362 GLN A CA 1
ATOM 2920 C C . GLN A 1 362 ? 27.290 5.002 -31.227 1.00 90.50 362 GLN A C 1
ATOM 2922 O O . GLN A 1 362 ? 27.006 5.773 -32.142 1.00 90.50 362 GLN A O 1
ATOM 2927 N N . ARG A 1 363 ? 26.384 4.173 -30.685 1.00 91.38 363 ARG A N 1
ATOM 2928 C CA . ARG A 1 363 ? 24.980 4.150 -31.119 1.00 91.38 363 ARG A CA 1
ATOM 2929 C C . ARG A 1 363 ? 24.277 5.463 -30.792 1.00 91.38 363 ARG A C 1
ATOM 2931 O O . ARG A 1 363 ? 23.545 5.977 -31.627 1.00 91.38 363 ARG A O 1
ATOM 2938 N N . TYR A 1 364 ? 24.543 6.043 -29.622 1.00 92.69 364 TYR A N 1
ATOM 2939 C CA . TYR A 1 364 ? 23.973 7.339 -29.238 1.00 92.69 364 TYR A CA 1
ATOM 2940 C C . TYR A 1 364 ? 24.466 8.451 -30.166 1.00 92.69 364 TYR A C 1
ATOM 2942 O O . TYR A 1 364 ? 23.668 9.227 -30.690 1.00 92.69 364 TYR A O 1
ATOM 2950 N N . ALA A 1 365 ? 25.769 8.477 -30.454 1.00 92.81 365 ALA A N 1
ATOM 2951 C CA . ALA A 1 365 ? 26.332 9.437 -31.395 1.00 92.81 365 ALA A CA 1
ATOM 2952 C C . ALA A 1 365 ? 25.748 9.263 -32.806 1.00 92.81 365 ALA A C 1
ATOM 2954 O O . ALA A 1 365 ? 25.461 10.251 -33.479 1.00 92.81 365 ALA A O 1
ATOM 2955 N N . GLN A 1 366 ? 25.514 8.025 -33.247 1.00 94.00 366 GLN A N 1
ATOM 2956 C CA . GLN A 1 366 ? 24.843 7.757 -34.517 1.00 94.00 366 GLN A CA 1
ATOM 2957 C C . GLN A 1 366 ? 23.415 8.319 -34.538 1.00 94.00 366 GLN A C 1
ATOM 2959 O O . GLN A 1 366 ? 23.066 9.005 -35.498 1.00 94.00 366 GLN A O 1
ATOM 2964 N N . SER A 1 367 ? 22.619 8.103 -33.487 1.00 94.62 367 SER A N 1
ATOM 2965 C CA . SER A 1 367 ? 21.265 8.664 -33.382 1.00 94.62 367 SER A CA 1
ATOM 2966 C C . SER A 1 367 ? 21.275 10.195 -33.422 1.00 94.62 367 SER A C 1
ATOM 2968 O O . SER A 1 367 ? 20.506 10.796 -34.168 1.00 94.62 367 SER A O 1
ATOM 2970 N N . ALA A 1 368 ? 22.194 10.844 -32.700 1.00 95.19 368 ALA A N 1
ATOM 2971 C CA . ALA A 1 368 ? 22.341 12.301 -32.744 1.00 95.19 368 ALA A CA 1
ATOM 2972 C C . ALA A 1 368 ? 22.674 12.806 -34.162 1.00 95.19 368 ALA A C 1
ATOM 2974 O O . ALA A 1 368 ? 22.079 13.771 -34.642 1.00 95.19 368 ALA A O 1
ATOM 2975 N N . ARG A 1 369 ? 23.583 12.121 -34.873 1.00 94.25 369 ARG A N 1
ATOM 2976 C CA . ARG A 1 369 ? 23.924 12.443 -36.270 1.00 94.25 369 ARG A CA 1
ATOM 2977 C C . ARG A 1 369 ? 22.737 12.250 -37.214 1.00 94.25 369 ARG A C 1
ATOM 2979 O O . ARG A 1 369 ? 22.548 13.070 -38.106 1.00 94.25 369 ARG A O 1
ATOM 2986 N N . GLN A 1 370 ? 21.923 11.215 -37.014 1.00 95.31 370 GLN A N 1
ATOM 2987 C CA . GLN A 1 370 ? 20.711 10.9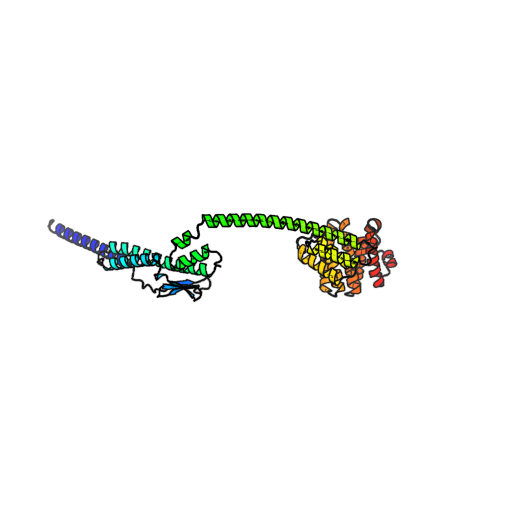99 -37.811 1.00 95.31 370 GLN A CA 1
ATOM 2988 C C . GLN A 1 370 ? 19.708 12.142 -37.640 1.00 95.31 370 GLN A C 1
ATOM 2990 O O . GLN A 1 370 ? 19.158 12.612 -38.634 1.00 95.31 370 GLN A O 1
ATOM 2995 N N . VAL A 1 371 ? 19.528 12.651 -36.415 1.00 95.81 371 VAL A N 1
ATOM 2996 C CA . VAL A 1 371 ? 18.680 13.830 -36.172 1.00 95.81 371 VAL A CA 1
ATOM 2997 C C . VAL A 1 371 ? 19.210 15.045 -36.940 1.00 95.81 371 VAL A C 1
ATOM 2999 O O . VAL A 1 371 ? 18.450 15.701 -37.652 1.00 95.81 371 VAL A O 1
ATOM 3002 N N . LEU A 1 372 ? 20.516 15.321 -36.868 1.00 95.19 372 LEU A N 1
ATOM 3003 C CA . LEU A 1 372 ? 21.146 16.428 -37.602 1.00 95.19 372 LEU A CA 1
ATOM 3004 C C . LEU A 1 372 ? 20.979 16.290 -39.126 1.00 95.19 372 LEU A C 1
ATOM 3006 O O . LEU A 1 372 ? 20.590 17.251 -39.795 1.00 95.19 372 LEU A O 1
ATOM 3010 N N . GLN A 1 373 ? 21.199 15.091 -39.669 1.00 94.25 373 GLN A N 1
ATOM 3011 C CA . GLN A 1 373 ? 20.978 14.787 -41.088 1.00 94.25 373 GLN A CA 1
ATOM 3012 C C . GLN A 1 373 ? 19.513 14.969 -41.494 1.00 94.25 373 GLN A C 1
ATOM 3014 O O . GLN A 1 373 ? 19.247 15.539 -42.550 1.00 94.25 373 GLN A O 1
ATOM 3019 N N . GLY A 1 374 ? 18.565 14.557 -40.646 1.00 94.31 374 GLY A N 1
ATOM 3020 C CA . GLY A 1 374 ? 17.130 14.752 -40.873 1.00 94.31 374 GLY A CA 1
ATOM 3021 C C . GLY A 1 374 ? 16.737 16.226 -41.012 1.00 94.31 374 GLY A C 1
ATOM 3022 O O . GLY A 1 374 ? 15.802 16.554 -41.737 1.00 94.31 374 GLY A O 1
ATOM 3023 N N . TRP A 1 375 ? 17.500 17.134 -40.398 1.00 95.56 375 TRP A N 1
ATOM 3024 C CA . TRP A 1 375 ? 17.340 18.581 -40.563 1.00 95.56 375 TRP A CA 1
ATOM 3025 C C . TRP A 1 375 ? 18.172 19.203 -41.696 1.00 95.56 375 TRP A C 1
ATOM 3027 O O . TRP A 1 375 ? 18.104 20.424 -41.900 1.00 95.56 375 TRP A O 1
ATOM 3037 N N . GLY A 1 376 ? 18.933 18.390 -42.434 1.00 93.31 376 GLY A N 1
ATOM 3038 C CA . GLY A 1 376 ? 19.805 18.814 -43.529 1.00 93.31 376 GLY A CA 1
ATOM 3039 C C . GLY A 1 376 ? 21.108 19.476 -43.074 1.00 93.31 376 GLY A C 1
ATOM 3040 O O . GLY A 1 376 ? 21.652 20.300 -43.806 1.00 93.31 376 GLY A O 1
ATOM 3041 N N . VAL A 1 377 ? 21.587 19.182 -41.862 1.00 91.31 377 VAL A N 1
ATOM 3042 C CA . VAL A 1 377 ? 22.874 19.694 -41.367 1.00 91.31 377 VAL A CA 1
ATOM 3043 C C . VAL A 1 377 ? 24.018 18.885 -41.979 1.00 91.31 377 VAL A C 1
ATOM 3045 O O . VAL A 1 377 ? 24.055 17.661 -41.861 1.00 91.31 377 VAL A O 1
ATOM 3048 N N . ASP A 1 378 ? 24.972 19.576 -42.605 1.00 86.62 378 ASP A N 1
ATOM 3049 C CA . ASP A 1 378 ? 26.221 18.978 -43.082 1.00 86.62 378 ASP A CA 1
ATOM 3050 C C . ASP A 1 378 ? 27.194 18.811 -41.907 1.00 86.62 378 ASP A C 1
ATOM 3052 O O . ASP A 1 378 ? 27.837 19.760 -41.453 1.00 86.62 378 ASP A O 1
ATOM 3056 N N . ILE A 1 379 ? 27.249 17.590 -41.378 1.00 80.31 379 ILE A N 1
ATOM 3057 C CA . ILE A 1 379 ? 28.019 17.256 -40.177 1.00 80.31 379 ILE A CA 1
ATOM 3058 C C . ILE A 1 379 ? 29.526 17.335 -40.445 1.00 80.31 379 ILE A C 1
ATOM 3060 O O . ILE A 1 379 ? 30.264 17.790 -39.575 1.00 80.31 379 ILE A O 1
ATOM 3064 N N . GLU A 1 380 ? 29.985 16.940 -41.635 1.00 75.31 380 GLU A N 1
ATOM 3065 C CA . GLU A 1 380 ? 31.409 16.979 -42.003 1.00 75.31 380 GLU A CA 1
ATOM 3066 C C . GLU A 1 380 ? 31.899 18.425 -42.076 1.00 75.31 380 GLU A C 1
ATOM 3068 O O . GLU A 1 380 ? 32.938 18.770 -41.511 1.00 75.31 380 GLU A O 1
ATOM 3073 N N . LYS A 1 381 ? 31.094 19.305 -42.682 1.00 78.06 381 LYS A N 1
ATOM 3074 C CA . LYS A 1 381 ? 31.364 20.744 -42.690 1.00 78.06 381 LYS A CA 1
ATOM 3075 C C . LYS A 1 381 ? 31.351 21.337 -41.277 1.00 78.06 381 LYS A C 1
ATOM 3077 O O . LYS A 1 381 ? 32.257 22.085 -40.923 1.00 78.06 381 LYS A O 1
ATOM 3082 N N . MET A 1 382 ? 30.368 20.975 -40.452 1.00 73.50 382 MET A N 1
ATOM 3083 C CA . MET A 1 382 ? 30.247 21.466 -39.073 1.00 73.50 382 MET A CA 1
ATOM 3084 C C . MET A 1 382 ? 31.443 21.064 -38.192 1.00 73.50 382 MET A C 1
ATOM 3086 O O . MET A 1 382 ? 31.919 21.873 -37.396 1.00 73.50 382 MET A O 1
ATOM 3090 N N . LEU A 1 383 ? 31.943 19.832 -38.342 1.00 68.25 383 LEU A N 1
ATOM 3091 C CA . LEU A 1 383 ? 33.125 19.345 -37.626 1.00 68.25 383 LEU A CA 1
ATOM 3092 C C . LEU A 1 383 ? 34.422 19.984 -38.154 1.00 68.25 383 LEU A C 1
ATOM 3094 O O . LEU A 1 383 ? 35.324 20.264 -37.366 1.00 68.25 383 LEU A O 1
ATOM 3098 N N . ALA A 1 384 ? 34.508 20.265 -39.459 1.00 65.69 384 ALA A N 1
ATOM 3099 C CA . ALA A 1 384 ? 35.662 20.920 -40.080 1.00 65.69 384 ALA A CA 1
ATOM 3100 C C . ALA A 1 384 ? 35.771 22.426 -39.762 1.00 65.69 384 ALA A C 1
ATOM 3102 O O . ALA A 1 384 ? 36.878 22.959 -39.700 1.00 65.69 384 ALA A O 1
ATOM 3103 N N . GLU A 1 385 ? 34.648 23.119 -39.542 1.00 61.44 385 GLU A N 1
ATOM 3104 C CA . GLU A 1 385 ? 34.597 24.569 -39.278 1.00 61.44 385 GLU A CA 1
ATOM 3105 C C . GLU A 1 385 ? 34.854 24.956 -37.808 1.00 61.44 385 GLU A C 1
ATOM 3107 O O . GLU A 1 385 ? 34.821 26.136 -3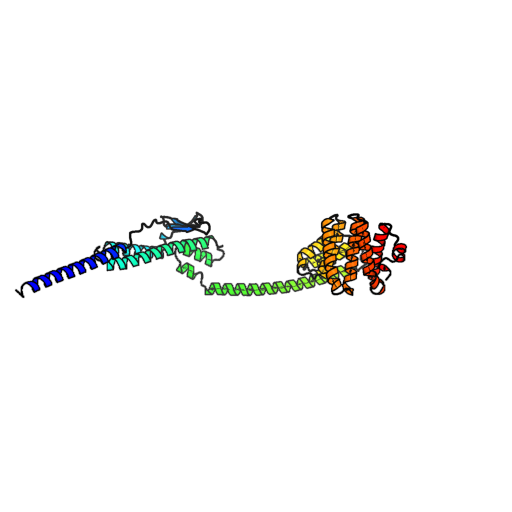7.463 1.00 61.44 385 GLU A O 1
ATOM 3112 N N . GLY A 1 386 ? 35.179 23.995 -36.937 1.00 52.22 386 GLY A N 1
ATOM 3113 C CA . GLY A 1 386 ? 35.639 24.293 -35.580 1.00 52.22 386 GLY A CA 1
ATOM 3114 C C . GLY A 1 386 ? 34.551 24.853 -34.665 1.00 52.22 386 GLY A C 1
ATOM 3115 O O . GLY A 1 386 ? 34.805 25.780 -33.892 1.00 52.22 386 GLY A O 1
ATOM 3116 N N . SER A 1 387 ? 33.352 24.260 -34.688 1.00 52.81 387 SER A N 1
ATOM 3117 C CA . SER A 1 387 ? 32.505 24.302 -33.490 1.00 52.81 387 SER A CA 1
ATOM 3118 C C . SER A 1 387 ? 33.297 23.699 -32.312 1.00 52.81 387 SER A C 1
ATOM 3120 O O . SER A 1 387 ? 34.268 22.967 -32.521 1.00 52.81 387 SER A O 1
ATOM 3122 N N . SER A 1 388 ? 32.923 24.008 -31.068 1.00 48.81 388 SER A N 1
ATOM 3123 C CA . SER A 1 388 ? 33.559 23.534 -29.819 1.00 48.81 388 SER A CA 1
ATOM 3124 C C . SER A 1 388 ? 33.883 22.031 -29.743 1.00 48.81 388 SER A C 1
ATOM 3126 O O . SER A 1 388 ? 34.628 21.630 -28.859 1.00 48.81 388 SER A O 1
ATOM 3128 N N . LEU A 1 389 ? 33.379 21.233 -30.682 1.00 44.38 389 LEU A N 1
ATOM 3129 C CA . LEU A 1 389 ? 33.622 19.813 -30.924 1.00 44.38 389 LEU A CA 1
ATOM 3130 C C . LEU A 1 389 ? 35.018 19.420 -31.455 1.00 44.38 389 LEU A C 1
ATOM 3132 O O . LEU A 1 389 ? 35.332 18.233 -31.444 1.00 44.38 389 LEU A O 1
ATOM 3136 N N . ALA A 1 390 ? 35.833 20.352 -31.965 1.00 36.31 390 ALA A N 1
ATOM 3137 C CA . ALA A 1 390 ? 37.150 20.043 -32.555 1.00 36.31 390 ALA A CA 1
ATOM 3138 C C . ALA A 1 390 ? 38.353 20.225 -31.596 1.00 36.31 390 ALA A C 1
ATOM 3140 O O . ALA A 1 390 ? 39.503 20.106 -32.025 1.00 36.31 390 ALA A O 1
ATOM 3141 N N . LYS A 1 391 ? 38.113 20.539 -30.319 1.00 33.78 391 LYS A N 1
ATOM 3142 C CA . LYS A 1 391 ? 39.131 20.620 -29.256 1.00 33.78 391 LYS A CA 1
ATOM 3143 C C . LYS A 1 391 ? 38.826 19.607 -28.171 1.00 33.78 391 LYS A C 1
ATOM 3145 O O . LYS A 1 391 ? 39.807 19.123 -27.567 1.00 33.78 391 LYS A O 1
#

pLDDT: mean 87.16, std 16.22, range [33.78, 98.81]

InterPro domains:
  IPR011990 Tetratricopeptide-like helical domain superfamily [G3DSA:1.25.40.10] (203-372)
  IPR011990 Tetratricopeptide-like helical domain superfamily [SSF48452] (210-332)
  IPR019734 Tetratricopeptide repeat [PS50005] (274-307)
  IPR019734 Tetratricopeptide repeat [SM00028] (274-307)

Foldseek 3Di:
DPPPVVVVVVVVVVVVVVVVVVVVVVVVLVVLVVLQDDDDPPPQKDFDADPVRHTQWMQHNQQFIAGPNDGLARPCLAPVLVVLVVVLVVLVVVLVPDDPVPSVVSNVSRVVSVVSVVVNNVVRVVLNVVSSVLVPDDQDDPLSVQLSVCSRNNNNVRSVVSVDPVVVVVVVVVVVVVVVVVVVVVVVQLVVLLVVLVVLLVVLVVLCPPPVDPCSLVVSLVSLVSSVVSPNDLVSLQVSLVSCVVVVVLVVSLVSLVVSCVPCVVPDDLLVQLVSLLSNLLSCLVVLVNVSSVVSLVSSLVSLVVVCVVPVVVRLLVNLLSLLSVLVCCVPRNPDLVSSLVSLVVSLLSCVVPVVPPVVSVVSNVSSVVSCVSSVHPVVVVCVVDDVSVD

Organism: NCBI:txid1004156